Protein AF-F4RS95-F1 (afdb_mo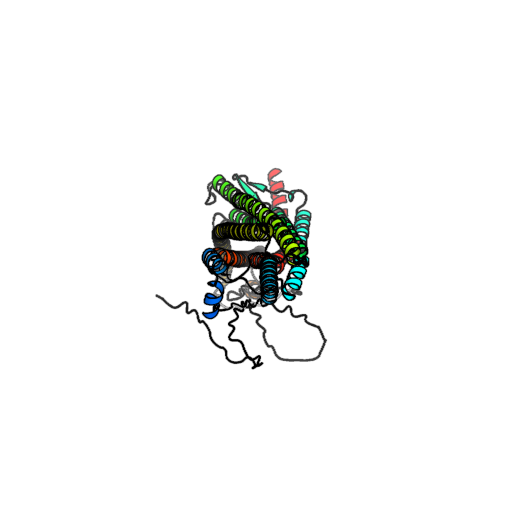nomer_lite)

Foldseek 3Di:
DDDDDPDPDPDPDPDDDDDPDPDDDPWDKDWPDPDDDDPDDDDDDDDDDDDDDDPDPDDDTDIDGDDDDDPVVVVVPVPPPPPVVVVVVVVPDDDDDLVVLVVVLVVVLVVLVVVVVVVLVQFAQDQDPVLLVLLVVLLVLLVVLLVLLVLLLVLLDVVVPPVLPDAWDADPQRAIAGSLSNQLSVLSNLLSVLLSVLSVLCSVQNSHGSALSSVLSNLVSLLSVQLSLLNVLLNLLVVQALDLPDPDPPPPPDPPDSDRPDHRVCSRCVSVCLSVVSCVQRVVLSVVLNVLRVVLVVLVVVLVVLSVVLVVVSPDPPCSDCPPSNVVSVVSNVVSVVVNVVSQVVSLVSLLVSLVVLLVSLVVSLVSLCVSLVSNLVSLVSVLVVLVVVVVVVVVVLVVPPPPPPDDDDDDDDDDDDDDDDDDDDDDPPDPPPPPPDPPPVVQPQPPPDDPPPVCVLVPCPRVDDDDVVVNVVSVVSVVVSVVSSVVSSVSVVVSVLSNVLSVLSSVLSCCSNVVVCVPPPNPHPSNNSSCSSSSVSCCQSVHDSSVVSNVSNVVSPDDDPCVVVVVVVVVVVVVVVVVVD

Radius of gyration: 35.81 Å; chains: 1; bounding box: 97×58×129 Å

Structure (mmCIF, N/CA/C/O backbone):
data_AF-F4RS95-F1
#
_entry.id   AF-F4RS95-F1
#
loop_
_atom_site.group_PDB
_atom_site.id
_atom_site.type_symbol
_atom_site.label_atom_id
_atom_site.label_alt_id
_atom_site.label_comp_id
_atom_site.label_asym_id
_atom_site.label_entity_id
_atom_site.label_seq_id
_atom_site.pdbx_PDB_ins_code
_atom_site.Cartn_x
_atom_site.Cartn_y
_atom_site.Cartn_z
_atom_site.occupancy
_atom_site.B_iso_or_equiv
_atom_site.auth_seq_id
_atom_site.auth_comp_id
_atom_site.auth_asym_id
_atom_site.auth_atom_id
_atom_site.pdbx_PDB_model_num
ATOM 1 N N . MET A 1 1 ? -7.882 29.400 -33.048 1.00 25.50 1 MET A N 1
ATOM 2 C CA . MET A 1 1 ? -7.812 28.023 -33.588 1.00 25.50 1 MET A CA 1
ATOM 3 C C . MET A 1 1 ? -7.369 27.087 -32.475 1.00 25.50 1 MET A C 1
ATOM 5 O O . MET A 1 1 ? -6.244 27.226 -32.034 1.00 25.50 1 MET A O 1
ATOM 9 N N . ILE A 1 2 ? -8.152 26.173 -31.923 1.00 25.73 2 ILE A N 1
ATOM 10 C CA . ILE A 1 2 ? -9.586 25.900 -31.966 1.00 25.73 2 ILE A CA 1
ATOM 11 C C . ILE A 1 2 ? -9.935 25.602 -30.504 1.00 25.73 2 ILE A C 1
ATOM 13 O O . ILE A 1 2 ? -9.288 24.784 -29.854 1.00 25.73 2 ILE A O 1
ATOM 17 N N . HIS A 1 3 ? -10.912 26.345 -30.007 1.00 24.97 3 HIS A N 1
ATOM 18 C CA . HIS A 1 3 ? -11.668 26.070 -28.799 1.00 24.97 3 HIS A CA 1
ATOM 19 C C . HIS A 1 3 ? -12.695 25.015 -29.222 1.00 24.97 3 HIS A C 1
ATOM 21 O O . HIS A 1 3 ? -13.480 25.333 -30.105 1.00 24.97 3 HIS A O 1
ATOM 27 N N . ASP A 1 4 ? -12.683 23.797 -28.670 1.00 25.52 4 ASP A N 1
ATOM 28 C CA . ASP A 1 4 ? -13.893 22.963 -28.650 1.00 25.52 4 ASP A CA 1
ATOM 29 C C . ASP A 1 4 ? -13.845 21.790 -27.648 1.00 25.52 4 ASP A C 1
ATOM 31 O O . ASP A 1 4 ? -13.105 20.820 -27.787 1.00 25.52 4 ASP A O 1
ATOM 35 N N . THR A 1 5 ? -14.678 21.955 -26.614 1.00 25.42 5 THR A N 1
ATOM 36 C CA . THR A 1 5 ? -15.588 20.970 -26.005 1.00 25.42 5 THR A CA 1
ATOM 37 C C . THR A 1 5 ? -15.067 19.593 -25.552 1.00 25.42 5 THR A C 1
ATOM 39 O O . THR A 1 5 ? -15.292 18.562 -26.181 1.00 25.42 5 THR A O 1
ATOM 42 N N . LEU A 1 6 ? -14.606 19.532 -24.293 1.00 21.69 6 LEU A N 1
ATOM 43 C CA . LEU A 1 6 ? -14.762 18.337 -23.453 1.00 21.69 6 LEU A CA 1
ATOM 44 C C . LEU A 1 6 ? -16.235 18.242 -23.010 1.00 21.69 6 LEU A C 1
ATOM 46 O O . LEU A 1 6 ? -16.643 18.772 -21.978 1.00 21.69 6 LEU A O 1
ATOM 50 N N . LYS A 1 7 ? -17.071 17.622 -23.845 1.00 20.27 7 LYS A N 1
ATOM 51 C CA . LYS A 1 7 ? -18.490 17.392 -23.551 1.00 20.27 7 LYS A CA 1
ATOM 52 C C . LYS A 1 7 ? -18.611 16.115 -22.716 1.00 20.27 7 LYS A C 1
ATOM 54 O O . LYS A 1 7 ? -18.661 15.015 -23.260 1.00 20.27 7 LYS A O 1
ATOM 59 N N . VAL A 1 8 ? -18.645 16.253 -21.389 1.00 22.34 8 VAL A N 1
ATOM 60 C CA . VAL A 1 8 ? -19.014 15.154 -20.483 1.00 22.34 8 VAL A CA 1
ATOM 61 C C . VAL A 1 8 ? -20.482 14.823 -20.739 1.00 22.34 8 VAL A C 1
ATOM 63 O O . VAL A 1 8 ? -21.389 15.529 -20.303 1.00 22.34 8 VAL A O 1
ATOM 66 N N . ARG A 1 9 ? -20.729 13.769 -21.516 1.00 20.59 9 ARG A N 1
ATOM 67 C CA . ARG A 1 9 ? -22.075 13.258 -21.770 1.00 20.59 9 ARG A CA 1
ATOM 68 C C . ARG A 1 9 ? -22.439 12.308 -20.630 1.00 20.59 9 ARG A C 1
ATOM 70 O O . ARG A 1 9 ? -22.108 11.129 -20.679 1.00 20.59 9 ARG A O 1
ATOM 77 N N . VAL A 1 10 ? -23.125 12.818 -19.608 1.00 23.97 10 VAL A N 1
ATOM 78 C CA . VAL A 1 10 ? -23.873 11.971 -18.669 1.00 23.97 10 VAL A CA 1
ATOM 79 C C . VAL A 1 10 ? -25.056 11.401 -19.451 1.00 23.97 10 VAL A C 1
ATOM 81 O O . VAL A 1 10 ? -26.054 12.077 -19.681 1.00 23.97 10 VAL A O 1
ATOM 84 N N . SER A 1 11 ? -24.899 10.186 -19.972 1.00 22.58 11 SER A N 1
ATOM 85 C CA . SER A 1 11 ? -25.962 9.484 -20.687 1.00 22.58 11 SER A CA 1
ATOM 86 C C . SER A 1 11 ? -26.935 8.876 -19.679 1.00 22.58 11 SER A C 1
ATOM 88 O O . SER A 1 11 ? -26.753 7.747 -19.235 1.00 22.58 11 SER A O 1
ATOM 90 N N . SER A 1 12 ? -27.999 9.603 -19.346 1.00 25.55 12 SER A N 1
ATOM 91 C CA . SER A 1 12 ? -29.211 9.027 -18.761 1.00 25.55 12 SER A CA 1
ATOM 92 C C . SER A 1 12 ? -29.996 8.300 -19.861 1.00 25.55 12 SER A C 1
ATOM 94 O O . SER A 1 12 ? -30.973 8.823 -20.392 1.00 25.55 12 SER A O 1
ATOM 96 N N . ARG A 1 13 ? -29.537 7.113 -20.270 1.00 23.61 13 ARG A N 1
ATOM 97 C CA . ARG A 1 13 ? -30.277 6.255 -21.208 1.00 23.61 13 ARG A CA 1
ATOM 98 C C . ARG A 1 13 ? -30.627 4.946 -20.511 1.00 23.61 13 ARG A C 1
ATOM 100 O O . ARG A 1 13 ? -29.954 3.937 -20.663 1.00 23.61 13 ARG A O 1
ATOM 107 N N . TRP A 1 14 ? -31.671 5.027 -19.691 1.00 28.38 14 TRP A N 1
ATOM 108 C CA . TRP A 1 14 ? -32.412 3.891 -19.148 1.00 28.38 14 TRP A CA 1
ATOM 109 C C . TRP A 1 14 ? -33.478 3.481 -20.164 1.00 28.38 14 TRP A C 1
ATOM 111 O O . TRP A 1 14 ? -34.661 3.716 -19.957 1.00 28.38 14 TRP A O 1
ATOM 121 N N . GLU A 1 15 ? -33.075 2.911 -21.293 1.00 27.95 15 GLU A N 1
ATOM 122 C CA . GLU A 1 15 ? -34.029 2.268 -22.195 1.00 27.95 15 GLU A CA 1
ATOM 123 C C . GLU A 1 15 ? -33.441 0.942 -22.661 1.00 27.95 15 GLU A C 1
ATOM 125 O O . GLU A 1 15 ? -32.390 0.902 -23.298 1.00 27.95 15 GLU A O 1
ATOM 130 N N . ASN A 1 16 ? -34.169 -0.124 -22.325 1.00 27.89 16 ASN A N 1
ATOM 131 C CA . ASN A 1 16 ? -33.972 -1.522 -22.708 1.00 27.89 16 ASN A CA 1
ATOM 132 C C . ASN A 1 16 ? -33.013 -2.344 -21.836 1.00 27.89 16 ASN A C 1
ATOM 134 O O . ASN A 1 16 ? -31.993 -2.845 -22.297 1.00 27.89 16 ASN A O 1
ATOM 138 N N . PHE A 1 17 ? -33.438 -2.607 -20.598 1.00 23.31 17 PHE A N 1
ATOM 139 C CA . PHE A 1 17 ? -33.209 -3.913 -19.979 1.00 23.31 17 PHE A CA 1
ATOM 140 C C . PHE A 1 17 ? -34.512 -4.413 -19.352 1.00 23.31 17 PHE A C 1
ATOM 142 O O . PHE A 1 17 ? -35.286 -3.635 -18.794 1.00 23.31 17 PHE A O 1
ATOM 149 N N . HIS A 1 18 ? -34.789 -5.703 -19.539 1.00 25.45 18 HIS A N 1
ATOM 150 C CA . HIS A 1 18 ? -36.063 -6.342 -19.236 1.00 25.45 18 HIS A CA 1
ATOM 151 C C . HIS A 1 18 ? -36.572 -6.041 -17.819 1.00 25.45 18 HIS A C 1
ATOM 153 O O . HIS A 1 18 ? -35.873 -6.181 -16.818 1.00 25.45 18 HIS A O 1
ATOM 159 N N . ARG A 1 19 ? -37.848 -5.660 -17.782 1.00 24.64 19 ARG A N 1
ATOM 160 C CA . ARG A 1 19 ? -38.673 -5.381 -16.612 1.00 24.64 19 ARG A CA 1
ATOM 161 C C . ARG A 1 19 ? -38.820 -6.652 -15.751 1.00 24.64 19 ARG A C 1
ATOM 163 O O . ARG A 1 19 ? -39.780 -7.392 -15.924 1.00 24.64 19 ARG A O 1
ATOM 170 N N . CYS A 1 20 ? -37.906 -6.888 -14.810 1.00 24.12 20 CYS A N 1
ATOM 171 C CA . CYS A 1 20 ? -38.192 -7.690 -13.616 1.00 24.12 20 CYS A CA 1
ATOM 172 C C . CYS A 1 20 ? -38.681 -6.740 -12.519 1.00 24.12 20 CYS A C 1
ATOM 174 O O . CYS A 1 20 ? -37.903 -6.006 -11.913 1.00 24.12 20 CYS A O 1
ATOM 176 N N . GLN A 1 21 ? -39.999 -6.713 -12.316 1.00 28.72 21 GLN A N 1
ATOM 177 C CA . GLN A 1 21 ? -40.640 -6.018 -11.206 1.00 28.72 21 GLN A CA 1
ATOM 178 C C . GLN A 1 21 ? -40.222 -6.668 -9.879 1.00 28.72 21 GLN A C 1
ATOM 180 O O . GLN A 1 21 ? -40.733 -7.720 -9.513 1.00 28.72 21 GLN A O 1
ATOM 185 N N . LEU A 1 22 ? -39.344 -6.004 -9.132 1.00 29.19 22 LEU A N 1
ATOM 186 C CA . LEU A 1 22 ? -39.369 -6.039 -7.672 1.00 29.19 22 LEU A CA 1
ATOM 187 C C . LEU A 1 22 ? -39.850 -4.663 -7.221 1.00 29.19 22 LEU A C 1
ATOM 189 O O . LEU A 1 22 ? -39.158 -3.656 -7.353 1.00 29.19 22 LEU A O 1
ATOM 193 N N . ALA A 1 23 ? -41.115 -4.632 -6.815 1.00 33.22 23 ALA A N 1
ATOM 194 C CA . ALA A 1 23 ? -41.795 -3.454 -6.319 1.00 33.22 23 ALA A CA 1
ATOM 195 C C . ALA A 1 23 ? -41.216 -3.003 -4.967 1.00 33.22 23 ALA A C 1
ATOM 197 O O . ALA A 1 23 ? -40.803 -3.827 -4.155 1.00 33.22 23 ALA A O 1
ATOM 198 N N . ASN A 1 24 ? -41.299 -1.690 -4.739 1.00 34.09 24 ASN A N 1
ATOM 199 C CA . ASN A 1 24 ? -41.102 -0.973 -3.477 1.00 34.09 24 ASN A CA 1
ATOM 200 C C . ASN A 1 24 ? -39.682 -0.948 -2.902 1.00 34.09 24 ASN A C 1
ATOM 202 O O . ASN A 1 24 ? -39.350 -1.674 -1.977 1.00 34.09 24 ASN A O 1
ATOM 206 N N . ASP A 1 25 ? -38.872 -0.018 -3.405 1.00 35.19 25 ASP A N 1
ATOM 207 C CA . ASP A 1 25 ? -38.292 1.046 -2.575 1.00 35.19 25 ASP A CA 1
ATOM 208 C C . ASP A 1 25 ? -37.466 1.969 -3.476 1.00 35.19 25 ASP A C 1
ATOM 210 O O . ASP A 1 25 ? -36.620 1.507 -4.237 1.00 35.19 25 ASP A O 1
ATOM 214 N N . GLY A 1 26 ? -37.710 3.281 -3.410 1.00 34.69 26 GLY A N 1
ATOM 215 C CA . GLY A 1 26 ? -37.008 4.306 -4.194 1.00 34.69 26 GLY A CA 1
ATOM 216 C C . GLY A 1 26 ? -35.533 4.473 -3.803 1.00 34.69 26 GLY A C 1
ATOM 217 O O . GLY A 1 26 ? -35.136 5.523 -3.300 1.00 34.69 26 GLY A O 1
ATOM 218 N N . ALA A 1 27 ? -34.725 3.433 -3.990 1.00 30.70 27 ALA A N 1
ATOM 219 C CA . ALA A 1 27 ? -33.296 3.417 -3.727 1.00 30.70 27 ALA A CA 1
ATOM 220 C C . ALA A 1 27 ? -32.508 3.726 -5.008 1.00 30.70 27 ALA A C 1
ATOM 222 O O . ALA A 1 27 ? -32.667 3.061 -6.028 1.00 30.70 27 ALA A O 1
ATOM 223 N N . GLU A 1 28 ? -31.614 4.711 -4.931 1.00 35.00 28 GLU A N 1
ATOM 224 C CA . GLU A 1 28 ? -30.559 4.905 -5.926 1.00 35.00 28 GLU A CA 1
ATOM 225 C C . GLU A 1 28 ? -29.333 4.087 -5.504 1.00 35.00 28 GLU A C 1
ATOM 227 O O . GLU A 1 28 ? -28.859 4.182 -4.369 1.00 35.00 28 GLU A O 1
ATOM 232 N N . TYR A 1 29 ? -28.825 3.268 -6.419 1.00 35.22 29 TYR A N 1
ATOM 233 C CA . TYR A 1 29 ? -27.595 2.506 -6.241 1.00 35.22 29 TYR A CA 1
ATOM 234 C C . TYR A 1 29 ? -26.479 3.206 -7.009 1.00 35.22 29 TYR A C 1
ATOM 236 O O . TYR A 1 29 ? -26.665 3.566 -8.170 1.00 35.22 29 TYR A O 1
ATOM 244 N N . ILE A 1 30 ? -25.312 3.372 -6.382 1.00 33.62 30 ILE A N 1
ATOM 245 C CA . ILE A 1 30 ? -24.096 3.714 -7.120 1.00 33.62 30 ILE A CA 1
ATOM 246 C C . ILE A 1 30 ? -23.434 2.385 -7.469 1.00 33.62 30 ILE A C 1
ATOM 248 O O . ILE A 1 30 ? -22.850 1.717 -6.614 1.00 33.62 30 ILE A O 1
ATOM 252 N N . VAL A 1 31 ? -23.594 1.980 -8.725 1.00 32.97 31 VAL A N 1
ATOM 253 C CA . VAL A 1 31 ? -22.900 0.827 -9.296 1.00 32.97 31 VAL A CA 1
ATOM 254 C C . VAL A 1 31 ? -21.619 1.356 -9.928 1.00 32.97 31 VAL A C 1
ATOM 256 O O . VAL A 1 31 ? -21.668 2.089 -10.914 1.00 32.97 31 VAL A O 1
ATOM 259 N N . VAL A 1 32 ? -20.470 1.033 -9.333 1.00 30.66 32 VAL A N 1
ATOM 260 C CA . VAL A 1 32 ? -19.168 1.298 -9.953 1.00 30.66 32 VAL A CA 1
ATOM 261 C C . VAL A 1 32 ? -18.831 0.080 -10.799 1.00 30.66 32 VAL A C 1
ATOM 263 O O . VAL A 1 32 ? -18.274 -0.902 -10.316 1.00 30.66 32 VAL A O 1
ATOM 266 N N . GLU A 1 33 ? -19.237 0.121 -12.062 1.00 30.28 33 GLU A N 1
ATOM 267 C CA . GLU A 1 33 ? -18.962 -0.952 -13.008 1.00 30.28 33 GLU A CA 1
ATOM 268 C C . GLU A 1 33 ? -17.612 -0.698 -13.689 1.00 30.28 33 GLU A C 1
ATOM 270 O O . GLU A 1 33 ? -17.474 0.164 -14.559 1.00 30.28 33 GLU A O 1
ATOM 275 N N . LEU A 1 34 ? -16.587 -1.449 -13.280 1.00 26.84 34 LEU A N 1
ATOM 276 C CA . LEU A 1 34 ? -15.303 -1.505 -13.978 1.00 26.84 34 LEU A CA 1
ATOM 277 C C . LEU A 1 34 ? -15.480 -2.304 -15.273 1.00 26.84 34 LEU A C 1
ATOM 279 O O . LEU A 1 34 ? -15.204 -3.499 -15.348 1.00 26.84 34 LEU A O 1
ATOM 283 N N . SER A 1 35 ? -15.980 -1.623 -16.299 1.00 26.30 35 SER A N 1
ATOM 284 C CA . SER A 1 35 ? -16.115 -2.176 -17.643 1.00 26.30 35 SER A CA 1
ATOM 285 C C . SER A 1 35 ? -14.753 -2.154 -18.336 1.00 26.30 35 SER A C 1
ATOM 287 O O . SER A 1 35 ? -14.319 -1.117 -18.838 1.00 26.30 35 SER A O 1
ATOM 289 N N . LEU A 1 36 ? -14.062 -3.292 -18.384 1.00 25.72 36 LEU A N 1
ATOM 290 C CA . LEU A 1 36 ? -13.000 -3.482 -19.372 1.00 25.72 36 LEU A CA 1
ATOM 291 C C . LEU A 1 36 ? -13.673 -3.714 -20.735 1.00 25.72 36 LEU A C 1
ATOM 293 O O . LEU A 1 36 ? -14.553 -4.571 -20.824 1.00 25.72 36 LEU A O 1
ATOM 297 N N . PRO A 1 37 ? -13.315 -2.972 -21.798 1.00 23.62 37 PRO A N 1
ATOM 298 C CA . PRO A 1 37 ? -13.924 -3.169 -23.105 1.00 23.62 37 PRO A CA 1
ATOM 299 C C . PRO A 1 37 ? -13.543 -4.551 -23.647 1.00 23.62 37 PRO A C 1
ATOM 301 O O . PRO A 1 37 ? -12.416 -4.772 -24.087 1.00 23.62 37 PRO A O 1
ATOM 304 N N . VAL A 1 38 ? -14.494 -5.484 -23.629 1.00 25.02 38 VAL A N 1
ATOM 305 C CA . VAL A 1 38 ? -14.400 -6.744 -24.369 1.00 25.02 38 VAL A CA 1
ATOM 306 C C . VAL A 1 38 ? -14.979 -6.487 -25.756 1.00 25.02 38 VAL A C 1
ATOM 308 O O . VAL A 1 38 ? -16.193 -6.422 -25.939 1.00 25.02 38 VAL A O 1
ATOM 311 N N . VAL A 1 39 ? -14.103 -6.290 -26.740 1.00 27.20 39 VAL A N 1
ATOM 312 C CA . VAL A 1 39 ? -14.496 -6.256 -28.152 1.00 27.20 39 VAL A CA 1
ATOM 313 C C . VAL A 1 39 ? -14.726 -7.701 -28.589 1.00 27.20 39 VAL A C 1
ATOM 315 O O . VAL A 1 39 ? -13.779 -8.438 -28.846 1.00 27.20 39 VAL A O 1
ATOM 318 N N . ALA A 1 40 ? -15.988 -8.122 -28.616 1.00 27.50 40 ALA A N 1
ATOM 319 C CA . ALA A 1 40 ? -16.390 -9.380 -29.229 1.00 27.50 40 ALA A CA 1
ATOM 320 C C . ALA A 1 40 ? -16.623 -9.144 -30.727 1.00 27.50 40 ALA A C 1
ATOM 322 O O . ALA A 1 40 ? -17.675 -8.636 -31.121 1.00 27.50 40 ALA A O 1
ATOM 323 N N . ASP A 1 41 ? -15.646 -9.507 -31.558 1.00 27.53 41 ASP A N 1
ATOM 324 C CA . ASP A 1 41 ? -15.853 -9.583 -33.004 1.00 27.53 41 ASP A CA 1
ATOM 325 C C . ASP A 1 41 ? -16.759 -10.779 -33.321 1.00 27.53 41 ASP A C 1
ATOM 327 O O . ASP A 1 41 ? -16.410 -11.942 -33.102 1.00 27.53 41 ASP A O 1
ATOM 331 N N . ARG A 1 42 ? -17.953 -10.487 -33.846 1.00 29.75 42 ARG A N 1
ATOM 332 C CA . ARG A 1 42 ? -18.793 -11.483 -34.516 1.00 29.75 42 ARG A CA 1
ATOM 333 C C . ARG A 1 42 ? -18.202 -11.750 -35.895 1.00 29.75 42 ARG A C 1
ATOM 335 O O . ARG A 1 42 ? -18.405 -10.952 -36.803 1.00 29.75 42 ARG A O 1
ATOM 342 N N . CYS A 1 43 ? -17.576 -12.908 -36.067 1.00 26.25 43 CYS A N 1
ATOM 343 C CA . CYS A 1 43 ? -17.444 -13.531 -37.379 1.00 26.25 43 CYS A CA 1
ATOM 344 C C . CYS A 1 43 ? -18.286 -14.811 -37.415 1.00 26.25 43 CYS A C 1
ATOM 346 O O . CYS A 1 43 ? -18.208 -15.670 -36.540 1.00 26.25 43 CYS A O 1
ATOM 348 N N . THR A 1 44 ? -19.154 -14.876 -38.414 1.00 31.52 44 THR A N 1
ATOM 349 C CA . THR A 1 44 ? -20.138 -15.923 -38.687 1.00 31.52 44 THR A CA 1
ATOM 350 C C . THR A 1 44 ? -19.519 -17.210 -39.246 1.00 31.52 44 THR A C 1
ATOM 352 O O . THR A 1 44 ? -18.712 -17.131 -40.162 1.00 31.52 44 THR A O 1
ATOM 355 N N . GLN A 1 45 ? -20.024 -18.352 -38.744 1.00 30.00 45 GLN A N 1
ATOM 356 C CA . GLN A 1 45 ? -20.216 -19.683 -39.375 1.00 30.00 45 GLN A CA 1
ATOM 357 C C . GLN A 1 45 ? -18.977 -20.387 -39.990 1.00 30.00 45 GLN A C 1
ATOM 359 O O . GLN A 1 45 ? -18.380 -19.916 -40.945 1.00 30.00 45 GLN A O 1
ATOM 364 N N . THR A 1 46 ? -18.585 -21.594 -39.556 1.00 29.67 46 THR A N 1
ATOM 365 C CA . THR A 1 46 ? -19.297 -22.861 -39.845 1.00 29.67 46 THR A CA 1
ATOM 366 C C . THR A 1 46 ? -18.698 -24.077 -39.082 1.00 29.67 46 THR A C 1
ATOM 368 O O . THR A 1 46 ? -17.500 -24.144 -38.846 1.00 29.67 46 THR A O 1
ATOM 371 N N . HIS A 1 47 ? -19.574 -25.051 -38.779 1.00 30.94 47 HIS A N 1
ATOM 372 C CA . HIS A 1 47 ? -19.387 -26.486 -38.453 1.00 30.94 47 HIS A CA 1
ATOM 373 C C . HIS A 1 47 ? -18.761 -27.009 -37.123 1.00 30.94 47 HIS A C 1
ATOM 375 O O . HIS A 1 47 ? -17.553 -27.066 -36.928 1.00 30.94 47 HIS A O 1
ATOM 381 N N . SER A 1 48 ? -19.661 -27.655 -36.351 1.00 29.78 48 SER A N 1
ATOM 382 C CA . SER A 1 48 ? -19.536 -28.839 -35.455 1.00 29.78 48 SER A CA 1
ATOM 383 C C . SER A 1 48 ? -18.886 -28.740 -34.055 1.00 29.78 48 SER A C 1
ATOM 385 O O . SER A 1 48 ? -17.973 -27.950 -33.843 1.00 29.78 48 SER A O 1
ATOM 387 N N . PRO A 1 49 ? -19.384 -29.527 -33.066 1.00 30.25 49 PRO A N 1
ATOM 388 C CA . PRO A 1 49 ? -19.268 -29.196 -31.651 1.00 30.25 49 PRO A CA 1
ATOM 389 C C . PRO A 1 49 ? -18.217 -30.048 -30.923 1.00 30.25 49 PRO A C 1
ATOM 391 O O . PRO A 1 49 ? -18.329 -31.270 -30.861 1.00 30.25 49 PRO A O 1
ATOM 394 N N . LEU A 1 50 ? -17.267 -29.395 -30.255 1.00 26.00 50 LEU A N 1
ATOM 395 C CA . LEU A 1 50 ? -16.657 -29.940 -29.043 1.00 26.00 50 LEU A CA 1
ATOM 396 C C . LEU A 1 50 ? -16.999 -29.007 -27.881 1.00 26.00 50 LEU A C 1
ATOM 398 O O . LEU A 1 50 ? -16.746 -27.805 -27.934 1.00 26.00 50 LEU A O 1
ATOM 402 N N . LYS A 1 51 ? -17.630 -29.576 -26.850 1.00 27.81 51 LYS A N 1
ATOM 403 C CA . LYS A 1 51 ? -17.915 -28.903 -25.583 1.00 27.81 51 LYS A CA 1
ATOM 404 C C . LYS A 1 51 ? -16.592 -28.573 -24.896 1.00 27.81 51 LYS A C 1
ATOM 406 O O . LYS A 1 51 ? -15.959 -29.457 -24.328 1.00 27.81 51 LYS A O 1
ATOM 411 N N . THR A 1 52 ? -16.230 -27.299 -24.901 1.00 23.75 52 THR A N 1
ATOM 412 C CA . THR A 1 52 ? -15.240 -26.742 -23.981 1.00 23.75 52 THR A CA 1
ATOM 413 C C . THR A 1 52 ? -15.990 -25.782 -23.069 1.00 23.75 52 THR A C 1
ATOM 415 O O . THR A 1 52 ? -16.499 -24.758 -23.525 1.00 23.75 52 THR A O 1
ATOM 418 N N . GLU A 1 53 ? -16.126 -26.141 -21.793 1.00 22.48 53 GLU A N 1
ATOM 419 C CA . GLU A 1 53 ? -16.636 -25.230 -20.770 1.00 22.48 53 GLU A CA 1
ATOM 420 C C . GLU A 1 53 ? -15.655 -24.064 -20.625 1.00 22.48 53 GLU A C 1
ATOM 422 O O . GLU A 1 53 ? -14.555 -24.200 -20.092 1.00 22.48 53 GLU A O 1
ATOM 427 N N . VAL A 1 54 ? -16.045 -22.904 -21.148 1.00 21.28 54 VAL A N 1
ATOM 428 C CA . VAL A 1 54 ? -15.357 -21.641 -20.894 1.00 21.28 54 VAL A CA 1
ATOM 429 C C . VAL A 1 54 ? -15.896 -21.099 -19.575 1.00 21.28 54 VAL A C 1
ATOM 431 O O . VAL A 1 54 ? -17.014 -20.590 -19.507 1.00 21.28 54 VAL A O 1
ATOM 434 N N . VAL A 1 55 ? -15.097 -21.215 -18.515 1.00 21.58 55 VAL A N 1
ATOM 435 C CA . VAL A 1 55 ? -15.351 -20.540 -17.239 1.00 21.58 55 VAL A CA 1
ATOM 436 C C . VAL A 1 55 ? -15.127 -19.040 -17.448 1.00 21.58 55 VAL A C 1
ATOM 438 O O . VAL A 1 55 ? -13.997 -18.559 -17.520 1.00 21.58 55 VAL A O 1
ATOM 441 N N . SER A 1 56 ? -16.224 -18.298 -17.591 1.00 20.92 56 SER A N 1
ATOM 442 C CA . SER A 1 56 ? -16.234 -16.836 -17.638 1.00 20.92 56 SER A CA 1
ATOM 443 C C . SER A 1 56 ? -15.951 -16.266 -16.244 1.00 20.92 56 SER A C 1
ATOM 445 O O . SER A 1 56 ? -16.784 -16.384 -15.343 1.00 20.92 56 SER A O 1
ATOM 447 N N . PHE A 1 57 ? -14.802 -15.608 -16.062 1.00 22.59 57 PHE A N 1
ATOM 448 C CA . PHE A 1 57 ? -14.559 -14.751 -14.898 1.00 22.59 57 PHE A CA 1
ATOM 449 C C . PHE A 1 57 ? -15.388 -13.472 -15.046 1.00 22.59 57 PHE A C 1
ATOM 451 O O . PHE A 1 57 ? -14.999 -12.527 -15.730 1.00 22.59 57 PHE A O 1
ATOM 458 N N . SER A 1 58 ? -16.565 -13.464 -14.425 1.00 24.34 58 SER A N 1
ATOM 459 C CA . SER A 1 58 ? -17.417 -12.278 -14.350 1.00 24.34 58 SER A CA 1
ATOM 460 C C . SER A 1 58 ? -16.842 -11.306 -13.318 1.00 24.34 58 SER A C 1
ATOM 462 O O . SER A 1 58 ? -16.532 -11.699 -12.193 1.00 24.34 58 SER A O 1
ATOM 464 N N . ALA A 1 59 ? -16.682 -10.044 -13.721 1.00 27.22 59 ALA A N 1
ATOM 465 C CA . ALA A 1 59 ? -16.211 -8.952 -12.880 1.00 27.22 59 ALA A CA 1
ATOM 466 C C . ALA A 1 59 ? -17.093 -8.788 -11.629 1.00 27.22 59 ALA A C 1
ATOM 468 O O . ALA A 1 59 ? -18.323 -8.805 -11.704 1.00 27.22 59 ALA A O 1
ATOM 469 N N . LEU A 1 60 ? -16.453 -8.619 -10.472 1.00 27.78 60 LEU A N 1
ATOM 470 C CA . LEU A 1 60 ? -17.116 -8.373 -9.195 1.00 27.78 60 LEU A CA 1
ATOM 471 C C . LEU A 1 60 ? -17.682 -6.938 -9.199 1.00 27.78 60 LEU A C 1
ATOM 473 O O . LEU A 1 60 ? -16.951 -5.973 -8.991 1.00 27.78 60 LEU A O 1
ATOM 477 N N . SER A 1 61 ? -18.978 -6.783 -9.475 1.00 27.31 61 SER A N 1
ATOM 478 C CA . SER A 1 61 ? -19.684 -5.503 -9.328 1.00 27.31 61 SER A CA 1
ATOM 479 C C . SER A 1 61 ? -19.963 -5.257 -7.840 1.00 27.31 61 SER A C 1
ATOM 481 O O . SER A 1 61 ? -20.779 -5.944 -7.223 1.00 27.31 61 SER A O 1
ATOM 483 N N . LEU A 1 62 ? -19.252 -4.301 -7.236 1.00 30.23 62 LEU A N 1
ATOM 484 C CA . LEU A 1 62 ? -19.541 -3.804 -5.889 1.00 30.23 62 LEU A CA 1
ATOM 485 C C . LEU A 1 62 ? -20.597 -2.697 -5.999 1.00 30.23 62 LEU A C 1
ATOM 487 O O . LEU A 1 62 ? -20.293 -1.545 -6.309 1.00 30.23 62 LEU A O 1
ATOM 491 N N . ALA A 1 63 ? -21.859 -3.054 -5.761 1.00 29.59 63 ALA A N 1
ATOM 492 C CA . ALA A 1 63 ? -22.943 -2.085 -5.648 1.00 29.59 63 ALA A CA 1
ATOM 493 C C . ALA A 1 63 ? -22.962 -1.487 -4.233 1.00 29.59 63 ALA A C 1
ATOM 495 O O . ALA A 1 63 ? -23.254 -2.181 -3.256 1.00 29.59 63 ALA A O 1
ATOM 496 N N . PHE A 1 64 ? -22.691 -0.186 -4.112 1.00 33.12 64 PHE A N 1
ATOM 497 C CA . PHE A 1 64 ? -22.830 0.529 -2.845 1.00 33.12 64 PHE A CA 1
ATOM 498 C C . PHE A 1 64 ? -24.247 1.101 -2.737 1.00 33.12 64 PHE A C 1
ATOM 500 O O . PHE A 1 64 ? -24.673 1.945 -3.532 1.00 33.12 64 PHE A O 1
ATOM 507 N N . LYS A 1 65 ? -25.001 0.643 -1.731 1.00 33.16 65 LYS A N 1
ATOM 508 C CA . LYS A 1 65 ? -26.319 1.197 -1.400 1.00 33.16 65 LYS A CA 1
ATOM 509 C C . LYS A 1 65 ? -26.133 2.525 -0.664 1.00 33.16 65 LYS A C 1
ATOM 511 O O . LYS A 1 65 ? -25.884 2.539 0.539 1.00 33.16 65 LYS A O 1
ATOM 516 N N . VAL A 1 66 ? -26.281 3.645 -1.369 1.00 31.00 66 VAL A N 1
ATOM 517 C CA . VAL A 1 66 ? -26.235 4.984 -0.764 1.00 31.00 66 VAL A CA 1
ATOM 518 C C . VAL A 1 66 ? -27.651 5.398 -0.374 1.00 31.00 66 VAL A C 1
ATOM 520 O O . VAL A 1 66 ? -28.463 5.797 -1.205 1.00 31.00 66 VAL A O 1
ATOM 523 N N . ARG A 1 67 ? -27.988 5.296 0.916 1.00 33.53 67 ARG A N 1
ATOM 524 C CA . ARG A 1 67 ? -29.302 5.730 1.415 1.00 33.53 67 ARG A CA 1
ATOM 525 C C . ARG A 1 67 ? -29.346 7.264 1.453 1.00 33.53 67 ARG A C 1
ATOM 527 O O . ARG A 1 67 ? -28.644 7.876 2.260 1.00 33.53 67 ARG A O 1
ATOM 534 N N . LYS A 1 68 ? -30.173 7.900 0.609 1.00 30.11 68 LYS A N 1
ATOM 535 C CA . LYS A 1 68 ? -30.457 9.343 0.731 1.00 30.11 68 LYS A CA 1
ATOM 536 C C . LYS A 1 68 ? -31.069 9.621 2.113 1.00 30.11 68 LYS A C 1
ATOM 538 O O . LYS A 1 68 ? -31.939 8.863 2.550 1.00 30.11 68 LYS A O 1
ATOM 543 N N . PRO A 1 69 ? -30.649 10.685 2.818 1.00 32.28 69 PRO A N 1
ATOM 544 C CA . PRO A 1 69 ? -31.267 11.059 4.080 1.00 32.28 69 PRO A CA 1
ATOM 545 C C . PRO A 1 69 ? -32.692 11.557 3.807 1.00 32.28 69 PRO A C 1
ATOM 547 O O . PRO A 1 69 ? -32.904 12.681 3.360 1.00 32.28 69 PRO A O 1
ATOM 550 N N . THR A 1 70 ? -33.697 10.728 4.076 1.00 34.28 70 THR A N 1
ATOM 551 C CA . THR A 1 70 ? -35.076 11.205 4.217 1.00 34.28 70 THR A CA 1
ATOM 552 C C . THR A 1 70 ? -35.146 12.139 5.424 1.00 34.28 70 THR A C 1
ATOM 554 O O . THR A 1 70 ? -34.662 11.777 6.497 1.00 34.28 70 THR A O 1
ATOM 557 N N . LYS A 1 71 ? -35.781 13.314 5.282 1.00 37.00 71 LYS A N 1
ATOM 558 C CA . LYS A 1 71 ? -35.971 14.315 6.359 1.00 37.00 71 LYS A CA 1
ATOM 559 C C . LYS A 1 71 ? -36.525 13.717 7.668 1.00 37.00 71 LYS A C 1
ATOM 561 O O . LYS A 1 71 ? -36.242 14.237 8.740 1.00 37.00 71 LYS A O 1
ATOM 566 N N . ALA A 1 72 ? -37.222 12.582 7.596 1.00 36.75 72 ALA A N 1
ATOM 567 C CA . ALA A 1 72 ? -37.708 11.829 8.752 1.00 36.75 72 ALA A CA 1
ATOM 568 C C . ALA A 1 72 ? -36.604 11.229 9.655 1.00 36.75 72 ALA A C 1
ATOM 570 O O . ALA A 1 72 ? -36.846 11.029 10.842 1.00 36.75 72 ALA A O 1
ATOM 571 N N . LEU A 1 73 ? -35.390 10.960 9.145 1.00 34.94 73 LEU A N 1
ATOM 572 C CA . LEU A 1 73 ? -34.296 10.401 9.959 1.00 34.94 73 LEU A CA 1
ATOM 573 C C . LEU A 1 73 ? -33.611 11.454 10.844 1.00 34.94 73 LEU A C 1
ATOM 575 O O . LEU A 1 73 ? -33.105 11.105 11.907 1.00 34.94 73 LEU A O 1
ATOM 579 N N . ASN A 1 74 ? -33.638 12.732 10.449 1.00 30.11 74 ASN A N 1
ATOM 580 C CA . ASN A 1 74 ? -33.017 13.808 11.228 1.00 30.11 74 ASN A CA 1
ATOM 581 C C . ASN A 1 74 ? -33.807 14.120 12.513 1.00 30.11 74 ASN A C 1
ATOM 583 O O . ASN A 1 74 ? -33.216 14.505 13.512 1.00 30.11 74 ASN A O 1
ATOM 587 N N . ASN A 1 75 ? -35.119 13.857 12.521 1.00 33.06 75 ASN A N 1
ATOM 588 C CA . ASN A 1 75 ? -35.966 14.010 13.710 1.00 33.06 75 ASN A CA 1
ATOM 589 C C . ASN A 1 75 ? -35.932 12.795 14.655 1.00 33.06 75 ASN A C 1
ATOM 591 O O . ASN A 1 75 ? -36.436 12.886 15.768 1.00 33.06 75 ASN A O 1
ATOM 595 N N . ARG A 1 76 ? -35.349 11.654 14.247 1.00 36.00 76 ARG A N 1
ATOM 596 C CA . ARG A 1 76 ? -35.226 10.463 15.114 1.00 36.00 76 ARG A CA 1
ATOM 597 C C . ARG A 1 76 ? -33.979 10.466 15.998 1.00 36.00 76 ARG A C 1
ATOM 599 O O . ARG A 1 76 ? -33.973 9.767 17.002 1.00 36.00 76 ARG A O 1
ATOM 606 N N . TYR A 1 77 ? -32.955 11.246 15.649 1.00 33.69 77 TYR A N 1
ATOM 607 C CA . TYR A 1 77 ? -31.683 11.301 16.385 1.00 33.69 77 TYR A CA 1
ATOM 608 C C . TYR A 1 77 ? -31.470 12.594 17.186 1.00 33.69 77 TYR A C 1
ATOM 610 O O . TYR A 1 77 ? -30.524 12.678 17.961 1.00 33.69 77 TYR A O 1
ATOM 618 N N . THR A 1 78 ? -32.366 13.578 17.072 1.00 32.12 78 THR A N 1
ATOM 619 C CA . THR A 1 78 ? -32.397 14.766 17.945 1.00 32.12 78 THR A CA 1
ATOM 620 C C . THR A 1 78 ? -33.192 14.548 19.237 1.00 32.12 78 THR A C 1
ATOM 622 O O . THR A 1 78 ? -33.246 15.436 20.080 1.00 32.12 78 THR A O 1
ATOM 625 N N . GLY A 1 79 ? -33.754 13.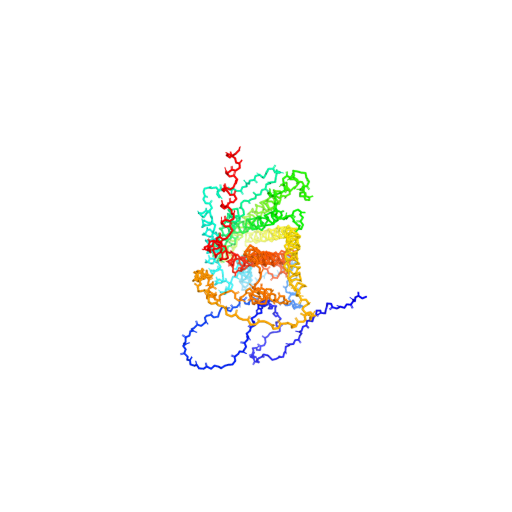352 19.445 1.00 31.27 79 GLY A N 1
ATOM 626 C CA . GLY A 1 79 ? -34.488 12.966 20.655 1.00 31.27 79 GLY A CA 1
ATOM 627 C C . GLY A 1 79 ? -33.613 12.635 21.869 1.00 31.27 79 GLY A C 1
ATOM 628 O O . GLY A 1 79 ? -34.020 11.823 22.695 1.00 31.27 79 GLY A O 1
ATOM 629 N N . VAL A 1 80 ? -32.416 13.217 21.995 1.00 34.88 80 VAL A N 1
ATOM 630 C CA . VAL A 1 80 ? -31.689 13.199 23.271 1.00 34.88 80 VAL A CA 1
ATOM 631 C C . VAL A 1 80 ? -32.255 14.343 24.100 1.00 34.88 80 VAL A C 1
ATOM 633 O O . VAL A 1 80 ? -31.760 15.467 24.060 1.00 34.88 80 VAL A O 1
ATOM 636 N N . ILE A 1 81 ? -33.345 14.055 24.811 1.00 34.59 81 ILE A N 1
ATOM 637 C CA . ILE A 1 81 ? -33.846 14.931 25.871 1.00 34.59 81 ILE A CA 1
ATOM 638 C C . ILE A 1 81 ? -32.666 15.157 26.829 1.00 34.59 81 ILE A C 1
ATOM 640 O O . ILE A 1 81 ? -32.054 14.172 27.259 1.00 34.59 81 ILE A O 1
ATOM 644 N N . PRO A 1 82 ? -32.280 16.408 27.133 1.00 39.56 82 PRO A N 1
ATOM 645 C CA . PRO A 1 82 ? -31.181 16.662 28.050 1.00 39.56 82 PRO A CA 1
ATOM 646 C C . PRO A 1 82 ? -31.464 15.946 29.374 1.00 39.56 82 PRO A C 1
ATOM 648 O O . PRO A 1 82 ? -32.541 16.087 29.943 1.00 39.56 82 PRO A O 1
ATOM 651 N N . ILE A 1 83 ? -30.488 15.176 29.867 1.00 44.59 83 ILE A N 1
ATOM 652 C CA . ILE A 1 83 ? -30.583 14.337 31.083 1.00 44.59 83 ILE A CA 1
ATOM 653 C C . ILE A 1 83 ? -31.163 15.119 32.280 1.00 44.59 83 ILE A C 1
ATOM 655 O O . ILE A 1 83 ? -31.875 14.564 33.114 1.00 44.59 83 ILE A O 1
ATOM 659 N N . LYS A 1 84 ? -30.914 16.431 32.313 1.00 42.75 84 LYS A N 1
ATOM 660 C CA . LYS A 1 84 ? -31.429 17.377 33.307 1.00 42.75 84 LYS A CA 1
ATOM 661 C C . LYS A 1 84 ? -32.964 17.479 33.333 1.00 42.75 84 LYS A C 1
ATOM 663 O O . LYS A 1 84 ? -33.549 17.614 34.397 1.00 42.75 84 LYS A O 1
ATOM 668 N N . GLU A 1 85 ? -33.615 17.375 32.179 1.00 42.75 85 GLU A N 1
ATOM 669 C CA . GLU A 1 85 ? -35.067 17.536 32.033 1.00 42.75 85 GLU A CA 1
ATOM 670 C C . GLU A 1 85 ? -35.834 16.246 32.379 1.00 42.75 85 GLU A C 1
ATOM 672 O O . GLU A 1 85 ? -36.968 16.293 32.857 1.00 42.75 85 GLU A O 1
ATOM 677 N N . GLN A 1 86 ? -35.206 15.073 32.211 1.00 42.16 86 GLN A N 1
ATOM 678 C CA . GLN A 1 86 ? -35.777 13.813 32.699 1.00 42.16 86 GLN A CA 1
ATOM 679 C C . GLN A 1 86 ? -35.657 13.661 34.219 1.00 42.16 86 GLN A C 1
ATOM 681 O O . GLN A 1 86 ? -36.572 13.102 34.824 1.00 42.16 86 GLN A O 1
ATOM 686 N N . SER A 1 87 ? -34.594 14.174 34.854 1.00 40.16 87 SER A N 1
ATOM 687 C CA . SER A 1 87 ? -34.472 14.089 36.316 1.00 40.16 87 SER A CA 1
ATOM 688 C C . SER A 1 87 ? -35.500 14.968 37.033 1.00 40.16 87 SER A C 1
ATOM 690 O O . SER A 1 87 ? -36.126 14.502 37.979 1.00 40.16 87 SER A O 1
ATOM 692 N N . GLU A 1 88 ? -35.748 16.190 36.547 1.00 51.47 88 GLU A N 1
ATOM 693 C CA . GLU A 1 88 ? -36.760 17.096 37.124 1.00 51.47 88 GLU A CA 1
ATOM 694 C C . GLU A 1 88 ? -38.199 16.584 36.960 1.00 51.47 88 GLU A C 1
ATOM 696 O O . GLU A 1 88 ? -39.049 16.825 37.819 1.00 51.47 88 GLU A O 1
ATOM 701 N N . LYS A 1 89 ? -38.497 15.857 35.873 1.00 50.53 89 LYS A N 1
ATOM 702 C CA . LYS A 1 89 ? -39.815 15.227 35.686 1.00 50.53 89 LYS A CA 1
ATOM 703 C C . LYS A 1 89 ? -40.030 14.016 36.591 1.00 50.53 89 LYS A C 1
ATOM 705 O O . LYS A 1 89 ? -41.163 13.790 37.008 1.00 50.53 89 LYS A O 1
ATOM 710 N N . LEU A 1 90 ? -38.976 13.261 36.903 1.00 46.69 90 LEU A N 1
ATOM 711 C CA . LEU A 1 90 ? -39.066 12.106 37.802 1.00 46.69 90 LEU A CA 1
ATOM 712 C C . LEU A 1 90 ? -39.296 12.515 39.265 1.00 46.69 90 LEU A C 1
ATOM 714 O O . LEU A 1 90 ? -39.877 11.752 40.028 1.00 46.69 90 LEU A O 1
ATOM 718 N N . GLU A 1 91 ? -38.852 13.710 39.655 1.00 51.00 91 GLU A N 1
ATOM 719 C CA . GLU A 1 91 ? -38.936 14.201 41.037 1.00 51.00 91 GLU A CA 1
ATOM 720 C C . GLU A 1 91 ? -40.339 14.717 41.415 1.00 51.00 91 GLU A C 1
ATOM 722 O O . GLU A 1 91 ? -40.671 14.812 42.592 1.00 51.00 91 GLU A O 1
ATOM 727 N N . LYS A 1 92 ? -41.197 15.014 40.425 1.00 63.66 92 LYS A N 1
ATOM 728 C CA . LYS A 1 92 ? -42.532 15.610 40.634 1.00 63.66 92 LYS A CA 1
ATOM 729 C C . LYS A 1 92 ? -43.711 14.636 40.496 1.00 63.66 92 LYS A C 1
ATOM 731 O O . LYS A 1 92 ? -44.855 15.071 40.619 1.00 63.66 92 LYS A O 1
ATOM 736 N N . SER A 1 93 ? -43.489 13.347 40.222 1.00 41.22 93 SER A N 1
ATOM 737 C CA . SER A 1 93 ? -44.592 12.388 40.030 1.00 41.22 93 SER A CA 1
ATOM 738 C C . SER A 1 93 ? -45.069 11.756 41.350 1.00 41.22 93 SER A C 1
ATOM 740 O O . SER A 1 93 ? -44.224 11.389 42.167 1.00 41.22 93 SER A O 1
ATOM 742 N N . PRO A 1 94 ? -46.388 11.562 41.552 1.00 54.50 94 PRO A N 1
ATOM 743 C CA . PRO A 1 94 ? -46.928 10.874 42.728 1.00 54.50 94 PRO A CA 1
ATOM 744 C C . PRO A 1 94 ? -46.422 9.420 42.837 1.00 54.50 94 PRO A C 1
ATOM 746 O O . PRO A 1 94 ? -46.086 8.816 41.813 1.00 54.50 94 PRO A O 1
ATOM 749 N N . PRO A 1 95 ? -46.372 8.839 44.055 1.00 51.06 95 PRO A N 1
ATOM 750 C CA . PRO A 1 95 ? -45.847 7.495 44.268 1.00 51.06 95 PRO A CA 1
ATOM 751 C C . PRO A 1 95 ? -46.685 6.457 43.501 1.00 51.06 95 PRO A C 1
ATOM 753 O O . PRO A 1 95 ? -47.914 6.448 43.615 1.00 51.06 95 PRO A O 1
ATOM 756 N N . PRO A 1 96 ? -46.052 5.591 42.695 1.00 49.94 96 PRO A N 1
ATOM 757 C CA . PRO A 1 96 ? -46.762 4.620 41.876 1.00 49.94 96 PRO A CA 1
ATOM 758 C C . PRO A 1 96 ? -47.371 3.505 42.735 1.00 49.94 96 PRO A C 1
ATOM 760 O O . PRO A 1 96 ? -46.764 3.021 43.689 1.00 49.94 96 PRO A O 1
ATOM 763 N N . THR A 1 97 ? -48.559 3.037 42.353 1.00 54.00 97 THR A N 1
ATOM 764 C CA . THR A 1 97 ? -49.133 1.782 42.858 1.00 54.00 97 THR A CA 1
ATOM 765 C C . THR A 1 97 ? -48.180 0.611 42.574 1.00 54.00 97 THR A C 1
ATOM 767 O O . THR A 1 97 ? -47.526 0.598 41.531 1.00 54.00 97 THR A O 1
ATOM 770 N N . MET A 1 98 ? -48.113 -0.406 43.449 1.00 53.94 98 MET A N 1
ATOM 771 C CA . MET A 1 98 ? -47.193 -1.557 43.294 1.00 53.94 98 MET A CA 1
ATOM 772 C C . MET A 1 98 ? -47.251 -2.223 41.903 1.00 53.94 98 MET A C 1
ATOM 774 O O . MET A 1 98 ? -46.225 -2.652 41.381 1.00 53.94 98 MET A O 1
ATOM 778 N N . SER A 1 99 ? -48.427 -2.267 41.266 1.00 60.72 99 SER A N 1
ATOM 779 C CA . SER A 1 99 ? -48.580 -2.769 39.892 1.00 60.72 99 SER A CA 1
ATOM 780 C C . SER A 1 99 ? -47.895 -1.888 38.834 1.00 60.72 99 SER A C 1
ATOM 782 O O . SER A 1 99 ? -47.327 -2.418 37.882 1.00 60.72 99 SER A O 1
ATOM 784 N N . GLY A 1 100 ? -47.890 -0.563 39.012 1.00 61.94 100 GLY A N 1
ATOM 785 C CA . GLY A 1 100 ? -47.232 0.402 38.121 1.00 61.94 100 GLY A CA 1
ATOM 786 C C . GLY A 1 100 ? -45.716 0.490 38.328 1.00 61.94 100 GLY A C 1
ATOM 787 O O . GLY A 1 100 ? -44.965 0.817 37.409 1.00 61.94 100 GLY A O 1
ATOM 788 N N . LEU A 1 101 ? -45.237 0.143 39.523 1.00 60.22 101 LEU A N 1
ATOM 789 C CA . LEU A 1 101 ? -43.809 0.077 39.823 1.00 60.22 101 LEU A CA 1
ATOM 790 C C . LEU A 1 101 ? -43.125 -1.068 39.048 1.00 60.22 101 LEU A C 1
ATOM 792 O O . LEU A 1 101 ? -42.086 -0.858 38.419 1.00 60.22 101 LEU A O 1
ATOM 796 N N . ASN A 1 102 ? -43.756 -2.247 39.004 1.00 69.56 102 ASN A N 1
ATOM 797 C CA . ASN A 1 102 ? -43.248 -3.397 38.249 1.00 69.56 102 ASN A CA 1
ATOM 798 C C . ASN A 1 102 ? -43.193 -3.126 36.735 1.00 69.56 102 ASN A C 1
ATOM 800 O O . ASN A 1 102 ? -42.223 -3.513 36.079 1.00 69.56 102 ASN A O 1
ATOM 804 N N . SER A 1 103 ? -44.176 -2.408 36.173 1.00 76.25 103 SER A N 1
ATOM 805 C CA . SER A 1 103 ? -44.142 -2.019 34.755 1.00 76.25 103 SER A CA 1
ATOM 806 C C . SER A 1 103 ? -43.031 -1.012 34.441 1.00 76.25 103 SER A C 1
ATOM 808 O O . SER A 1 103 ? -42.404 -1.106 33.387 1.00 76.25 103 SER A O 1
ATOM 810 N N . ASN A 1 104 ? -42.734 -0.083 35.357 1.00 76.31 104 ASN A N 1
ATOM 811 C CA . ASN A 1 104 ? -41.664 0.903 35.173 1.00 76.31 104 ASN A CA 1
ATOM 812 C C . ASN A 1 104 ? -40.270 0.258 35.207 1.00 76.31 104 ASN A C 1
ATOM 814 O O . ASN A 1 104 ? -39.415 0.599 34.388 1.00 76.31 104 ASN A O 1
ATOM 818 N N . ILE A 1 105 ? -40.052 -0.710 36.104 1.00 73.25 105 ILE A N 1
ATOM 819 C CA . ILE A 1 105 ? -38.802 -1.483 36.174 1.00 73.25 105 ILE A CA 1
ATOM 820 C C . ILE A 1 105 ? -38.617 -2.321 34.901 1.00 73.25 105 ILE A C 1
ATOM 822 O O . ILE A 1 105 ? -37.537 -2.313 34.309 1.00 73.25 105 ILE A O 1
ATOM 826 N N . ALA A 1 106 ? -39.677 -2.983 34.427 1.00 79.75 106 ALA A N 1
ATOM 827 C CA . ALA A 1 106 ? -39.637 -3.746 33.181 1.00 79.75 106 ALA A CA 1
ATOM 828 C C . ALA A 1 106 ? -39.304 -2.860 31.966 1.00 79.75 106 ALA A C 1
ATOM 830 O O . ALA A 1 106 ? -38.472 -3.231 31.138 1.00 79.75 106 ALA A O 1
ATOM 831 N N . HIS A 1 107 ? -39.895 -1.664 31.884 1.00 82.75 107 HIS A N 1
ATOM 832 C CA . HIS A 1 107 ? -39.600 -0.705 30.819 1.00 82.75 107 HIS A CA 1
ATOM 833 C C . HIS A 1 107 ? -38.151 -0.192 30.882 1.00 82.75 107 HIS A C 1
ATOM 835 O O . HIS A 1 107 ? -37.483 -0.093 29.852 1.00 82.75 107 HIS A O 1
ATOM 841 N N . ALA A 1 108 ? -37.630 0.094 32.081 1.00 77.56 108 ALA A N 1
ATOM 842 C CA . ALA A 1 108 ? -36.236 0.493 32.263 1.00 77.56 108 ALA A CA 1
ATOM 843 C C . ALA A 1 108 ? -35.263 -0.622 31.841 1.00 77.56 108 ALA A C 1
ATOM 845 O O . ALA A 1 108 ? -34.313 -0.352 31.107 1.00 77.56 108 ALA A O 1
ATOM 846 N N . ASN A 1 109 ? -35.526 -1.874 32.230 1.00 82.94 109 ASN A N 1
ATOM 847 C CA . ASN A 1 109 ? -34.734 -3.034 31.803 1.00 82.94 109 ASN A CA 1
ATOM 848 C C . ASN A 1 109 ? -34.738 -3.195 30.280 1.00 82.94 109 ASN A C 1
ATOM 850 O O . ASN A 1 109 ? -33.678 -3.350 29.676 1.00 82.94 109 ASN A O 1
ATOM 854 N N . ALA A 1 110 ? -35.909 -3.078 29.649 1.00 87.81 110 ALA A N 1
ATOM 855 C CA . ALA A 1 110 ? -36.028 -3.150 28.197 1.00 87.81 110 ALA A CA 1
ATOM 856 C C . ALA A 1 110 ? -35.225 -2.044 27.488 1.00 87.81 110 ALA A C 1
ATOM 858 O O . ALA A 1 110 ? -34.597 -2.308 26.460 1.00 87.81 110 ALA A O 1
ATOM 859 N N . ALA A 1 111 ? -35.200 -0.827 28.044 1.00 86.31 111 ALA A N 1
ATOM 860 C CA . ALA A 1 111 ? -34.415 0.284 27.510 1.00 86.31 111 ALA A CA 1
ATOM 861 C C . ALA A 1 111 ? -32.899 0.037 27.621 1.00 86.31 111 ALA A C 1
ATOM 863 O O . ALA A 1 111 ? -32.164 0.297 26.667 1.00 86.31 111 ALA A O 1
ATOM 864 N N . TRP A 1 112 ? -32.425 -0.512 28.743 1.00 86.50 112 TRP A N 1
ATOM 865 C CA . TRP A 1 112 ? -31.013 -0.866 28.920 1.00 86.50 112 TRP A CA 1
ATOM 866 C C . TRP A 1 112 ? -30.585 -2.027 28.016 1.00 86.50 112 TRP A C 1
ATOM 868 O O . TRP A 1 112 ? -29.535 -1.938 27.386 1.00 86.50 112 TRP A O 1
ATOM 878 N N . ASP A 1 113 ? -31.418 -3.060 27.870 1.00 88.94 113 ASP A N 1
ATOM 879 C CA . ASP A 1 113 ? -31.180 -4.163 26.929 1.00 88.94 113 ASP A CA 1
ATOM 880 C C . ASP A 1 113 ? -31.220 -3.687 25.464 1.00 88.94 113 ASP A C 1
ATOM 882 O O . ASP A 1 113 ? -30.580 -4.260 24.580 1.00 88.94 113 ASP A O 1
ATOM 886 N N . GLN A 1 114 ? -32.003 -2.649 25.153 1.00 90.44 114 GLN A N 1
ATOM 887 C CA . GLN A 1 114 ? -31.979 -2.016 23.836 1.00 90.44 114 GLN A CA 1
ATOM 888 C C . GLN A 1 114 ? -30.676 -1.239 23.616 1.00 90.44 114 GLN A C 1
ATOM 890 O O . GLN A 1 114 ? -30.094 -1.344 22.537 1.00 90.44 114 GLN A O 1
ATOM 895 N N . LEU A 1 115 ? -30.207 -0.493 24.620 1.00 86.62 115 LEU A N 1
ATOM 896 C CA . LEU A 1 115 ? -28.945 0.241 24.548 1.00 86.62 115 LEU A CA 1
ATOM 897 C C . LEU A 1 115 ? -27.749 -0.703 24.378 1.00 86.62 115 LEU A C 1
ATOM 899 O O . LEU A 1 115 ? -26.909 -0.444 23.521 1.00 86.62 115 LEU A O 1
ATOM 903 N N . ASP A 1 116 ? -27.701 -1.801 25.134 1.00 88.50 116 ASP A N 1
ATOM 904 C CA . ASP A 1 116 ? -26.652 -2.821 25.017 1.00 88.50 116 ASP A CA 1
ATOM 905 C C . ASP A 1 116 ? -26.650 -3.453 23.618 1.00 88.50 116 ASP A C 1
ATOM 907 O O . ASP A 1 116 ? -25.618 -3.498 22.953 1.00 88.50 116 ASP A O 1
ATOM 911 N N . ARG A 1 117 ? -27.829 -3.804 23.081 1.00 88.75 117 ARG A N 1
ATOM 912 C CA . ARG A 1 117 ? -27.955 -4.285 21.693 1.00 88.75 117 ARG A CA 1
ATOM 913 C C . ARG A 1 117 ? -27.492 -3.258 20.662 1.00 88.75 117 ARG A C 1
ATOM 915 O O . ARG A 1 117 ? -26.849 -3.635 19.685 1.00 88.75 117 ARG A O 1
ATOM 922 N N . MET A 1 118 ? -27.807 -1.976 20.854 1.00 86.81 118 MET A N 1
ATOM 923 C CA . MET A 1 118 ? -27.339 -0.904 19.969 1.00 86.81 118 MET A CA 1
ATOM 924 C C . MET A 1 118 ? -25.822 -0.732 20.046 1.00 86.81 118 MET A C 1
ATOM 926 O O . MET A 1 118 ? -25.186 -0.563 19.010 1.00 86.81 118 MET A O 1
ATOM 930 N N . LEU A 1 119 ? -25.237 -0.815 21.241 1.00 86.38 119 LEU A N 1
ATOM 931 C CA . LEU A 1 119 ? -23.799 -0.680 21.444 1.00 86.38 119 LEU A CA 1
ATOM 932 C C . LEU A 1 119 ? -23.031 -1.887 20.895 1.00 86.38 119 LEU A C 1
ATOM 934 O O . LEU A 1 119 ? -22.046 -1.710 20.183 1.00 86.38 119 LEU A O 1
ATOM 938 N N . ALA A 1 120 ? -23.510 -3.103 21.161 1.00 84.25 120 ALA A N 1
ATOM 939 C CA . ALA A 1 120 ? -22.971 -4.325 20.579 1.00 84.25 120 ALA A CA 1
ATOM 940 C C . ALA A 1 120 ? -23.024 -4.253 19.046 1.00 84.25 120 ALA A C 1
ATOM 942 O O . ALA A 1 120 ? -22.043 -4.560 18.372 1.00 84.25 120 ALA A O 1
ATOM 943 N N . HIS A 1 121 ? -24.133 -3.765 18.483 1.00 83.88 121 HIS A N 1
ATOM 944 C CA . HIS A 1 121 ? -24.227 -3.525 17.048 1.00 83.88 121 HIS A CA 1
ATOM 945 C C . HIS A 1 121 ? -23.208 -2.476 16.575 1.00 83.88 121 HIS A C 1
ATOM 947 O O . HIS A 1 121 ? -22.534 -2.705 15.581 1.00 83.88 121 HIS A O 1
ATOM 953 N N . GLU A 1 122 ? -23.048 -1.351 17.271 1.00 82.38 122 GLU A N 1
ATOM 954 C CA . GLU A 1 122 ? -22.097 -0.289 16.903 1.00 82.38 122 GLU A CA 1
ATOM 955 C C . GLU A 1 122 ? -20.641 -0.782 16.861 1.00 82.38 122 GLU A C 1
ATOM 957 O O . GLU A 1 122 ? -19.847 -0.380 16.007 1.00 82.38 122 GLU A O 1
ATOM 962 N N . ILE A 1 123 ? -20.299 -1.675 17.784 1.00 81.75 123 ILE A N 1
ATOM 963 C CA . ILE A 1 123 ? -18.932 -2.116 18.030 1.00 81.75 123 ILE A CA 1
ATOM 964 C C . ILE A 1 123 ? -18.541 -3.313 17.162 1.00 81.75 123 ILE A C 1
ATOM 966 O O . ILE A 1 123 ? -17.420 -3.357 16.644 1.00 81.75 123 ILE A O 1
ATOM 970 N N . HIS A 1 124 ? -19.442 -4.279 16.991 1.00 82.31 124 HIS A N 1
ATOM 971 C CA . HIS A 1 124 ? -19.140 -5.476 16.223 1.00 82.31 124 HIS A CA 1
ATOM 972 C C . HIS A 1 124 ? -19.222 -5.191 14.719 1.00 82.31 124 HIS A C 1
ATOM 974 O O . HIS A 1 124 ? -20.229 -4.657 14.244 1.00 82.31 124 HIS A O 1
ATOM 980 N N . PRO A 1 125 ? -18.179 -5.538 13.945 1.00 80.12 125 PRO A N 1
ATOM 981 C CA . PRO A 1 125 ? -18.226 -5.401 12.498 1.00 80.12 125 PRO A CA 1
ATOM 982 C C . PRO A 1 125 ? -19.343 -6.289 11.936 1.00 80.12 125 PRO A C 1
ATOM 984 O O . PRO A 1 125 ? -19.280 -7.513 12.023 1.00 80.12 125 PRO A O 1
ATOM 987 N N . SER A 1 126 ? -20.374 -5.690 11.334 1.00 79.69 126 SER A N 1
ATOM 988 C CA . SER A 1 126 ? -21.441 -6.460 10.692 1.00 79.69 126 SER A CA 1
ATOM 989 C C . SER A 1 126 ? -21.031 -6.813 9.263 1.00 79.69 126 SER A C 1
ATOM 991 O O . SER A 1 126 ? -21.334 -6.082 8.318 1.00 79.69 126 SER A O 1
ATOM 993 N N . ALA A 1 127 ? -20.318 -7.923 9.090 1.00 84.06 127 ALA A N 1
ATOM 994 C CA . ALA A 1 127 ? -20.031 -8.443 7.760 1.00 84.06 127 ALA A CA 1
ATOM 995 C C . ALA A 1 127 ? -21.272 -9.160 7.204 1.00 84.06 127 ALA A C 1
ATOM 997 O O . ALA A 1 127 ? -21.858 -10.028 7.850 1.00 84.06 127 ALA A O 1
ATOM 998 N N . SER A 1 128 ? -21.685 -8.808 5.984 1.00 89.44 128 SER A N 1
ATOM 999 C CA . SER A 1 128 ? -22.683 -9.602 5.262 1.00 89.44 128 SER A CA 1
ATOM 1000 C C . SER A 1 128 ? -22.099 -10.980 4.901 1.00 89.44 128 SER A C 1
ATOM 1002 O O . SER A 1 128 ? -20.878 -11.108 4.782 1.00 89.44 128 SER A O 1
ATOM 1004 N N . PRO A 1 129 ? -22.923 -12.014 4.651 1.00 90.94 129 PRO A N 1
ATOM 1005 C CA . PRO A 1 129 ? -22.419 -13.325 4.224 1.00 90.94 129 PRO A CA 1
ATOM 1006 C C . PRO A 1 129 ? -21.533 -13.247 2.970 1.00 90.94 129 PRO A C 1
ATOM 1008 O O . PRO A 1 129 ? -20.512 -13.922 2.876 1.00 90.94 129 PRO A O 1
ATOM 1011 N N . VAL A 1 130 ? -21.877 -12.354 2.036 1.00 90.25 130 VAL A N 1
ATOM 1012 C CA . VAL A 1 130 ? -21.075 -12.085 0.832 1.00 90.25 130 VAL A CA 1
ATOM 1013 C C . VAL A 1 130 ? -19.718 -11.482 1.197 1.00 90.25 130 VAL A C 1
ATOM 1015 O O . VAL A 1 130 ? -18.700 -11.885 0.641 1.00 90.25 130 VAL A O 1
ATOM 1018 N N . MET A 1 131 ? -19.685 -10.558 2.162 1.00 90.12 131 MET A N 1
ATOM 1019 C CA . MET A 1 131 ? -18.437 -9.972 2.647 1.00 90.12 131 MET A CA 1
ATOM 1020 C C . MET A 1 131 ? -17.550 -11.017 3.331 1.00 90.12 131 MET A C 1
ATOM 1022 O O . MET A 1 131 ? -16.346 -11.022 3.105 1.00 90.12 131 MET A O 1
ATOM 1026 N N . HIS A 1 132 ? -18.127 -11.940 4.106 1.00 90.94 132 HIS A N 1
ATOM 1027 C CA . HIS A 1 132 ? -17.377 -13.062 4.677 1.00 90.94 132 HIS A CA 1
ATOM 1028 C C . HIS A 1 132 ? -16.702 -13.898 3.586 1.00 90.94 132 HIS A C 1
ATOM 1030 O O . HIS A 1 132 ? -15.498 -14.131 3.656 1.00 90.94 132 HIS A O 1
ATOM 1036 N N . ILE A 1 133 ? -17.455 -14.306 2.559 1.00 92.31 133 ILE A N 1
ATOM 1037 C CA . ILE A 1 133 ? -16.913 -15.082 1.433 1.00 92.31 133 ILE A CA 1
ATOM 1038 C C . ILE A 1 133 ? -15.788 -14.305 0.740 1.00 92.31 133 ILE A C 1
ATOM 1040 O O . ILE A 1 133 ? -14.727 -14.869 0.475 1.00 92.31 133 ILE A O 1
ATOM 1044 N N . ALA A 1 134 ? -15.984 -13.005 0.501 1.00 92.06 134 ALA A N 1
ATOM 1045 C CA . ALA A 1 134 ? -14.970 -12.152 -0.106 1.00 92.06 134 ALA A CA 1
ATOM 1046 C C . ALA A 1 134 ? -13.699 -12.055 0.756 1.00 92.06 134 ALA A C 1
ATOM 1048 O O . ALA A 1 134 ? -12.600 -12.192 0.227 1.00 92.06 134 ALA A O 1
ATOM 1049 N N . LEU A 1 135 ? -13.827 -11.872 2.074 1.00 93.31 135 LEU A N 1
ATOM 1050 C CA . LEU A 1 135 ? -12.691 -11.821 3.002 1.00 93.31 135 LEU A CA 1
ATOM 1051 C C . LEU A 1 135 ? -11.916 -13.145 3.031 1.00 93.31 135 LEU A C 1
ATOM 1053 O O . LEU A 1 135 ? -10.689 -13.120 2.974 1.00 93.31 135 LEU A O 1
ATOM 1057 N N . TYR A 1 136 ? -12.602 -14.292 3.052 1.00 94.94 136 TYR A N 1
ATOM 1058 C CA . TYR A 1 136 ? -11.947 -15.603 2.965 1.00 94.94 136 TYR A CA 1
ATOM 1059 C C . TYR A 1 136 ? -11.235 -15.810 1.625 1.00 94.94 136 TYR A C 1
ATOM 1061 O O . TYR A 1 136 ? -10.097 -16.280 1.603 1.00 94.94 136 TYR A O 1
ATOM 1069 N N . ALA A 1 137 ? -11.867 -15.426 0.513 1.00 94.50 137 ALA A N 1
ATOM 1070 C CA . ALA A 1 137 ? -11.246 -15.499 -0.805 1.00 94.50 137 ALA A CA 1
ATOM 1071 C C . ALA A 1 137 ? -9.990 -14.614 -0.879 1.00 94.50 137 ALA A C 1
ATOM 1073 O O . ALA A 1 137 ? -8.935 -15.077 -1.310 1.00 94.50 137 ALA A O 1
ATOM 1074 N N . MET A 1 138 ? -10.067 -13.373 -0.387 1.00 95.06 138 MET A N 1
ATOM 1075 C CA . MET A 1 138 ? -8.921 -12.462 -0.315 1.00 95.06 138 MET A CA 1
ATOM 1076 C C . MET A 1 138 ? -7.805 -13.019 0.577 1.00 95.06 138 MET A C 1
ATOM 1078 O O . MET A 1 138 ? -6.641 -12.940 0.194 1.00 95.06 138 MET A O 1
ATOM 1082 N N . ALA A 1 139 ? -8.139 -13.664 1.700 1.00 95.00 139 ALA A N 1
ATOM 1083 C CA . ALA A 1 139 ? -7.159 -14.286 2.591 1.00 95.00 139 ALA A CA 1
ATOM 1084 C C . ALA A 1 139 ? -6.442 -15.482 1.954 1.00 95.00 139 ALA A C 1
ATOM 1086 O O . ALA A 1 139 ? -5.293 -15.746 2.294 1.00 95.00 139 ALA A O 1
ATOM 1087 N N . GLY A 1 140 ? -7.082 -16.173 1.005 1.00 94.19 140 GLY A N 1
ATOM 1088 C CA . GLY A 1 140 ? -6.435 -17.200 0.186 1.00 94.19 140 GLY A CA 1
ATOM 1089 C C . GLY A 1 140 ? -5.583 -16.629 -0.955 1.00 94.19 140 GLY A C 1
ATOM 1090 O O . GLY A 1 140 ? -4.491 -17.128 -1.222 1.00 94.19 140 GLY A O 1
ATOM 1091 N N . ILE A 1 141 ? -6.054 -15.568 -1.621 1.00 95.06 141 ILE A N 1
ATOM 1092 C CA . ILE A 1 141 ? -5.373 -14.957 -2.780 1.00 95.06 141 ILE A CA 1
ATOM 1093 C C . ILE A 1 141 ? -4.150 -14.128 -2.358 1.00 95.06 141 ILE A C 1
ATOM 1095 O O . ILE A 1 141 ? -3.147 -14.099 -3.077 1.00 95.06 141 ILE A O 1
ATOM 1099 N N . ALA A 1 142 ? -4.196 -13.464 -1.201 1.00 94.25 142 ALA A N 1
ATOM 1100 C CA . ALA A 1 142 ? -3.111 -12.598 -0.749 1.00 94.25 142 ALA A CA 1
ATOM 1101 C C . ALA A 1 142 ? -1.768 -13.350 -0.622 1.00 94.25 142 ALA A C 1
ATOM 1103 O O . ALA A 1 142 ? -0.823 -12.972 -1.320 1.00 94.25 142 ALA A O 1
ATOM 1104 N N . PRO A 1 143 ? -1.659 -14.484 0.105 1.00 95.94 143 PRO A N 1
ATOM 1105 C CA . PRO A 1 143 ? -0.425 -15.273 0.158 1.00 95.94 143 PRO A CA 1
ATOM 1106 C C . PRO A 1 143 ? 0.082 -15.714 -1.217 1.00 95.94 143 PRO A C 1
ATOM 1108 O O . PRO A 1 143 ? 1.289 -15.706 -1.461 1.00 95.94 143 PRO A O 1
ATOM 1111 N N . LEU A 1 144 ? -0.830 -16.073 -2.129 1.00 95.50 144 LEU A N 1
ATOM 1112 C CA . LEU A 1 144 ? -0.476 -16.488 -3.485 1.00 95.50 144 LEU A CA 1
ATOM 1113 C C . LEU A 1 144 ? 0.201 -15.346 -4.254 1.00 95.50 144 LEU A C 1
ATOM 1115 O O . LEU A 1 144 ? 1.198 -15.574 -4.937 1.00 95.50 144 LEU A O 1
ATOM 1119 N N . THR A 1 145 ? -0.280 -14.114 -4.086 1.00 94.31 145 THR A N 1
ATOM 1120 C CA . THR A 1 145 ? 0.339 -12.913 -4.668 1.00 94.31 145 THR A CA 1
ATOM 1121 C C . THR A 1 145 ? 1.785 -12.760 -4.199 1.00 94.31 145 THR A C 1
ATOM 1123 O O . THR A 1 145 ? 2.697 -12.603 -5.014 1.00 94.31 145 THR A O 1
ATOM 1126 N N . GLY A 1 146 ? 2.020 -12.877 -2.890 1.00 94.62 146 GLY A N 1
ATOM 1127 C CA . GLY A 1 146 ? 3.360 -12.815 -2.303 1.00 94.62 146 GLY A CA 1
ATOM 1128 C C . GLY A 1 146 ? 4.268 -13.936 -2.809 1.00 94.62 146 GLY A C 1
ATOM 1129 O O . GLY A 1 146 ? 5.421 -13.688 -3.162 1.00 94.62 146 GLY A O 1
ATOM 1130 N N . LEU A 1 147 ? 3.730 -15.154 -2.931 1.00 96.44 147 LEU A N 1
ATOM 1131 C CA . LEU A 1 147 ? 4.453 -16.305 -3.467 1.00 96.44 147 LEU A CA 1
ATOM 1132 C C . LEU A 1 147 ? 4.870 -16.093 -4.928 1.00 96.44 147 LEU A C 1
ATOM 1134 O O . LEU A 1 147 ? 6.000 -16.418 -5.284 1.00 96.44 147 LEU A O 1
ATOM 1138 N N . LEU A 1 148 ? 4.010 -15.507 -5.766 1.00 95.38 148 LEU A N 1
ATOM 1139 C CA . LEU A 1 148 ? 4.351 -15.177 -7.153 1.00 95.38 148 LEU A CA 1
ATOM 1140 C C . LEU A 1 148 ? 5.535 -14.202 -7.221 1.00 95.38 148 LEU A C 1
ATOM 1142 O O . LEU A 1 148 ? 6.498 -14.436 -7.956 1.00 95.38 148 LEU A O 1
ATOM 1146 N N . PHE A 1 149 ? 5.519 -13.137 -6.413 1.00 95.12 149 PHE A N 1
ATOM 1147 C CA . PHE A 1 149 ? 6.660 -12.221 -6.332 1.00 95.12 149 PHE A CA 1
ATOM 1148 C C . PHE A 1 149 ? 7.927 -12.926 -5.851 1.00 95.12 149 PHE A C 1
ATOM 1150 O O . PHE A 1 149 ? 8.982 -12.739 -6.459 1.00 95.12 149 PHE A O 1
ATOM 1157 N N . LEU A 1 150 ? 7.825 -13.763 -4.817 1.00 96.06 150 LEU A N 1
ATOM 1158 C CA . LEU A 1 150 ? 8.955 -14.504 -4.269 1.00 96.06 150 LEU A CA 1
ATOM 1159 C C . LEU A 1 150 ? 9.560 -15.458 -5.305 1.00 96.06 150 LEU A C 1
ATOM 1161 O O . LEU A 1 150 ? 10.758 -15.396 -5.562 1.00 96.06 150 LEU A O 1
ATOM 1165 N N . VAL A 1 151 ? 8.747 -16.295 -5.952 1.00 96.25 151 VAL A N 1
ATOM 1166 C CA . VAL A 1 151 ? 9.202 -17.253 -6.972 1.00 96.25 151 VAL A CA 1
ATOM 1167 C C . VAL A 1 151 ? 9.805 -16.521 -8.172 1.00 96.25 151 VAL A C 1
ATOM 1169 O O . VAL A 1 151 ? 10.885 -16.886 -8.643 1.00 96.25 151 VAL A O 1
ATOM 1172 N N . GLY A 1 152 ? 9.150 -15.459 -8.651 1.00 92.50 152 GLY A N 1
ATOM 1173 C CA . GLY A 1 152 ? 9.671 -14.626 -9.735 1.00 92.50 152 GLY A CA 1
ATOM 1174 C C . GLY A 1 152 ? 11.005 -13.962 -9.377 1.00 92.50 152 GLY A C 1
ATOM 1175 O O . GLY A 1 152 ? 11.928 -13.951 -10.194 1.00 92.50 152 GLY A O 1
ATOM 1176 N N . GLY A 1 153 ? 11.134 -13.451 -8.151 1.00 92.19 153 GLY A N 1
ATOM 1177 C CA . GLY A 1 153 ? 12.363 -12.861 -7.626 1.00 92.19 153 GLY A CA 1
ATOM 1178 C C . GLY A 1 153 ? 13.489 -13.885 -7.494 1.00 92.19 153 GLY A C 1
ATOM 1179 O O . GLY A 1 153 ? 14.555 -13.693 -8.077 1.00 92.19 153 GLY A O 1
ATOM 1180 N N . LEU A 1 154 ? 13.236 -15.013 -6.824 1.00 93.69 154 LEU A N 1
ATOM 1181 C CA . LEU A 1 154 ? 14.195 -16.108 -6.645 1.00 93.69 154 LEU A CA 1
ATOM 1182 C C . LEU A 1 154 ? 14.699 -16.650 -7.982 1.00 93.69 154 LEU A C 1
ATOM 1184 O O . LEU A 1 154 ? 15.900 -16.859 -8.151 1.00 93.69 154 LEU A O 1
ATOM 1188 N N . LYS A 1 155 ? 13.814 -16.818 -8.973 1.00 93.25 155 LYS A N 1
ATOM 1189 C CA . LYS A 1 155 ? 14.222 -17.277 -10.304 1.00 93.25 155 LYS A CA 1
ATOM 1190 C C . LYS A 1 155 ? 15.147 -16.278 -11.001 1.00 93.25 155 LYS A C 1
ATOM 1192 O O . LYS A 1 155 ? 16.103 -16.692 -11.656 1.00 93.25 155 LYS A O 1
ATOM 1197 N N . ARG A 1 156 ? 14.890 -14.973 -10.869 1.00 87.75 156 ARG A N 1
ATOM 1198 C CA . ARG A 1 156 ? 15.757 -13.929 -11.441 1.00 87.75 156 ARG A CA 1
ATOM 1199 C C . ARG A 1 156 ? 17.106 -13.849 -10.737 1.00 87.75 156 ARG A C 1
ATOM 1201 O O . ARG A 1 156 ? 18.112 -13.705 -11.419 1.00 87.75 156 ARG A O 1
ATOM 1208 N N . ILE A 1 157 ? 17.124 -13.987 -9.414 1.00 88.88 157 ILE A N 1
ATOM 1209 C CA . ILE A 1 157 ? 18.357 -14.045 -8.615 1.00 88.88 157 ILE A CA 1
ATOM 1210 C C . ILE A 1 157 ? 19.184 -15.267 -9.034 1.00 88.88 157 ILE A C 1
ATOM 1212 O O . ILE A 1 157 ? 20.358 -15.142 -9.360 1.00 88.88 157 ILE A O 1
ATOM 1216 N N . SER A 1 158 ? 18.547 -16.436 -9.151 1.00 90.19 158 SER A N 1
ATOM 1217 C CA . SER A 1 158 ? 19.196 -17.664 -9.622 1.00 90.19 158 SER A CA 1
ATOM 1218 C C . SER A 1 158 ? 19.807 -17.508 -11.023 1.00 90.19 158 SER A C 1
ATOM 1220 O O . SER A 1 158 ? 20.925 -17.961 -11.245 1.00 90.19 158 SER A O 1
ATOM 1222 N N . LYS A 1 159 ? 19.124 -16.821 -11.953 1.00 86.56 159 LYS A N 1
ATOM 1223 C CA . LYS A 1 159 ? 19.669 -16.510 -13.290 1.00 86.56 159 LYS A CA 1
ATOM 1224 C C . LYS A 1 159 ? 20.822 -15.498 -13.255 1.00 86.56 159 LYS A C 1
ATOM 1226 O O . LYS A 1 159 ? 21.682 -15.544 -14.126 1.00 86.56 159 LYS A O 1
ATOM 1231 N N . GLY A 1 160 ? 20.813 -14.569 -12.300 1.00 81.44 160 GLY A N 1
ATOM 1232 C CA . GLY A 1 160 ? 21.817 -13.512 -12.175 1.00 81.44 160 GLY A CA 1
ATOM 1233 C C . GLY A 1 160 ? 23.113 -13.939 -11.478 1.00 81.44 160 GLY A C 1
ATOM 1234 O O . GLY A 1 160 ? 24.060 -13.159 -11.459 1.00 81.44 160 GLY A O 1
ATOM 1235 N N . GLY A 1 161 ? 23.166 -15.147 -10.908 1.00 84.12 161 GLY A N 1
ATOM 1236 C CA . GLY A 1 161 ? 24.319 -15.630 -10.148 1.00 84.12 161 GLY A CA 1
ATOM 1237 C C . GLY A 1 161 ? 24.530 -14.881 -8.825 1.00 84.12 161 GLY A C 1
ATOM 1238 O O . GLY A 1 161 ? 23.681 -14.107 -8.375 1.00 84.12 161 GLY A O 1
ATOM 1239 N N . GLN A 1 162 ? 25.681 -15.116 -8.191 1.00 78.19 162 GLN A N 1
ATOM 1240 C CA . GLN A 1 162 ? 26.027 -14.564 -6.872 1.00 78.19 162 GLN A CA 1
ATOM 1241 C C . GLN A 1 162 ? 26.139 -13.026 -6.883 1.00 78.19 162 GLN A C 1
ATOM 1243 O O . GLN A 1 162 ? 25.805 -12.371 -5.897 1.00 78.19 162 GLN A O 1
ATOM 1248 N N . ASP A 1 163 ? 26.464 -12.439 -8.039 1.00 77.50 163 ASP A N 1
ATOM 1249 C CA . ASP A 1 163 ? 26.561 -10.987 -8.243 1.00 77.50 163 ASP A CA 1
ATOM 1250 C C . ASP A 1 163 ? 25.207 -10.260 -8.237 1.00 77.50 163 ASP A C 1
ATOM 1252 O O . ASP A 1 163 ? 25.163 -9.027 -8.252 1.00 77.50 163 ASP A O 1
ATOM 1256 N N . SER A 1 164 ? 24.091 -10.995 -8.209 1.00 79.25 164 SER A N 1
ATOM 1257 C CA . SER A 1 164 ? 22.738 -10.428 -8.183 1.00 79.25 164 SER A CA 1
ATOM 1258 C C . SER A 1 164 ? 22.197 -10.157 -6.772 1.00 79.25 164 SER A C 1
ATOM 1260 O O . SER A 1 164 ? 21.151 -9.519 -6.639 1.00 79.25 164 SER A O 1
ATOM 1262 N N . LEU A 1 165 ? 22.905 -10.587 -5.719 1.00 86.50 165 LEU A N 1
ATOM 1263 C CA . LEU A 1 165 ? 22.509 -10.421 -4.315 1.00 86.50 165 LEU A CA 1
ATOM 1264 C C . LEU A 1 165 ? 23.077 -9.129 -3.715 1.00 86.50 165 LEU A C 1
ATOM 1266 O O . LEU A 1 165 ? 24.013 -9.130 -2.922 1.00 86.50 165 LEU A O 1
ATOM 1270 N N . TRP A 1 166 ? 22.493 -7.999 -4.089 1.00 92.06 166 TRP A N 1
ATOM 1271 C CA . TRP A 1 166 ? 22.770 -6.707 -3.458 1.00 92.06 166 TRP A CA 1
ATOM 1272 C C . TRP A 1 166 ? 21.486 -5.886 -3.384 1.00 92.06 166 TRP A C 1
ATOM 1274 O O . TRP A 1 166 ? 20.608 -6.032 -4.231 1.00 92.06 166 TRP A O 1
ATOM 1284 N N . LEU A 1 167 ? 21.365 -5.037 -2.361 1.00 92.44 167 LEU A N 1
ATOM 1285 C CA . LEU A 1 167 ? 20.196 -4.171 -2.153 1.00 92.44 167 LEU A CA 1
ATOM 1286 C C . LEU A 1 167 ? 20.363 -2.829 -2.862 1.00 92.44 167 LEU A C 1
ATOM 1288 O O . LEU A 1 167 ? 19.524 -2.442 -3.671 1.00 92.44 167 LEU A O 1
ATOM 1292 N N . PHE A 1 168 ? 21.469 -2.148 -2.577 1.00 94.38 168 PHE A N 1
ATOM 1293 C CA . PHE A 1 168 ? 21.805 -0.839 -3.120 1.00 94.38 168 PHE A CA 1
ATOM 1294 C C . PHE A 1 168 ? 23.266 -0.834 -3.554 1.00 94.38 168 PHE A C 1
ATOM 1296 O O . PHE A 1 168 ? 24.106 -1.464 -2.909 1.00 94.38 168 PHE A O 1
ATOM 1303 N N . ARG A 1 169 ? 23.564 -0.125 -4.641 1.00 94.56 169 ARG A N 1
ATOM 1304 C CA . ARG A 1 169 ? 24.932 0.152 -5.085 1.00 94.56 169 ARG A CA 1
ATOM 1305 C C . ARG A 1 169 ? 25.085 1.628 -5.402 1.00 94.56 169 ARG A C 1
ATOM 1307 O O . ARG A 1 169 ? 24.115 2.297 -5.765 1.00 94.56 169 ARG A O 1
ATOM 1314 N N . VAL A 1 170 ? 26.305 2.113 -5.213 1.00 94.69 170 VAL A N 1
ATOM 1315 C CA . VAL A 1 170 ? 26.719 3.457 -5.600 1.00 94.69 170 VAL A CA 1
ATOM 1316 C C . VAL A 1 170 ? 27.432 3.336 -6.940 1.00 94.69 170 VAL A C 1
ATOM 1318 O O . VAL A 1 170 ? 28.360 2.547 -7.074 1.00 94.69 170 VAL A O 1
ATOM 1321 N N . ASP A 1 171 ? 26.950 4.082 -7.922 1.00 91.25 171 ASP A N 1
ATOM 1322 C CA . ASP A 1 171 ? 27.575 4.246 -9.235 1.00 91.25 171 ASP A CA 1
ATOM 1323 C C . ASP A 1 171 ? 28.832 5.132 -9.118 1.00 91.25 171 ASP A C 1
ATOM 1325 O O . ASP A 1 171 ? 28.928 5.940 -8.192 1.00 91.25 171 ASP A O 1
ATOM 1329 N N . ASP A 1 172 ? 29.748 5.079 -10.084 1.00 89.75 172 ASP A N 1
ATOM 1330 C CA . ASP A 1 172 ? 30.993 5.873 -10.122 1.00 89.75 172 ASP A CA 1
ATOM 1331 C C . ASP A 1 172 ? 30.722 7.386 -10.054 1.00 89.75 172 ASP A C 1
ATOM 1333 O O . ASP A 1 172 ? 31.547 8.194 -9.633 1.00 89.75 172 ASP A O 1
ATOM 1337 N N . ARG A 1 173 ? 29.509 7.786 -10.445 1.00 87.25 173 ARG A N 1
ATOM 1338 C CA . ARG A 1 173 ? 29.015 9.169 -10.391 1.00 87.25 173 ARG A CA 1
ATOM 1339 C C . ARG A 1 173 ? 28.393 9.555 -9.041 1.00 87.25 173 ARG A C 1
ATOM 1341 O O . ARG A 1 173 ? 27.818 10.638 -8.927 1.00 87.25 173 ARG A O 1
ATOM 1348 N N . GLY A 1 174 ? 28.442 8.672 -8.045 1.00 92.25 174 GLY A N 1
ATOM 1349 C CA . GLY A 1 174 ? 27.905 8.876 -6.699 1.00 92.25 174 GLY A CA 1
ATOM 1350 C C . GLY A 1 174 ? 26.388 8.694 -6.566 1.00 92.25 174 GLY A C 1
ATOM 1351 O O . GLY A 1 174 ? 25.830 9.047 -5.529 1.00 92.25 174 GLY A O 1
ATOM 1352 N N . TYR A 1 175 ? 25.687 8.183 -7.584 1.00 93.88 175 TYR A N 1
ATOM 1353 C CA . TYR A 1 175 ? 24.244 7.915 -7.496 1.00 93.88 175 TYR A CA 1
ATOM 1354 C C . TYR A 1 175 ? 23.996 6.557 -6.849 1.00 93.88 175 TYR A C 1
ATOM 1356 O O . TYR A 1 175 ? 24.558 5.554 -7.279 1.00 93.88 175 TYR A O 1
ATOM 1364 N N . ILE A 1 176 ? 23.100 6.516 -5.869 1.00 95.19 176 ILE A N 1
ATOM 1365 C CA . ILE A 1 176 ? 22.614 5.270 -5.288 1.00 95.19 176 ILE A CA 1
ATOM 1366 C C . ILE A 1 176 ? 21.483 4.751 -6.172 1.00 95.19 176 ILE A C 1
ATOM 1368 O O . ILE A 1 176 ? 20.545 5.487 -6.500 1.00 95.19 176 ILE A O 1
ATOM 1372 N N . HIS A 1 177 ? 21.551 3.478 -6.539 1.00 92.31 177 HIS A N 1
ATOM 1373 C CA . HIS A 1 177 ? 20.470 2.797 -7.233 1.00 92.31 177 HIS A CA 1
ATOM 1374 C C . HIS A 1 177 ? 20.135 1.470 -6.538 1.00 92.31 177 HIS A C 1
ATOM 1376 O O . HIS A 1 177 ? 21.038 0.745 -6.105 1.00 92.31 177 HIS A O 1
ATOM 1382 N N . PRO A 1 178 ? 18.842 1.134 -6.402 1.00 94.31 178 PRO A N 1
ATOM 1383 C CA . PRO A 1 178 ? 18.430 -0.144 -5.849 1.00 94.31 178 PRO A CA 1
ATOM 1384 C C . PRO A 1 178 ? 18.571 -1.259 -6.885 1.00 94.31 178 PRO A C 1
ATOM 1386 O O . PRO A 1 178 ? 18.415 -1.054 -8.093 1.00 94.31 178 PRO A O 1
ATOM 1389 N N . ASN A 1 179 ? 18.772 -2.481 -6.405 1.00 92.56 179 ASN A N 1
ATOM 1390 C CA . ASN A 1 179 ? 18.518 -3.665 -7.204 1.00 92.56 179 ASN A CA 1
ATOM 1391 C C . ASN A 1 179 ? 17.007 -3.838 -7.326 1.00 92.56 179 ASN A C 1
ATOM 1393 O O . ASN A 1 179 ? 16.348 -4.389 -6.443 1.00 92.56 179 ASN A O 1
ATOM 1397 N N . ALA A 1 180 ? 16.455 -3.351 -8.434 1.00 89.50 180 ALA A N 1
ATOM 1398 C CA . ALA A 1 180 ? 15.020 -3.355 -8.684 1.00 89.50 180 ALA A CA 1
ATOM 1399 C C . ALA A 1 180 ? 14.390 -4.750 -8.580 1.00 89.50 180 ALA A C 1
ATOM 1401 O O . ALA A 1 180 ? 13.209 -4.854 -8.279 1.00 89.50 180 ALA A O 1
ATOM 1402 N N . ILE A 1 181 ? 15.142 -5.818 -8.853 1.00 88.50 181 ILE A N 1
ATOM 1403 C CA . ILE A 1 181 ? 14.630 -7.187 -8.765 1.00 88.50 181 ILE A CA 1
ATOM 1404 C C . ILE A 1 181 ? 14.493 -7.585 -7.296 1.00 88.50 181 ILE A C 1
ATOM 1406 O O . ILE A 1 181 ? 13.432 -8.045 -6.876 1.00 88.50 181 ILE A O 1
ATOM 1410 N N . PHE A 1 182 ? 15.547 -7.375 -6.511 1.00 91.50 182 PHE A N 1
ATOM 1411 C CA . PHE A 1 182 ? 15.597 -7.818 -5.123 1.00 91.50 182 PHE A CA 1
ATOM 1412 C C . PHE A 1 182 ? 14.739 -6.941 -4.201 1.00 91.50 182 PHE A C 1
ATOM 1414 O O . PHE A 1 182 ? 13.862 -7.447 -3.503 1.00 91.50 182 PHE A O 1
ATOM 1421 N N . VAL A 1 183 ? 14.915 -5.618 -4.264 1.00 94.94 183 VAL A N 1
ATOM 1422 C CA . VAL A 1 183 ? 14.242 -4.655 -3.375 1.00 94.94 183 VAL A CA 1
ATOM 1423 C C . VAL A 1 183 ? 12.724 -4.665 -3.578 1.00 94.94 183 VAL A C 1
ATOM 1425 O O . VAL A 1 183 ? 11.972 -4.716 -2.609 1.00 94.94 183 VAL A O 1
ATOM 1428 N N . VAL A 1 184 ? 12.251 -4.695 -4.830 1.00 92.62 184 VAL A N 1
ATOM 1429 C CA . VAL A 1 184 ? 10.808 -4.771 -5.137 1.00 92.62 184 VAL A CA 1
ATOM 1430 C C . VAL A 1 184 ? 10.205 -6.076 -4.621 1.00 92.62 184 VAL A C 1
ATOM 1432 O O . VAL A 1 184 ? 9.093 -6.062 -4.101 1.00 92.62 184 VAL A O 1
ATOM 1435 N N . THR A 1 185 ? 10.930 -7.193 -4.742 1.00 93.94 185 THR A N 1
ATOM 1436 C CA . THR A 1 185 ? 10.467 -8.491 -4.232 1.00 93.94 185 THR A CA 1
ATOM 1437 C C . THR A 1 185 ? 10.333 -8.462 -2.711 1.00 93.94 185 THR A C 1
ATOM 1439 O O . THR A 1 185 ? 9.307 -8.898 -2.196 1.00 93.94 185 THR A O 1
ATOM 1442 N N . ILE A 1 186 ? 11.315 -7.896 -1.997 1.00 95.62 186 ILE A N 1
ATOM 1443 C CA . ILE A 1 186 ? 11.262 -7.741 -0.536 1.00 95.62 186 ILE A CA 1
ATOM 1444 C C . ILE A 1 186 ? 10.038 -6.926 -0.124 1.00 95.62 186 ILE A C 1
ATOM 1446 O O . ILE A 1 186 ? 9.265 -7.386 0.715 1.00 95.62 186 ILE A O 1
ATOM 1450 N N . TRP A 1 187 ? 9.824 -5.754 -0.728 1.00 96.81 187 TRP A N 1
ATOM 1451 C CA . TRP A 1 187 ? 8.684 -4.913 -0.366 1.00 96.81 187 TRP A CA 1
ATOM 1452 C C . TRP A 1 187 ? 7.343 -5.562 -0.696 1.00 96.81 187 TRP A C 1
ATOM 1454 O O . TRP A 1 187 ? 6.430 -5.495 0.120 1.00 96.81 187 TRP A O 1
ATOM 1464 N N . ALA A 1 188 ? 7.228 -6.239 -1.841 1.00 94.81 188 ALA A N 1
ATOM 1465 C CA . ALA A 1 188 ? 6.013 -6.966 -2.198 1.00 94.81 188 ALA A CA 1
ATOM 1466 C C . ALA A 1 188 ? 5.713 -8.101 -1.206 1.00 94.81 188 ALA A C 1
ATOM 1468 O O . ALA A 1 188 ? 4.568 -8.259 -0.780 1.00 94.81 188 ALA A O 1
ATOM 1469 N N . CYS A 1 189 ? 6.733 -8.865 -0.799 1.00 96.00 189 CYS A N 1
ATOM 1470 C CA . CYS A 1 189 ? 6.578 -9.936 0.186 1.00 96.00 189 CYS A CA 1
ATOM 1471 C C . CYS A 1 189 ? 6.215 -9.379 1.567 1.00 96.00 189 CYS A C 1
ATOM 1473 O O . CYS A 1 189 ? 5.293 -9.887 2.198 1.00 96.00 189 CYS A O 1
ATOM 1475 N N . LEU A 1 190 ? 6.894 -8.319 2.017 1.00 97.00 190 LEU A N 1
ATOM 1476 C CA . LEU A 1 190 ? 6.617 -7.680 3.304 1.00 97.00 190 LEU A CA 1
ATOM 1477 C C . LEU A 1 190 ? 5.207 -7.082 3.341 1.00 97.00 190 LEU A C 1
ATOM 1479 O O . LEU A 1 190 ? 4.493 -7.280 4.322 1.00 97.00 190 LEU A O 1
ATOM 1483 N N . PHE A 1 191 ? 4.790 -6.401 2.268 1.00 96.31 191 PHE A N 1
ATOM 1484 C CA . PHE A 1 191 ? 3.437 -5.864 2.144 1.00 96.31 191 PHE A CA 1
ATOM 1485 C C . PHE A 1 191 ? 2.412 -6.986 2.261 1.00 96.31 191 PHE A C 1
ATOM 1487 O O . PHE A 1 191 ? 1.526 -6.932 3.106 1.00 96.31 191 PHE A O 1
ATOM 1494 N N . THR A 1 192 ? 2.586 -8.032 1.451 1.00 95.25 192 THR A N 1
ATOM 1495 C CA . THR A 1 192 ? 1.661 -9.163 1.411 1.00 95.25 192 THR A CA 1
ATOM 1496 C C . THR A 1 192 ? 1.591 -9.876 2.759 1.00 95.25 192 THR A C 1
ATOM 1498 O O . THR A 1 192 ? 0.508 -10.265 3.181 1.00 95.25 192 THR A O 1
ATOM 1501 N N . ALA A 1 193 ? 2.715 -10.027 3.465 1.00 96.50 193 ALA A N 1
ATOM 1502 C CA . ALA A 1 193 ? 2.745 -10.637 4.791 1.00 96.50 193 ALA A CA 1
ATOM 1503 C C . ALA A 1 193 ? 1.964 -9.807 5.821 1.00 96.50 193 ALA A C 1
ATOM 1505 O O . ALA A 1 193 ? 1.149 -10.363 6.554 1.00 96.50 193 ALA A O 1
ATOM 1506 N N . LEU A 1 194 ? 2.174 -8.485 5.855 1.00 96.75 194 LEU A N 1
ATOM 1507 C CA . LEU A 1 194 ? 1.455 -7.582 6.760 1.00 96.75 194 LEU A CA 1
ATOM 1508 C C . LEU A 1 194 ? -0.041 -7.520 6.443 1.00 96.75 194 LEU A C 1
ATOM 1510 O O . LEU A 1 194 ? -0.858 -7.596 7.357 1.00 96.75 194 LEU A O 1
ATOM 1514 N N . ASP A 1 195 ? -0.394 -7.415 5.164 1.00 95.50 195 ASP A N 1
ATOM 1515 C CA . ASP A 1 195 ? -1.780 -7.346 4.704 1.00 95.50 195 ASP A CA 1
ATOM 1516 C C . ASP A 1 195 ? -2.522 -8.670 4.945 1.00 95.50 195 ASP A C 1
ATOM 1518 O O . ASP A 1 195 ? -3.610 -8.676 5.515 1.00 95.50 195 ASP A O 1
ATOM 1522 N N . THR A 1 196 ? -1.886 -9.811 4.654 1.00 95.69 196 THR A N 1
ATOM 1523 C CA . THR A 1 196 ? -2.431 -11.139 4.986 1.00 95.69 196 THR A CA 1
ATOM 1524 C C . THR A 1 196 ? -2.608 -11.292 6.494 1.00 95.69 196 THR A C 1
ATOM 1526 O O . THR A 1 196 ? -3.655 -11.754 6.940 1.00 95.69 196 THR A O 1
ATOM 1529 N N . ALA A 1 197 ? -1.615 -10.897 7.299 1.00 96.56 197 ALA A N 1
ATOM 1530 C CA . ALA A 1 197 ? -1.718 -10.968 8.752 1.00 96.56 197 ALA A CA 1
ATOM 1531 C C . ALA A 1 197 ? -2.870 -10.095 9.266 1.00 96.56 197 ALA A C 1
ATOM 1533 O O . ALA A 1 197 ? -3.674 -10.562 10.067 1.00 96.56 197 ALA A O 1
ATOM 1534 N N . ALA A 1 198 ? -3.009 -8.868 8.758 1.00 95.50 198 ALA A N 1
ATOM 1535 C CA . ALA A 1 198 ? -4.130 -7.996 9.085 1.00 95.50 198 ALA A CA 1
ATOM 1536 C C . ALA A 1 198 ? -5.477 -8.620 8.688 1.00 95.50 198 ALA A C 1
ATOM 1538 O O . ALA A 1 198 ? -6.421 -8.585 9.474 1.00 95.50 198 ALA A O 1
ATOM 1539 N N . LEU A 1 199 ? -5.568 -9.237 7.511 1.00 95.06 199 LEU A N 1
ATOM 1540 C CA . LEU A 1 199 ? -6.794 -9.855 7.017 1.00 95.06 199 LEU A CA 1
ATOM 1541 C C . LEU A 1 199 ? -7.185 -11.109 7.814 1.00 95.06 199 LEU A C 1
ATOM 1543 O O . LEU A 1 199 ? -8.348 -11.266 8.181 1.00 95.06 199 LEU A O 1
ATOM 1547 N N . VAL A 1 200 ? -6.221 -11.973 8.141 1.00 95.25 200 VAL A N 1
ATOM 1548 C CA . VAL A 1 200 ? -6.435 -13.139 9.012 1.00 95.25 200 VAL A CA 1
ATOM 1549 C C . VAL A 1 200 ? -6.840 -12.684 10.411 1.00 95.25 200 VAL A C 1
ATOM 1551 O O . VAL A 1 200 ? -7.813 -13.191 10.962 1.00 95.25 200 VAL A O 1
ATOM 1554 N N . CYS A 1 201 ? -6.161 -11.682 10.973 1.00 95.06 201 CYS A N 1
ATOM 1555 C CA . CYS A 1 201 ? -6.545 -11.088 12.248 1.00 95.06 201 CYS A CA 1
ATOM 1556 C C . CYS A 1 201 ? -7.958 -10.491 12.204 1.00 95.06 201 CYS A C 1
ATOM 1558 O O . CYS A 1 201 ? -8.706 -10.655 13.165 1.00 95.06 201 CYS A O 1
ATOM 1560 N N . LEU A 1 202 ? -8.355 -9.841 11.107 1.00 93.56 202 LEU A N 1
ATOM 1561 C CA . LEU A 1 202 ? -9.717 -9.342 10.938 1.00 93.56 202 LEU A CA 1
ATOM 1562 C C . LEU A 1 202 ? -10.719 -10.499 10.942 1.00 93.56 202 LEU A C 1
ATOM 1564 O O . LEU A 1 202 ? -11.662 -10.455 11.723 1.00 93.56 202 LEU A O 1
ATOM 1568 N N . LEU A 1 203 ? -10.484 -11.541 10.135 1.00 93.69 203 LEU A N 1
ATOM 1569 C CA . LEU A 1 203 ? -11.335 -12.733 10.041 1.00 93.69 203 LEU A CA 1
ATOM 1570 C C . LEU A 1 203 ? -11.525 -13.420 11.398 1.00 93.69 203 LEU A C 1
ATOM 1572 O O . LEU A 1 203 ? -12.655 -13.727 11.774 1.00 93.69 203 LEU A O 1
ATOM 1576 N N . LEU A 1 204 ? -10.438 -13.615 12.150 1.00 93.38 204 LEU A N 1
ATOM 1577 C CA . LEU A 1 204 ? -10.474 -14.227 13.482 1.00 93.38 204 LEU A CA 1
ATOM 1578 C C . LEU A 1 204 ? -11.245 -13.379 14.501 1.00 93.38 204 LEU A C 1
ATOM 1580 O O . LEU A 1 204 ? -11.806 -13.921 15.449 1.00 93.38 204 LEU A O 1
ATOM 1584 N N . ASN A 1 205 ? -11.291 -12.060 14.304 1.00 89.94 205 ASN A N 1
ATOM 1585 C CA . ASN A 1 205 ? -11.949 -11.128 15.212 1.00 89.94 205 ASN A CA 1
ATOM 1586 C C . ASN A 1 205 ? -13.323 -10.646 14.716 1.00 89.94 205 ASN A C 1
ATOM 1588 O O . ASN A 1 205 ? -13.900 -9.787 15.378 1.00 89.94 205 ASN A O 1
ATOM 1592 N N . LEU A 1 206 ? -13.876 -11.175 13.614 1.00 86.81 206 LEU A N 1
ATOM 1593 C CA . LEU A 1 206 ? -15.165 -10.717 13.062 1.00 86.81 206 LEU A CA 1
ATOM 1594 C C . LEU A 1 206 ? -16.326 -10.847 14.057 1.00 86.81 206 LEU A C 1
ATOM 1596 O O . LEU A 1 206 ? -17.227 -10.015 14.061 1.00 86.81 206 LEU A O 1
ATOM 1600 N N . SER A 1 207 ? -16.295 -11.860 14.925 1.00 82.94 207 SER A N 1
ATOM 1601 C CA . SER A 1 207 ? -17.295 -12.054 15.982 1.00 82.94 207 SER A CA 1
ATOM 1602 C C . SER A 1 207 ? -17.037 -11.213 17.237 1.00 82.94 207 SER A C 1
ATOM 1604 O O . SER A 1 207 ? -17.824 -11.257 18.178 1.00 82.94 207 SER A O 1
ATOM 1606 N N . THR A 1 208 ? -15.929 -10.473 17.291 1.00 85.00 208 THR A N 1
ATOM 1607 C CA . THR A 1 208 ? -15.473 -9.748 18.483 1.00 85.00 208 THR A CA 1
ATOM 1608 C C . THR A 1 208 ? -15.161 -8.285 18.161 1.00 85.00 208 THR A C 1
ATOM 1610 O O . THR A 1 208 ? -15.501 -7.774 17.095 1.00 85.00 208 THR A O 1
ATOM 1613 N N . PHE A 1 209 ? -14.566 -7.573 19.115 1.00 83.31 209 PHE A N 1
ATOM 1614 C CA . PHE A 1 209 ? -14.037 -6.230 18.901 1.00 83.31 209 PHE A CA 1
ATOM 1615 C C . PHE A 1 209 ? -12.843 -6.265 17.935 1.00 83.31 209 PHE A C 1
ATOM 1617 O O . PHE A 1 209 ? -11.961 -7.115 18.083 1.00 83.31 209 PHE A O 1
ATOM 1624 N N . VAL A 1 210 ? -12.757 -5.310 16.998 1.00 87.81 210 VAL A N 1
ATOM 1625 C CA . VAL A 1 210 ? -11.574 -5.170 16.130 1.00 87.81 210 VAL A CA 1
ATOM 1626 C C . VAL A 1 210 ? -10.356 -4.852 16.992 1.00 87.81 210 VAL A C 1
ATOM 1628 O O . VAL A 1 210 ? -10.175 -3.734 17.473 1.00 87.81 210 VAL A O 1
ATOM 1631 N N . LYS A 1 211 ? -9.501 -5.853 17.196 1.00 92.44 211 LYS A N 1
ATOM 1632 C CA . LYS A 1 211 ? -8.330 -5.714 18.058 1.00 92.44 211 LYS A CA 1
ATOM 1633 C C . LYS A 1 211 ? -7.326 -4.725 17.474 1.00 92.44 211 LYS A C 1
ATOM 1635 O O . LYS A 1 211 ? -7.120 -4.664 16.261 1.00 92.44 211 LYS A O 1
ATOM 1640 N N . TRP A 1 212 ? -6.633 -4.011 18.361 1.00 94.69 212 TRP A N 1
ATOM 1641 C CA . TRP A 1 212 ? -5.649 -2.985 18.004 1.00 94.69 212 TRP A CA 1
ATOM 1642 C C . TRP A 1 212 ? -4.563 -3.488 17.042 1.00 94.69 212 TRP A C 1
ATOM 1644 O O . TRP A 1 212 ? -4.164 -2.751 16.144 1.00 94.69 212 TRP A O 1
ATOM 1654 N N . TYR A 1 213 ? -4.114 -4.739 17.182 1.00 95.38 213 TYR A N 1
ATOM 1655 C CA . TYR A 1 213 ? -3.069 -5.305 16.327 1.00 95.38 213 TYR A CA 1
ATOM 1656 C C . TYR A 1 213 ? -3.520 -5.457 14.870 1.00 95.38 213 TYR A C 1
ATOM 1658 O O . TYR A 1 213 ? -2.711 -5.254 13.973 1.00 95.38 213 TYR A O 1
ATOM 1666 N N . THR A 1 214 ? -4.806 -5.728 14.621 1.00 94.88 214 THR A N 1
ATOM 1667 C CA . THR A 1 214 ? -5.373 -5.829 13.266 1.00 94.88 214 THR A CA 1
ATOM 1668 C C . THR A 1 214 ? -5.208 -4.505 12.529 1.00 94.88 214 THR A C 1
ATOM 1670 O O . THR A 1 214 ? -4.693 -4.460 11.413 1.00 94.88 214 THR A O 1
ATOM 1673 N N . LEU A 1 215 ? -5.591 -3.408 13.191 1.00 94.25 215 LEU A N 1
ATOM 1674 C CA . LEU A 1 215 ? -5.504 -2.078 12.605 1.00 94.25 215 LEU A CA 1
ATOM 1675 C C . LEU A 1 215 ? -4.052 -1.610 12.477 1.00 94.25 215 LEU A C 1
ATOM 1677 O O . LEU A 1 215 ? -3.704 -1.023 11.462 1.00 94.25 215 LEU A O 1
ATOM 1681 N N . VAL A 1 216 ? -3.190 -1.902 13.457 1.00 96.12 216 VAL A N 1
ATOM 1682 C CA . VAL A 1 216 ? -1.758 -1.571 13.371 1.00 96.12 216 VAL A CA 1
ATOM 1683 C C . VAL A 1 216 ? -1.088 -2.302 12.213 1.00 96.12 216 VAL A C 1
ATOM 1685 O O . VAL A 1 216 ? -0.382 -1.658 11.448 1.00 96.12 216 VAL A O 1
ATOM 1688 N N . LEU A 1 217 ? -1.318 -3.609 12.049 1.00 96.44 217 LEU A N 1
ATOM 1689 C CA . LEU A 1 217 ? -0.758 -4.379 10.932 1.00 96.44 217 LEU A CA 1
ATOM 1690 C C . LEU A 1 217 ? -1.196 -3.797 9.587 1.00 96.44 217 LEU A C 1
ATOM 1692 O O . LEU A 1 217 ? -0.358 -3.576 8.714 1.00 96.44 217 LEU A O 1
ATOM 1696 N N . HIS A 1 218 ? -2.485 -3.473 9.451 1.00 95.50 218 HIS A N 1
ATOM 1697 C CA . HIS A 1 218 ? -3.004 -2.868 8.231 1.00 95.50 218 HIS A CA 1
ATOM 1698 C C . HIS A 1 218 ? -2.412 -1.474 7.982 1.00 95.50 218 HIS A C 1
ATOM 1700 O O . HIS A 1 218 ? -1.914 -1.199 6.895 1.00 95.50 218 HIS A O 1
ATOM 1706 N N . VAL A 1 219 ? -2.377 -0.609 8.997 1.00 96.19 219 VAL A N 1
ATOM 1707 C CA . VAL A 1 219 ? -1.794 0.737 8.890 1.00 96.19 219 VAL A CA 1
ATOM 1708 C C . VAL A 1 219 ? -0.301 0.674 8.545 1.00 96.19 219 VAL A C 1
ATOM 1710 O O . VAL A 1 219 ? 0.174 1.452 7.724 1.00 96.19 219 VAL A O 1
ATOM 1713 N N . MET A 1 220 ? 0.436 -0.288 9.106 1.00 97.50 220 MET A N 1
ATOM 1714 C CA . MET A 1 220 ? 1.853 -0.519 8.803 1.00 97.50 220 MET A CA 1
ATOM 1715 C C . MET A 1 220 ? 2.094 -1.122 7.413 1.00 97.50 220 MET A C 1
ATOM 1717 O O . MET A 1 220 ? 3.229 -1.093 6.938 1.00 97.50 220 MET A O 1
ATOM 1721 N N . SER A 1 221 ? 1.059 -1.611 6.727 1.00 97.00 221 SER A N 1
ATOM 1722 C CA . SER A 1 221 ? 1.170 -2.041 5.330 1.00 97.00 221 SER A CA 1
ATOM 1723 C C . SER A 1 221 ? 1.281 -0.851 4.359 1.00 97.00 221 SER A C 1
ATOM 1725 O O . SER A 1 221 ? 2.000 -0.948 3.364 1.00 97.00 221 SER A O 1
ATOM 1727 N N . PHE A 1 222 ? 0.677 0.306 4.673 1.00 96.12 222 PHE A N 1
ATOM 1728 C CA . PHE A 1 222 ? 0.730 1.513 3.834 1.00 96.12 222 PHE A CA 1
ATOM 1729 C C . PHE A 1 222 ? 2.144 2.061 3.562 1.00 96.12 222 PHE A C 1
ATOM 1731 O O . PHE A 1 222 ? 2.466 2.308 2.396 1.00 96.12 222 PHE A O 1
ATOM 1738 N N . PRO A 1 223 ? 3.043 2.213 4.557 1.00 97.69 223 PRO A N 1
ATOM 1739 C CA . PRO A 1 223 ? 4.396 2.680 4.270 1.00 97.69 223 PRO A CA 1
ATOM 1740 C C . PRO A 1 223 ? 5.167 1.659 3.427 1.00 97.69 223 PRO A C 1
ATOM 1742 O O . PRO A 1 223 ? 5.958 2.038 2.569 1.00 97.69 223 PRO A O 1
ATOM 1745 N N . VAL A 1 224 ? 4.887 0.364 3.601 1.00 97.69 224 VAL A N 1
ATOM 1746 C CA . VAL A 1 224 ? 5.529 -0.711 2.839 1.00 97.69 224 VAL A CA 1
ATOM 1747 C C . VAL A 1 224 ? 5.102 -0.699 1.367 1.00 97.69 224 VAL A C 1
ATOM 1749 O O . VAL A 1 224 ? 5.967 -0.767 0.490 1.00 97.69 224 VAL A O 1
ATOM 1752 N N . ILE A 1 225 ? 3.803 -0.562 1.069 1.00 95.62 225 ILE A N 1
ATOM 1753 C CA . ILE A 1 225 ? 3.335 -0.440 -0.324 1.00 95.62 225 ILE A CA 1
ATOM 1754 C C . ILE A 1 225 ? 3.797 0.870 -0.966 1.00 95.62 225 ILE A C 1
ATOM 1756 O O . ILE A 1 225 ? 4.157 0.884 -2.145 1.00 95.62 225 ILE A O 1
ATOM 1760 N N . PHE A 1 226 ? 3.883 1.954 -0.192 1.00 96.06 226 PHE A N 1
ATOM 1761 C CA . PHE A 1 226 ? 4.460 3.202 -0.677 1.00 96.06 226 PHE A CA 1
ATOM 1762 C C . PHE A 1 226 ? 5.933 3.011 -1.060 1.00 96.06 226 PHE A C 1
ATOM 1764 O O . PHE A 1 226 ? 6.337 3.388 -2.157 1.00 96.06 226 PHE A O 1
ATOM 1771 N N . CYS A 1 227 ? 6.734 2.355 -0.215 1.00 96.75 227 CYS A N 1
ATOM 1772 C CA . CYS A 1 227 ? 8.129 2.031 -0.518 1.00 96.75 227 CYS A CA 1
ATOM 1773 C C . CYS A 1 227 ? 8.272 1.113 -1.739 1.00 96.75 227 CYS A C 1
ATOM 1775 O O . CYS A 1 227 ? 9.167 1.328 -2.563 1.00 96.75 227 CYS A O 1
ATOM 1777 N N . PHE A 1 228 ? 7.371 0.141 -1.916 1.00 95.12 228 PHE A N 1
ATOM 1778 C CA . PHE A 1 228 ? 7.291 -0.666 -3.137 1.00 95.12 228 PHE A CA 1
ATOM 1779 C C . PHE A 1 228 ? 7.105 0.218 -4.382 1.00 95.12 228 PHE A C 1
ATOM 1781 O O . PHE A 1 228 ? 7.881 0.112 -5.339 1.00 95.12 228 PHE A O 1
ATOM 1788 N N . GLY A 1 229 ? 6.117 1.119 -4.361 1.00 93.44 229 GLY A N 1
ATOM 1789 C CA . GLY A 1 229 ? 5.845 2.045 -5.461 1.00 93.44 229 GLY A CA 1
ATOM 1790 C C . GLY A 1 229 ? 7.019 2.990 -5.711 1.00 93.44 229 GLY A C 1
ATOM 1791 O O . GLY A 1 229 ? 7.508 3.109 -6.838 1.00 93.44 229 GLY A O 1
ATOM 1792 N N . TRP A 1 230 ? 7.538 3.611 -4.653 1.00 95.50 230 TRP A N 1
ATOM 1793 C CA . TRP A 1 230 ? 8.655 4.544 -4.726 1.00 95.50 230 TRP A CA 1
ATOM 1794 C C . TRP A 1 230 ? 9.933 3.884 -5.254 1.00 95.50 230 TRP A C 1
ATOM 1796 O O . TRP A 1 230 ? 10.649 4.497 -6.043 1.00 95.50 230 TRP A O 1
ATOM 1806 N N . THR A 1 231 ? 10.185 2.603 -4.941 1.00 95.12 231 THR A N 1
ATOM 1807 C CA . THR A 1 231 ? 11.291 1.835 -5.545 1.00 95.12 231 THR A CA 1
ATOM 1808 C C . THR A 1 231 ? 11.234 1.896 -7.072 1.00 95.12 231 THR A C 1
ATOM 1810 O O . THR A 1 231 ? 12.260 2.076 -7.725 1.00 95.12 231 THR A O 1
ATOM 1813 N N . LYS A 1 232 ? 10.041 1.770 -7.667 1.00 91.56 232 LYS A N 1
ATOM 1814 C CA . LYS A 1 232 ? 9.870 1.827 -9.126 1.00 91.56 232 LYS A CA 1
ATOM 1815 C C . LYS A 1 232 ? 10.163 3.217 -9.673 1.00 91.56 232 LYS A C 1
ATOM 1817 O O . LYS A 1 232 ? 10.886 3.329 -10.661 1.00 91.56 232 LYS A O 1
ATOM 1822 N N . VAL A 1 233 ? 9.660 4.259 -9.015 1.00 92.44 233 VAL A N 1
ATOM 1823 C CA . VAL A 1 233 ? 9.928 5.653 -9.399 1.00 92.44 233 VAL A CA 1
ATOM 1824 C C . VAL A 1 233 ? 11.417 5.971 -9.284 1.00 92.44 233 VAL A C 1
ATOM 1826 O O . VAL A 1 233 ? 11.972 6.581 -10.197 1.00 92.44 233 VAL A O 1
ATOM 1829 N N . TRP A 1 234 ? 12.098 5.495 -8.240 1.00 94.19 234 TRP A N 1
ATOM 1830 C CA . TRP A 1 234 ? 13.549 5.620 -8.100 1.00 94.19 234 TRP A CA 1
ATOM 1831 C C . TRP A 1 234 ? 14.277 4.929 -9.256 1.00 94.19 234 TRP A C 1
ATOM 1833 O O . TRP A 1 234 ? 15.086 5.563 -9.936 1.00 94.19 234 TRP A O 1
ATOM 1843 N N . CYS A 1 235 ? 13.949 3.667 -9.549 1.00 91.50 235 CYS A N 1
ATOM 1844 C CA . CYS A 1 235 ? 14.535 2.931 -10.671 1.00 91.50 235 CYS A CA 1
ATOM 1845 C C . CYS A 1 235 ? 14.340 3.659 -12.006 1.00 91.50 235 CYS A C 1
ATOM 1847 O O . CYS A 1 235 ? 15.291 3.796 -12.772 1.00 91.50 235 CYS A O 1
ATOM 1849 N N . PHE A 1 236 ? 13.135 4.167 -12.275 1.00 88.88 236 PHE A N 1
ATOM 1850 C CA . PHE A 1 236 ? 12.849 4.935 -13.485 1.00 88.88 236 PHE A CA 1
ATOM 1851 C C . PHE A 1 236 ? 13.602 6.261 -13.521 1.00 88.88 236 PHE A C 1
ATOM 1853 O O . PHE A 1 236 ? 14.201 6.596 -14.538 1.00 88.88 236 PHE A O 1
ATOM 1860 N N . SER A 1 237 ? 13.658 6.986 -12.408 1.00 90.25 237 SER A N 1
ATOM 1861 C CA . SER A 1 237 ? 14.427 8.230 -12.311 1.00 90.25 237 SER A CA 1
ATOM 1862 C C . SER A 1 237 ? 15.919 7.996 -12.543 1.00 90.25 237 SER A C 1
ATOM 1864 O O . SER A 1 237 ? 16.588 8.816 -13.168 1.00 90.25 237 SER A O 1
ATOM 1866 N N . TYR A 1 238 ? 16.449 6.873 -12.052 1.00 90.62 238 TYR A N 1
ATOM 1867 C CA . TYR A 1 238 ? 17.846 6.504 -12.243 1.00 90.62 238 TYR A CA 1
ATOM 1868 C C . TYR A 1 238 ? 18.137 6.082 -13.690 1.00 90.62 238 TYR A C 1
ATOM 1870 O O . TYR A 1 238 ? 19.154 6.508 -14.241 1.00 90.62 238 TYR A O 1
ATOM 1878 N N . ALA A 1 239 ? 17.242 5.299 -14.301 1.00 86.75 239 ALA A N 1
ATOM 1879 C CA . ALA A 1 239 ? 17.349 4.830 -15.682 1.00 86.75 239 ALA A CA 1
ATOM 1880 C C . ALA A 1 239 ? 17.008 5.906 -16.727 1.00 86.75 239 ALA A C 1
ATOM 1882 O O . ALA A 1 239 ? 17.262 5.708 -17.914 1.00 86.75 239 ALA A O 1
ATOM 1883 N N . ALA A 1 240 ? 16.424 7.034 -16.310 1.00 84.06 240 ALA A N 1
ATOM 1884 C CA . ALA A 1 240 ? 16.080 8.123 -17.206 1.00 84.06 240 ALA A CA 1
ATOM 1885 C C . ALA A 1 240 ? 17.353 8.662 -17.890 1.00 84.06 240 ALA A C 1
ATOM 1887 O O . ALA A 1 240 ? 18.269 9.143 -17.209 1.00 84.06 240 ALA A O 1
ATOM 1888 N N . PRO A 1 241 ? 17.429 8.602 -19.229 1.00 74.44 241 PRO A N 1
ATOM 1889 C CA . PRO A 1 241 ? 18.605 9.054 -19.952 1.00 74.44 241 PRO A CA 1
ATOM 1890 C C . PRO A 1 241 ? 18.759 10.577 -19.821 1.00 74.44 241 PRO A C 1
ATOM 1892 O O . PRO A 1 241 ? 17.758 11.305 -19.814 1.00 74.44 241 PRO A O 1
ATOM 1895 N N . PRO A 1 242 ? 20.000 11.089 -19.734 1.00 73.25 242 PRO A N 1
ATOM 1896 C CA . PRO A 1 242 ? 20.253 12.522 -19.593 1.00 73.25 242 PRO A CA 1
ATOM 1897 C C . PRO A 1 242 ? 19.852 13.309 -20.850 1.00 73.25 242 PRO A C 1
ATOM 1899 O O . PRO A 1 242 ? 19.489 14.480 -20.745 1.00 73.25 242 PRO A O 1
ATOM 1902 N N . SER A 1 243 ? 19.872 12.675 -22.027 1.00 74.50 243 SER A N 1
ATOM 1903 C CA . SER A 1 243 ? 19.482 13.279 -23.302 1.00 74.50 243 SER A CA 1
ATOM 1904 C C . SER A 1 243 ? 18.787 12.270 -24.224 1.00 74.50 243 SER A C 1
ATOM 1906 O O . SER A 1 243 ? 18.928 11.058 -24.074 1.00 74.50 243 SER A O 1
ATOM 1908 N N . ALA A 1 244 ? 18.024 12.776 -25.199 1.00 66.94 244 ALA A N 1
ATOM 1909 C CA . ALA A 1 244 ? 17.218 11.955 -26.106 1.00 66.94 244 ALA A CA 1
ATOM 1910 C C . ALA A 1 244 ? 18.046 11.055 -27.050 1.00 66.94 244 ALA A C 1
ATOM 1912 O O . ALA A 1 244 ? 17.533 10.061 -27.559 1.00 66.94 244 ALA A O 1
ATOM 1913 N N . LEU A 1 245 ? 19.316 11.399 -27.288 1.00 60.00 245 LEU A N 1
ATOM 1914 C CA . LEU A 1 245 ? 20.179 10.760 -28.290 1.00 60.00 245 LEU A CA 1
ATOM 1915 C C . LEU A 1 245 ? 21.285 9.881 -27.689 1.00 60.00 245 LEU A C 1
ATOM 1917 O O . LEU A 1 245 ? 22.004 9.229 -28.435 1.00 60.00 245 LEU A O 1
ATOM 1921 N N . CYS A 1 246 ? 21.424 9.833 -26.364 1.00 57.91 246 CYS A N 1
ATOM 1922 C CA . CYS A 1 246 ? 22.518 9.123 -25.710 1.00 57.91 246 CYS A CA 1
ATOM 1923 C C . CYS A 1 246 ? 21.988 7.861 -25.008 1.00 57.91 246 CYS A C 1
ATOM 1925 O O . CYS A 1 246 ? 21.529 7.922 -23.867 1.00 57.91 246 CYS A O 1
ATOM 1927 N N . LEU A 1 247 ? 21.995 6.728 -25.721 1.00 51.09 247 LEU A N 1
ATOM 1928 C CA . LEU A 1 247 ? 21.776 5.394 -25.132 1.00 51.09 247 LEU A CA 1
ATOM 1929 C C . LEU A 1 247 ? 23.079 4.753 -24.671 1.00 51.09 247 LEU A C 1
ATOM 1931 O O . LEU A 1 247 ? 23.073 3.958 -23.736 1.00 51.09 247 LEU A O 1
ATOM 1935 N N . ASP A 1 248 ? 24.184 5.102 -25.323 1.00 48.34 248 ASP A N 1
ATOM 1936 C CA . ASP A 1 248 ? 25.445 4.418 -25.119 1.00 48.34 248 ASP A CA 1
ATOM 1937 C C . ASP A 1 248 ? 26.339 5.215 -24.170 1.00 48.34 248 ASP A C 1
ATOM 1939 O O . ASP A 1 248 ? 27.221 5.974 -24.570 1.00 48.34 248 ASP A O 1
ATOM 1943 N N . SER A 1 249 ? 26.070 5.074 -22.868 1.00 48.19 249 SER A N 1
ATOM 1944 C CA . SER A 1 249 ? 26.902 5.689 -21.828 1.00 48.19 249 SER A CA 1
ATOM 1945 C C . SER A 1 249 ? 28.336 5.142 -21.821 1.00 48.19 249 SER A C 1
ATOM 1947 O O . SER A 1 249 ? 29.175 5.735 -21.146 1.00 48.19 249 SER A O 1
ATOM 1949 N N . LYS A 1 250 ? 28.615 4.025 -22.512 1.00 47.81 250 LYS A N 1
ATOM 1950 C CA . LYS A 1 250 ? 29.939 3.392 -22.548 1.00 47.81 250 LYS A CA 1
ATOM 1951 C C . LYS A 1 250 ? 30.813 3.885 -23.702 1.00 47.81 250 LYS A C 1
ATOM 1953 O O . LYS A 1 250 ? 32.019 3.977 -23.524 1.00 47.81 250 LYS A O 1
ATOM 1958 N N . ARG A 1 251 ? 30.230 4.265 -24.848 1.00 46.28 251 ARG A N 1
ATOM 1959 C CA . ARG A 1 251 ? 30.990 4.774 -26.012 1.00 46.28 251 ARG A CA 1
ATOM 1960 C C . ARG A 1 251 ? 31.351 6.260 -25.958 1.00 46.28 251 ARG A C 1
ATOM 1962 O O . ARG A 1 251 ? 32.123 6.726 -26.791 1.00 46.28 251 ARG A O 1
ATOM 1969 N N . ALA A 1 252 ? 30.835 7.018 -24.992 1.00 50.59 252 ALA A N 1
ATOM 1970 C CA . ALA A 1 252 ? 31.270 8.395 -24.776 1.00 50.59 252 ALA A CA 1
ATOM 1971 C C . ALA A 1 252 ? 32.596 8.403 -23.995 1.00 50.59 252 ALA A C 1
ATOM 1973 O O . ALA A 1 252 ? 32.613 8.589 -22.782 1.00 50.59 252 ALA A O 1
ATOM 1974 N N . SER A 1 253 ? 33.713 8.215 -24.699 1.00 48.22 253 SER A N 1
ATOM 1975 C CA . SER A 1 253 ? 35.086 8.239 -24.162 1.00 48.22 253 SER A CA 1
ATOM 1976 C C . SER A 1 253 ? 35.528 9.601 -23.604 1.00 48.22 253 SER A C 1
ATOM 1978 O O . SER A 1 253 ? 36.659 9.743 -23.143 1.00 48.22 253 SER A O 1
ATOM 1980 N N . SER A 1 254 ? 34.647 10.607 -23.595 1.00 51.34 254 SER A N 1
ATOM 1981 C CA . SER A 1 254 ? 34.917 11.898 -22.972 1.00 51.34 254 SER A CA 1
ATOM 1982 C C . SER A 1 254 ? 34.141 12.040 -21.653 1.00 51.34 254 SER A C 1
ATOM 1984 O O . SER A 1 254 ? 32.909 12.100 -21.670 1.00 51.34 254 SER A O 1
ATOM 1986 N N . PRO A 1 255 ? 34.824 12.131 -20.494 1.00 52.62 255 PRO A N 1
ATOM 1987 C CA . PRO A 1 255 ? 34.196 12.305 -19.178 1.00 52.62 255 PRO A CA 1
ATOM 1988 C C . PRO A 1 255 ? 33.551 13.691 -18.982 1.00 52.62 255 PRO A C 1
ATOM 1990 O O . PRO A 1 255 ? 33.007 13.999 -17.918 1.00 52.62 255 PRO A O 1
ATOM 1993 N N . THR A 1 256 ? 33.585 14.555 -19.994 1.00 50.44 256 THR A N 1
ATOM 1994 C CA . THR A 1 256 ? 33.096 15.925 -19.915 1.00 50.44 256 THR A CA 1
ATOM 1995 C C . THR A 1 256 ? 31.599 15.999 -20.257 1.00 50.44 256 THR A C 1
ATOM 1997 O O . THR A 1 256 ? 31.159 15.906 -21.395 1.00 50.44 256 THR A O 1
ATOM 2000 N N . HIS A 1 257 ? 30.791 16.242 -19.218 1.00 52.75 257 HIS A N 1
ATOM 2001 C CA . HIS A 1 257 ? 29.452 16.852 -19.293 1.00 52.75 257 HIS A CA 1
ATOM 2002 C C . HIS A 1 257 ? 28.227 16.011 -19.709 1.00 52.75 257 HIS A C 1
ATOM 2004 O O . HIS A 1 257 ? 27.333 16.498 -20.400 1.00 52.75 257 HIS A O 1
ATOM 2010 N N . HIS A 1 258 ? 28.032 14.820 -19.137 1.00 56.62 258 HIS A N 1
ATOM 2011 C CA . HIS A 1 258 ? 26.680 14.233 -19.025 1.00 56.62 258 HIS A CA 1
ATOM 2012 C C . HIS A 1 258 ? 26.188 14.240 -17.575 1.00 56.62 258 HIS A C 1
ATOM 2014 O O . HIS A 1 258 ? 25.982 13.199 -16.945 1.00 56.62 258 HIS A O 1
ATOM 2020 N N . ARG A 1 259 ? 26.008 15.449 -17.025 1.00 63.72 259 ARG A N 1
ATOM 2021 C CA . ARG A 1 259 ? 25.357 15.634 -15.721 1.00 63.72 259 ARG A CA 1
ATOM 2022 C C . ARG A 1 259 ? 23.866 15.324 -15.863 1.00 63.72 259 ARG A C 1
ATOM 2024 O O . ARG A 1 259 ? 23.183 15.918 -16.694 1.00 63.72 259 ARG A O 1
ATOM 2031 N N . LYS A 1 260 ? 23.352 14.403 -15.037 1.00 73.75 260 LYS A N 1
ATOM 2032 C CA . LYS A 1 260 ? 21.904 14.296 -14.810 1.00 73.75 260 LYS A CA 1
ATOM 2033 C C . LYS A 1 260 ? 21.399 15.645 -14.285 1.00 73.75 260 LYS A C 1
ATOM 2035 O O . LYS A 1 260 ? 22.152 16.415 -13.694 1.00 73.75 260 LYS A O 1
ATOM 2040 N N . MET A 1 261 ? 20.115 15.920 -14.504 1.00 76.00 261 MET A N 1
ATOM 2041 C CA . MET A 1 261 ? 19.497 17.210 -14.165 1.00 76.00 261 MET A CA 1
ATOM 2042 C C . MET A 1 261 ? 19.591 17.554 -12.669 1.00 76.00 261 MET A C 1
ATOM 2044 O O . MET A 1 261 ? 19.569 18.721 -12.300 1.00 76.00 261 MET A O 1
ATOM 2048 N N . VAL A 1 262 ? 19.694 16.529 -11.821 1.00 87.25 262 VAL A N 1
ATOM 2049 C CA . VAL A 1 262 ? 19.800 16.639 -10.368 1.00 87.25 262 VAL A CA 1
ATOM 2050 C C . VAL A 1 262 ? 21.141 16.049 -9.953 1.00 87.25 262 VAL A C 1
ATOM 2052 O O . VAL A 1 262 ? 21.470 14.943 -10.377 1.00 87.25 262 VAL A O 1
ATOM 2055 N N . GLY A 1 263 ? 21.909 16.777 -9.139 1.00 91.06 263 GLY A N 1
ATOM 2056 C CA . GLY A 1 263 ? 23.177 16.280 -8.605 1.00 91.06 263 GLY A CA 1
ATOM 2057 C C . GLY A 1 263 ? 22.991 15.016 -7.749 1.00 91.06 263 GLY A C 1
ATOM 2058 O O . GLY A 1 263 ? 21.925 14.836 -7.155 1.00 91.06 263 GLY A O 1
ATOM 2059 N N . PRO A 1 264 ? 24.018 14.154 -7.639 1.00 92.88 264 PRO A N 1
ATOM 2060 C CA . PRO A 1 264 ? 23.916 12.865 -6.950 1.00 92.88 264 PRO A CA 1
ATOM 2061 C C . PRO A 1 264 ? 23.485 13.013 -5.490 1.00 92.88 264 PRO A C 1
ATOM 2063 O O . PRO A 1 264 ? 22.641 12.255 -5.025 1.00 92.88 264 PRO A O 1
ATOM 2066 N N . TRP A 1 265 ? 23.978 14.041 -4.793 1.00 95.19 265 TRP A N 1
ATOM 2067 C CA . TRP A 1 265 ? 23.587 14.321 -3.412 1.00 95.19 265 TRP A CA 1
ATOM 2068 C C . TRP A 1 265 ? 22.081 14.581 -3.276 1.00 95.19 265 TRP A C 1
ATOM 2070 O O . TRP A 1 265 ? 21.408 13.886 -2.519 1.00 95.19 265 TRP A O 1
ATOM 2080 N N . LEU A 1 266 ? 21.528 15.512 -4.063 1.00 95.06 266 LEU A N 1
ATOM 2081 C CA . LEU A 1 266 ? 20.106 15.861 -3.992 1.00 95.06 266 LEU A CA 1
ATOM 2082 C C . LEU A 1 266 ? 19.215 14.692 -4.441 1.00 95.06 266 LEU A C 1
ATOM 2084 O O . LEU A 1 266 ? 18.159 14.460 -3.859 1.00 95.06 266 LEU A O 1
ATOM 2088 N N . PHE A 1 267 ? 19.664 13.922 -5.437 1.00 94.19 267 PHE A N 1
ATOM 2089 C CA . PHE A 1 267 ? 18.971 12.718 -5.887 1.00 94.19 267 PHE A CA 1
ATOM 2090 C C . PHE A 1 267 ? 18.919 11.647 -4.791 1.00 94.19 267 PHE A C 1
ATOM 2092 O O . PHE A 1 267 ? 17.850 11.108 -4.507 1.00 94.19 267 PHE A O 1
ATOM 2099 N N . ASN A 1 268 ? 20.053 11.345 -4.159 1.00 96.12 268 ASN A N 1
ATOM 2100 C CA . ASN A 1 268 ? 20.141 10.321 -3.121 1.00 96.12 268 ASN A CA 1
ATOM 2101 C C . ASN A 1 268 ? 19.352 10.725 -1.874 1.00 96.12 268 ASN A C 1
ATOM 2103 O O . ASN A 1 268 ? 18.543 9.936 -1.394 1.00 96.12 268 ASN A O 1
ATOM 2107 N N . VAL A 1 269 ? 19.541 11.959 -1.389 1.00 96.94 269 VAL A N 1
ATOM 2108 C CA . VAL A 1 269 ? 18.811 12.486 -0.227 1.00 96.94 269 VAL A CA 1
ATOM 2109 C C . VAL A 1 269 ? 17.314 12.468 -0.504 1.00 96.94 269 VAL A C 1
ATOM 2111 O O . VAL A 1 269 ? 16.573 11.902 0.287 1.00 96.94 269 VAL A O 1
ATOM 2114 N N . GLY A 1 270 ? 16.868 12.974 -1.659 1.00 95.00 270 GLY A N 1
ATOM 2115 C CA . GLY A 1 270 ? 15.451 12.961 -2.025 1.00 95.00 270 GLY A CA 1
ATOM 2116 C C . GLY A 1 270 ? 14.848 11.553 -2.033 1.00 95.00 270 GLY A C 1
ATOM 2117 O O . GLY A 1 270 ? 13.780 11.340 -1.462 1.00 95.00 270 GLY A O 1
ATOM 2118 N N . ASN A 1 271 ? 15.546 10.570 -2.616 1.00 95.12 271 ASN A N 1
ATOM 2119 C CA . ASN A 1 271 ? 15.065 9.188 -2.632 1.00 95.12 271 ASN A CA 1
ATOM 2120 C C . ASN A 1 271 ? 15.029 8.566 -1.231 1.00 95.12 271 ASN A C 1
ATOM 2122 O O . ASN A 1 271 ? 14.020 7.959 -0.888 1.00 95.12 271 ASN A O 1
ATOM 2126 N N . ILE A 1 272 ? 16.077 8.735 -0.417 1.00 96.00 272 ILE A N 1
ATOM 2127 C CA . ILE A 1 272 ? 16.131 8.209 0.958 1.00 96.00 272 ILE A CA 1
ATOM 2128 C C . ILE A 1 272 ? 15.046 8.858 1.823 1.00 96.00 272 ILE A C 1
ATOM 2130 O O . ILE A 1 272 ? 14.321 8.164 2.532 1.00 96.00 272 ILE A O 1
ATOM 2134 N N . THR A 1 273 ? 14.880 10.177 1.732 1.00 96.31 273 THR A N 1
ATOM 2135 C CA . THR A 1 273 ? 13.841 10.917 2.453 1.00 96.31 273 THR A CA 1
ATOM 2136 C C . THR A 1 273 ? 12.448 10.379 2.127 1.00 96.31 273 THR A C 1
ATOM 2138 O O . THR A 1 273 ? 11.662 10.151 3.043 1.00 96.31 273 THR A O 1
ATOM 2141 N N . MET A 1 274 ? 12.159 10.073 0.860 1.00 95.56 274 MET A N 1
ATOM 2142 C CA . MET A 1 274 ? 10.873 9.486 0.464 1.00 95.56 274 MET A CA 1
ATOM 2143 C C . MET A 1 274 ? 10.649 8.052 0.974 1.00 95.56 274 MET A C 1
ATOM 2145 O O . MET A 1 274 ? 9.498 7.654 1.122 1.00 95.56 274 MET A O 1
ATOM 2149 N N . TYR A 1 275 ? 11.697 7.289 1.314 1.00 94.62 275 TYR A N 1
ATOM 2150 C CA . TYR A 1 275 ? 11.534 6.035 2.071 1.00 94.62 275 TYR A CA 1
ATOM 2151 C C . TYR A 1 275 ? 11.222 6.274 3.541 1.00 94.62 275 TYR A C 1
ATOM 2153 O O . TYR A 1 275 ? 10.434 5.538 4.126 1.00 94.62 275 TYR A O 1
ATOM 2161 N N . MET A 1 276 ? 11.856 7.272 4.154 1.00 97.44 276 MET A N 1
ATOM 2162 C CA . MET A 1 276 ? 11.758 7.487 5.597 1.00 97.44 276 MET A CA 1
ATOM 2163 C C . MET A 1 276 ? 10.456 8.186 6.000 1.00 97.44 276 MET A C 1
ATOM 2165 O O . MET A 1 276 ? 9.896 7.856 7.045 1.00 97.44 276 MET A O 1
ATOM 2169 N N . ILE A 1 277 ? 9.949 9.118 5.181 1.00 97.50 277 ILE A N 1
ATOM 2170 C CA . ILE A 1 277 ? 8.744 9.908 5.486 1.00 97.50 277 ILE A CA 1
ATOM 2171 C C . ILE A 1 277 ? 7.518 9.029 5.798 1.00 97.50 277 ILE A C 1
ATOM 2173 O O . ILE A 1 277 ? 6.919 9.252 6.852 1.00 97.50 277 ILE A O 1
ATOM 2177 N N . PRO A 1 278 ? 7.137 8.027 4.975 1.00 97.19 278 PRO A N 1
ATOM 2178 C CA . PRO A 1 278 ? 5.966 7.196 5.256 1.00 97.19 278 PRO A CA 1
ATOM 2179 C C . PRO A 1 278 ? 6.043 6.504 6.619 1.00 97.19 278 PRO A C 1
ATOM 2181 O O . PRO A 1 278 ? 5.060 6.492 7.358 1.00 97.19 278 PRO A O 1
ATOM 2184 N N . PHE A 1 279 ? 7.211 5.978 7.000 1.00 98.00 279 PHE A N 1
ATOM 2185 C CA . PHE A 1 279 ? 7.404 5.340 8.304 1.00 98.00 279 PHE A CA 1
ATOM 2186 C C . PHE A 1 279 ? 7.403 6.349 9.452 1.00 98.00 279 PHE A C 1
ATOM 2188 O O . PHE A 1 279 ? 6.703 6.136 10.442 1.00 98.00 279 PHE A O 1
ATOM 2195 N N . ALA A 1 280 ? 8.135 7.457 9.312 1.00 97.94 280 ALA A N 1
ATOM 2196 C CA . ALA A 1 280 ? 8.194 8.513 10.322 1.00 97.94 280 ALA A CA 1
ATOM 2197 C C . ALA A 1 280 ? 6.810 9.119 10.602 1.00 97.94 280 ALA A C 1
ATOM 2199 O O . ALA A 1 280 ? 6.499 9.457 11.741 1.00 97.94 280 ALA A O 1
ATOM 2200 N N . PHE A 1 281 ? 5.969 9.210 9.572 1.00 97.19 281 PHE A N 1
ATOM 2201 C CA . PHE A 1 281 ? 4.589 9.663 9.678 1.00 97.19 281 PHE A CA 1
ATOM 2202 C C . PHE A 1 281 ? 3.656 8.593 10.269 1.00 97.19 281 PHE A C 1
ATOM 2204 O O . PHE A 1 281 ? 2.864 8.878 11.165 1.00 97.19 281 PHE A O 1
ATOM 2211 N N . THR A 1 282 ? 3.756 7.346 9.800 1.00 97.44 282 THR A N 1
ATOM 2212 C CA . THR A 1 282 ? 2.790 6.287 10.133 1.00 97.44 282 THR A CA 1
ATOM 2213 C C . THR A 1 282 ? 3.007 5.694 11.518 1.00 97.44 282 THR A C 1
ATOM 2215 O O . THR A 1 282 ? 2.034 5.456 12.228 1.00 97.44 282 THR A O 1
ATOM 2218 N N . ILE A 1 283 ? 4.258 5.457 11.927 1.00 97.94 283 ILE A N 1
ATOM 2219 C CA . ILE A 1 283 ? 4.567 4.751 13.181 1.00 97.94 283 ILE A CA 1
ATOM 2220 C C . ILE A 1 283 ? 3.976 5.474 14.407 1.00 97.94 283 ILE A C 1
ATOM 2222 O O . ILE A 1 283 ? 3.275 4.819 15.182 1.00 97.94 283 ILE A O 1
ATOM 2226 N N . PRO A 1 284 ? 4.168 6.798 14.599 1.00 98.38 284 PRO A N 1
ATOM 2227 C CA . PRO A 1 284 ? 3.590 7.496 15.746 1.00 98.38 284 PRO A CA 1
ATOM 2228 C C . PRO A 1 284 ? 2.060 7.419 15.767 1.00 98.38 284 PRO A C 1
ATOM 2230 O O . PRO A 1 284 ? 1.470 7.140 16.810 1.00 98.38 284 PRO A O 1
ATOM 2233 N N . LEU A 1 285 ? 1.417 7.594 14.607 1.00 98.00 285 LEU A N 1
ATOM 2234 C CA . LEU A 1 285 ? -0.041 7.554 14.484 1.00 98.00 285 LEU A CA 1
ATOM 2235 C C . LEU A 1 285 ? -0.595 6.141 14.717 1.00 98.00 285 LEU A C 1
ATOM 2237 O O . LEU A 1 285 ? -1.613 5.989 15.392 1.00 98.00 285 LEU A O 1
ATOM 2241 N N . ALA A 1 286 ? 0.099 5.103 14.244 1.00 97.38 286 ALA A N 1
ATOM 2242 C CA . ALA A 1 286 ? -0.244 3.707 14.502 1.00 97.38 286 ALA A CA 1
ATOM 2243 C C . ALA A 1 286 ? -0.152 3.371 16.000 1.00 97.38 286 ALA A C 1
ATOM 2245 O O . ALA A 1 286 ? -1.056 2.737 16.543 1.00 97.38 286 ALA A O 1
ATOM 2246 N N . ILE A 1 287 ? 0.888 3.849 16.694 1.00 97.94 287 ILE A N 1
ATOM 2247 C CA . ILE A 1 287 ? 1.026 3.696 18.152 1.00 97.94 287 ILE A CA 1
ATOM 2248 C C . ILE A 1 287 ? -0.107 4.431 18.882 1.00 97.94 287 ILE A C 1
ATOM 2250 O O . ILE A 1 287 ? -0.705 3.874 19.807 1.00 97.94 287 ILE A O 1
ATOM 2254 N N . SER A 1 288 ? -0.445 5.656 18.463 1.00 97.88 288 SER A N 1
ATOM 2255 C CA . SER A 1 288 ? -1.569 6.408 19.033 1.00 97.88 288 SER A CA 1
ATOM 2256 C C . SER A 1 288 ? -2.897 5.670 18.860 1.00 97.88 288 SER A C 1
ATOM 2258 O O . SER A 1 288 ? -3.634 5.520 19.835 1.00 97.88 288 SER A O 1
ATOM 2260 N N . ILE A 1 289 ? -3.179 5.149 17.662 1.00 96.31 289 ILE A N 1
ATOM 2261 C CA . ILE A 1 289 ? -4.358 4.317 17.389 1.00 96.31 289 ILE A CA 1
ATOM 2262 C C . ILE A 1 289 ? -4.367 3.077 18.283 1.00 96.31 289 ILE A C 1
ATOM 2264 O O . ILE A 1 289 ? -5.390 2.773 18.896 1.00 96.31 289 ILE A O 1
ATOM 2268 N N . ALA A 1 290 ? -3.234 2.379 18.395 1.00 97.19 290 ALA A N 1
ATOM 2269 C CA . ALA A 1 290 ? -3.131 1.165 19.194 1.00 97.19 290 ALA A CA 1
ATOM 2270 C C . ALA A 1 290 ? -3.476 1.425 20.662 1.00 97.19 290 ALA A C 1
ATOM 2272 O O . ALA A 1 290 ? -4.249 0.678 21.260 1.00 97.19 290 ALA A O 1
ATOM 2273 N N . LYS A 1 291 ? -2.935 2.511 21.229 1.00 98.06 291 LYS A N 1
ATOM 2274 C CA . LYS A 1 291 ? -3.223 2.932 22.602 1.00 98.06 291 LYS A CA 1
ATOM 2275 C C . LYS A 1 291 ? -4.712 3.222 22.785 1.00 98.06 291 LYS A C 1
ATOM 2277 O O . LYS A 1 291 ? -5.328 2.673 23.690 1.00 98.06 291 LYS A O 1
ATOM 2282 N N . LYS A 1 292 ? -5.304 4.018 21.892 1.00 96.50 292 LYS A N 1
ATOM 2283 C CA . LYS A 1 292 ? -6.722 4.396 21.977 1.00 96.50 292 LYS A CA 1
ATOM 2284 C C . LYS A 1 292 ? -7.658 3.203 21.813 1.00 96.50 292 LYS A C 1
ATOM 2286 O O . LYS A 1 292 ? -8.653 3.128 22.520 1.00 96.50 292 LYS A O 1
ATOM 2291 N N . LEU A 1 293 ? -7.335 2.246 20.943 1.00 94.81 293 LEU A N 1
ATOM 2292 C CA . LEU A 1 293 ? -8.121 1.017 20.807 1.00 94.81 293 LEU A CA 1
ATOM 2293 C C . LEU A 1 293 ? -8.026 0.111 22.038 1.00 94.81 293 LEU A C 1
ATOM 2295 O O . LEU A 1 293 ? -9.030 -0.487 22.411 1.00 94.81 293 LEU A O 1
ATOM 2299 N N . ARG A 1 294 ? -6.862 0.034 22.700 1.00 96.19 294 ARG A N 1
ATOM 2300 C CA . ARG A 1 294 ? -6.755 -0.656 23.997 1.00 96.19 294 ARG A CA 1
ATOM 2301 C C . ARG A 1 294 ? -7.593 0.030 25.070 1.00 96.19 294 ARG A C 1
ATOM 2303 O O . ARG A 1 294 ? -8.251 -0.657 25.842 1.00 96.19 294 ARG A O 1
ATOM 2310 N N . ASP A 1 295 ? -7.596 1.362 25.098 1.00 96.19 295 ASP A N 1
ATOM 2311 C CA . ASP A 1 295 ? -8.447 2.118 26.019 1.00 96.19 295 ASP A CA 1
ATOM 2312 C C . ASP A 1 295 ? -9.930 1.815 25.741 1.00 96.19 295 ASP A C 1
ATOM 2314 O O . ASP A 1 295 ? -10.678 1.536 26.672 1.00 96.19 295 ASP A O 1
ATOM 2318 N N . VAL A 1 296 ? -10.354 1.784 24.470 1.00 93.44 296 VAL A N 1
ATOM 2319 C CA . VAL A 1 296 ? -11.726 1.398 24.091 1.00 93.44 296 VAL A CA 1
ATOM 2320 C C . VAL A 1 296 ? -12.075 0.001 24.602 1.00 93.44 296 VAL A C 1
ATOM 2322 O O . VAL A 1 296 ? -13.128 -0.164 25.207 1.00 93.44 296 VAL A O 1
ATOM 2325 N N . GLU A 1 297 ? -11.197 -0.986 24.416 1.00 93.12 297 GLU A N 1
ATOM 2326 C CA . GLU A 1 297 ? -11.403 -2.349 24.922 1.00 93.12 297 GLU A CA 1
ATOM 2327 C C . GLU A 1 297 ? -11.536 -2.378 26.456 1.00 93.12 297 GLU A C 1
ATOM 2329 O O . GLU A 1 297 ? -12.465 -2.983 26.988 1.00 93.12 297 GLU A O 1
ATOM 2334 N N . LEU A 1 298 ? -10.664 -1.661 27.173 1.00 94.94 298 LEU A N 1
ATOM 2335 C CA . LEU A 1 298 ? -10.715 -1.542 28.632 1.00 94.94 298 LEU A CA 1
ATOM 2336 C C . LEU A 1 298 ? -12.041 -0.931 29.111 1.00 94.94 298 LEU A C 1
ATOM 2338 O O . LEU A 1 298 ? -12.677 -1.455 30.026 1.00 94.94 298 LEU A O 1
ATOM 2342 N N . TYR A 1 299 ? -12.445 0.195 28.522 1.00 94.94 299 TYR A N 1
ATOM 2343 C CA . TYR A 1 299 ? -13.663 0.906 28.907 1.00 94.94 299 TYR A CA 1
ATOM 2344 C C . TYR A 1 299 ? -14.930 0.151 28.507 1.00 94.94 299 TYR A C 1
ATOM 2346 O O . TYR A 1 299 ? -15.921 0.194 29.234 1.00 94.94 299 TYR A O 1
ATOM 2354 N N . PHE A 1 300 ? -14.887 -0.593 27.403 1.00 92.88 300 PHE A N 1
ATOM 2355 C CA . PHE A 1 300 ? -15.978 -1.467 26.999 1.00 92.88 300 PHE A CA 1
ATOM 2356 C C . PHE A 1 300 ? -16.179 -2.620 27.990 1.00 92.88 300 PHE A C 1
ATOM 2358 O O . PHE A 1 300 ? -17.306 -2.858 28.419 1.00 92.88 300 PHE A O 1
ATOM 2365 N N . ASN A 1 301 ? -15.100 -3.262 28.445 1.00 93.81 301 ASN A N 1
ATOM 2366 C CA . ASN A 1 301 ? -15.192 -4.313 29.462 1.00 93.81 301 ASN A CA 1
ATOM 2367 C C . ASN A 1 301 ? -15.763 -3.769 30.786 1.00 93.81 301 ASN A C 1
ATOM 2369 O O . ASN A 1 301 ? -16.671 -4.366 31.357 1.00 93.81 301 ASN A O 1
ATOM 2373 N N . LYS A 1 302 ? -15.318 -2.582 31.230 1.00 94.81 302 LYS A N 1
ATOM 2374 C CA . LYS A 1 302 ? -15.874 -1.907 32.423 1.00 94.81 302 LYS A CA 1
ATOM 2375 C C . LYS A 1 302 ? -17.360 -1.582 32.282 1.00 94.81 302 LYS A C 1
ATOM 2377 O O . LYS A 1 302 ? -18.112 -1.719 33.247 1.00 94.81 302 LYS A O 1
ATOM 2382 N N . TYR A 1 303 ? -17.777 -1.129 31.099 1.00 93.69 303 TYR A N 1
ATOM 2383 C CA . TYR A 1 303 ? -19.186 -0.918 30.780 1.00 93.69 303 TYR A CA 1
ATOM 2384 C C . TYR A 1 303 ? -19.969 -2.229 30.900 1.00 93.69 303 TYR A C 1
ATOM 2386 O O . TYR A 1 303 ? -21.004 -2.253 31.562 1.00 93.69 303 TYR A O 1
ATOM 2394 N N . GLN A 1 304 ? -19.460 -3.315 30.314 1.00 93.19 304 GLN A N 1
ATOM 2395 C CA . GLN A 1 304 ? -20.132 -4.611 30.297 1.00 93.19 304 GLN A CA 1
ATOM 2396 C C . GLN A 1 304 ? -20.285 -5.189 31.711 1.00 93.19 304 GLN A C 1
ATOM 2398 O O . GLN A 1 304 ? -21.373 -5.634 32.073 1.00 93.19 304 GLN A O 1
ATOM 2403 N N . GLU A 1 305 ? -19.245 -5.103 32.544 1.00 94.75 305 GLU A N 1
ATOM 2404 C CA . GLU A 1 305 ? -19.300 -5.478 33.964 1.00 94.75 305 GLU A CA 1
ATOM 2405 C C . GLU A 1 305 ? -20.339 -4.648 34.731 1.00 94.75 305 GLU A C 1
ATOM 2407 O O . GLU A 1 305 ? -21.181 -5.191 35.450 1.00 94.75 305 GLU A O 1
ATOM 2412 N N . ALA A 1 306 ? -20.323 -3.321 34.558 1.00 93.31 306 ALA A N 1
ATOM 2413 C CA . ALA A 1 306 ? -21.278 -2.431 35.211 1.00 93.31 306 ALA A CA 1
ATOM 2414 C C . ALA A 1 306 ? -22.721 -2.703 34.759 1.00 93.31 306 ALA A C 1
ATOM 2416 O O . ALA A 1 306 ? -23.641 -2.678 35.575 1.00 93.31 306 ALA A O 1
ATOM 2417 N N . HIS A 1 307 ? -22.926 -2.999 33.477 1.00 91.50 307 HIS A N 1
ATOM 2418 C CA . HIS A 1 307 ? -24.229 -3.340 32.924 1.00 91.50 307 HIS A CA 1
ATOM 2419 C C . HIS A 1 307 ? -24.744 -4.685 33.460 1.00 91.50 307 HIS A C 1
ATOM 2421 O O . HIS A 1 307 ? -25.904 -4.777 33.858 1.00 91.50 307 HIS A O 1
ATOM 2427 N N . GLN A 1 308 ? -23.886 -5.705 33.560 1.00 93.19 308 GLN A N 1
ATOM 2428 C CA . GLN A 1 308 ? -24.244 -7.001 34.149 1.00 93.19 308 GLN A CA 1
ATOM 2429 C C . GLN A 1 308 ? -24.622 -6.882 35.630 1.00 93.19 308 GLN A C 1
ATOM 2431 O O . GLN A 1 308 ? -25.623 -7.463 36.051 1.00 93.19 308 GLN A O 1
ATOM 2436 N N . LEU A 1 309 ? -23.874 -6.091 36.407 1.00 93.12 309 LEU A N 1
ATOM 2437 C CA . LEU A 1 309 ? -24.206 -5.792 37.805 1.00 93.12 309 LEU A CA 1
ATOM 2438 C C . LEU A 1 309 ? -25.524 -5.018 37.932 1.00 93.12 309 LEU A C 1
ATOM 2440 O O . LEU A 1 309 ? -26.306 -5.260 38.846 1.00 93.12 309 LEU A O 1
ATOM 2444 N N . LEU A 1 310 ? -25.797 -4.093 37.009 1.00 90.75 310 LEU A N 1
ATOM 2445 C CA . LEU A 1 310 ? -27.053 -3.350 37.004 1.00 90.75 310 LEU A CA 1
ATOM 2446 C C . LEU A 1 310 ? -28.215 -4.306 36.740 1.00 90.75 310 LEU A C 1
ATOM 2448 O O . LEU A 1 310 ? -29.199 -4.302 37.479 1.00 90.75 310 LEU A O 1
ATOM 2452 N N . LYS A 1 311 ? -28.062 -5.172 35.734 1.00 89.38 311 LYS A N 1
ATOM 2453 C CA . LYS A 1 311 ? -29.048 -6.188 35.374 1.00 89.38 311 LYS A CA 1
ATOM 2454 C C . LYS A 1 311 ? -29.329 -7.140 36.534 1.00 89.38 311 LYS A C 1
ATOM 2456 O O . LYS A 1 311 ? -30.497 -7.367 36.823 1.00 89.38 311 LYS A O 1
ATOM 2461 N N . SER A 1 312 ? -28.303 -7.623 37.242 1.00 90.56 312 SER A N 1
ATOM 2462 C CA . SER A 1 312 ? -28.494 -8.526 38.385 1.00 90.56 312 SER A CA 1
ATOM 2463 C C . SER A 1 312 ? -29.279 -7.867 39.525 1.00 90.56 312 SER A C 1
ATOM 2465 O O . SER A 1 312 ? -30.223 -8.473 40.038 1.00 90.56 312 SER A O 1
ATOM 2467 N N . ILE A 1 313 ? -28.976 -6.605 39.857 1.00 88.06 313 ILE A N 1
ATOM 2468 C CA . ILE A 1 313 ? -29.721 -5.828 40.861 1.00 88.06 313 ILE A CA 1
ATOM 2469 C C . ILE A 1 313 ? -31.187 -5.660 40.438 1.00 88.06 313 ILE A C 1
ATOM 2471 O O . ILE A 1 313 ? -32.084 -5.896 41.242 1.00 88.06 313 ILE A O 1
ATOM 2475 N N . LEU A 1 314 ? -31.441 -5.302 39.176 1.00 84.94 314 LEU A N 1
ATOM 2476 C CA . LEU A 1 314 ? -32.796 -5.082 38.650 1.00 84.94 314 LEU A CA 1
ATOM 2477 C C . LEU A 1 314 ? -33.625 -6.366 38.508 1.00 84.94 314 LEU A C 1
ATOM 2479 O O . LEU A 1 314 ? -34.851 -6.295 38.516 1.00 84.94 314 LEU A O 1
ATOM 2483 N N . THR A 1 315 ? -32.985 -7.528 38.362 1.00 85.38 315 THR A N 1
ATOM 2484 C CA . THR A 1 315 ? -33.671 -8.831 38.308 1.00 85.38 315 THR A CA 1
ATOM 2485 C C . THR A 1 315 ? -33.893 -9.469 39.678 1.00 85.38 315 THR A C 1
ATOM 2487 O O . THR A 1 315 ? -34.594 -10.474 39.758 1.00 85.38 315 THR A O 1
ATOM 2490 N N . THR A 1 316 ? -33.306 -8.928 40.752 1.00 85.12 316 THR A N 1
ATOM 2491 C CA . THR A 1 316 ? -33.409 -9.521 42.092 1.00 85.12 316 THR A CA 1
ATOM 2492 C C . THR A 1 316 ? -34.805 -9.249 42.681 1.00 85.12 316 THR A C 1
ATOM 2494 O O . THR A 1 316 ? -35.149 -8.087 42.911 1.00 85.12 316 THR A O 1
ATOM 2497 N N . PRO A 1 317 ? -35.634 -10.283 42.929 1.00 75.88 317 PRO A N 1
ATOM 2498 C CA . PRO A 1 317 ? -36.999 -10.100 43.418 1.00 75.88 317 PRO A CA 1
ATOM 2499 C C . PRO A 1 317 ? -37.010 -9.562 44.859 1.00 75.88 317 PRO A C 1
ATOM 2501 O O . PRO A 1 317 ? -36.285 -10.061 45.715 1.00 75.88 317 PRO A O 1
ATOM 2504 N N . GLY A 1 318 ? -37.854 -8.560 45.134 1.00 72.62 318 GLY A N 1
ATOM 2505 C CA . GLY A 1 318 ? -38.069 -8.007 46.483 1.00 72.62 318 GLY A CA 1
ATOM 2506 C C . GLY A 1 318 ? -37.441 -6.636 46.763 1.00 72.62 318 GLY A C 1
ATOM 2507 O O . GLY A 1 318 ? -37.701 -6.065 47.817 1.00 72.62 318 GLY A O 1
ATOM 2508 N N . ILE A 1 319 ? -36.672 -6.063 45.830 1.00 68.62 319 ILE A N 1
ATOM 2509 C CA . ILE A 1 319 ? -36.129 -4.700 45.952 1.00 68.62 319 ILE A CA 1
ATOM 2510 C C . ILE A 1 319 ? -37.095 -3.726 45.252 1.00 68.62 319 ILE A C 1
ATOM 2512 O O . ILE A 1 319 ? -36.997 -3.495 44.050 1.00 68.62 319 ILE A O 1
ATOM 2516 N N . SER A 1 320 ? -38.080 -3.195 45.986 1.00 57.06 320 SER A N 1
ATOM 2517 C CA . SER A 1 320 ? -39.115 -2.296 45.439 1.00 57.06 320 SER A CA 1
ATOM 2518 C C . SER A 1 320 ? -38.661 -0.840 45.268 1.00 57.06 320 SER A C 1
ATOM 2520 O O . SER A 1 320 ? -39.342 -0.054 44.620 1.00 57.06 320 SER A O 1
ATOM 2522 N N . GLU A 1 321 ? -37.509 -0.450 45.806 1.00 64.38 321 GLU A N 1
ATOM 2523 C CA . GLU A 1 321 ? -36.942 0.881 45.578 1.00 64.38 321 GLU A CA 1
ATOM 2524 C C . GLU A 1 321 ? -35.645 0.778 44.788 1.00 64.38 321 GLU A C 1
ATOM 2526 O O . GLU A 1 321 ? -34.796 -0.065 45.073 1.00 64.38 321 GLU A O 1
ATOM 2531 N N . ILE A 1 322 ? -35.481 1.654 43.789 1.00 65.06 322 ILE A N 1
ATOM 2532 C CA . ILE A 1 322 ? -34.225 1.802 43.048 1.00 65.06 322 ILE A CA 1
ATOM 2533 C C . ILE A 1 322 ? -33.142 2.154 44.069 1.00 65.06 322 ILE A C 1
ATOM 2535 O O . ILE A 1 322 ? -33.000 3.316 44.457 1.00 65.06 322 ILE A O 1
ATOM 2539 N N . SER A 1 323 ? -32.397 1.135 44.499 1.00 79.31 323 SER A N 1
ATOM 2540 C CA . SER A 1 323 ? -31.325 1.276 45.475 1.00 79.31 323 SER A CA 1
ATOM 2541 C C . SER A 1 323 ? -30.377 2.401 45.035 1.00 79.31 323 SER A C 1
ATOM 2543 O O . SER A 1 323 ? -30.088 2.518 43.836 1.00 79.31 323 SER A O 1
ATOM 2545 N N . PRO A 1 324 ? -29.858 3.233 45.958 1.00 83.75 324 PRO A N 1
ATOM 2546 C CA . PRO A 1 324 ? -28.859 4.255 45.633 1.00 83.75 324 PRO A CA 1
ATOM 2547 C C . PRO A 1 324 ? -27.676 3.680 44.833 1.00 83.75 324 PRO A C 1
ATOM 2549 O O . PRO A 1 324 ? -27.136 4.355 43.954 1.00 83.75 324 PRO A O 1
ATOM 2552 N N . SER A 1 325 ? -27.350 2.399 45.039 1.00 84.69 325 SER A N 1
ATOM 2553 C CA . SER A 1 325 ? -26.352 1.657 44.264 1.00 84.69 325 SER A CA 1
ATOM 2554 C C . SER A 1 325 ? -26.704 1.534 42.775 1.00 84.69 325 SER A C 1
ATOM 2556 O O . SER A 1 325 ? -25.828 1.688 41.927 1.00 84.69 325 SER A O 1
ATOM 2558 N N . ALA A 1 326 ? -27.978 1.315 42.426 1.00 86.19 326 ALA A N 1
ATOM 2559 C CA . ALA A 1 326 ? -28.423 1.225 41.035 1.00 86.19 326 ALA A CA 1
ATOM 2560 C C . ALA A 1 326 ? -28.306 2.579 40.317 1.00 86.19 326 ALA A C 1
ATOM 2562 O O . ALA A 1 326 ? -27.825 2.632 39.185 1.00 86.19 326 ALA A O 1
ATOM 2563 N N . LYS A 1 327 ? -28.660 3.688 40.986 1.00 86.50 327 LYS A N 1
ATOM 2564 C CA . LYS A 1 327 ? -28.473 5.045 40.434 1.00 86.50 327 LYS A CA 1
ATOM 2565 C C . LYS A 1 327 ? -26.993 5.356 40.197 1.00 86.50 327 LYS A C 1
ATOM 2567 O O . LYS A 1 327 ? -26.631 5.840 39.127 1.00 86.50 327 LYS A O 1
ATOM 2572 N N . GLN A 1 328 ? -26.126 5.037 41.160 1.00 91.56 328 GLN A N 1
ATOM 2573 C CA . GLN A 1 328 ? -24.680 5.230 41.017 1.00 91.56 328 GLN A CA 1
ATOM 2574 C C . GLN A 1 328 ? -24.112 4.429 39.834 1.00 91.56 328 GLN A C 1
ATOM 2576 O O . GLN A 1 328 ? -23.271 4.929 39.085 1.00 91.56 328 GLN A O 1
ATOM 2581 N N . LEU A 1 329 ? -24.606 3.208 39.628 1.00 91.44 329 LEU A N 1
ATOM 2582 C CA . LEU A 1 329 ? -24.182 2.345 38.532 1.00 91.44 329 LEU A CA 1
ATOM 2583 C C . LEU A 1 329 ? -24.657 2.849 37.163 1.00 91.44 329 LEU A C 1
ATOM 2585 O O . LEU A 1 329 ? -23.884 2.823 36.208 1.00 91.44 329 LEU A O 1
ATOM 2589 N N . GLN A 1 330 ? -25.875 3.393 37.073 1.00 91.00 330 GLN A N 1
ATOM 2590 C CA . GLN A 1 330 ? -26.365 4.061 35.861 1.00 91.00 330 GLN A CA 1
ATOM 2591 C C . GLN A 1 330 ? -25.497 5.271 35.489 1.00 91.00 330 GLN A C 1
ATOM 2593 O O . GLN A 1 330 ? -25.098 5.411 34.333 1.00 91.00 330 GLN A O 1
ATOM 2598 N N . VAL A 1 331 ? -25.149 6.118 36.467 1.00 91.88 331 VAL A N 1
ATOM 2599 C CA . VAL A 1 331 ? -24.242 7.259 36.246 1.00 91.88 331 VAL A CA 1
ATOM 2600 C C . VAL A 1 331 ? -22.871 6.777 35.769 1.00 91.88 331 VAL A C 1
ATOM 2602 O O . VAL A 1 331 ? -22.325 7.338 34.819 1.00 91.88 331 VAL A O 1
ATOM 2605 N N . LYS A 1 332 ? -22.337 5.706 36.374 1.00 93.69 332 LYS A N 1
ATOM 2606 C CA . LYS A 1 332 ? -21.077 5.088 35.945 1.00 93.69 332 LYS A CA 1
ATOM 2607 C C . LYS A 1 332 ? -21.155 4.622 34.488 1.00 93.69 332 LYS A C 1
ATOM 2609 O O . LYS A 1 332 ? -20.297 4.995 33.700 1.00 93.69 332 LYS A O 1
ATOM 2614 N N . ILE A 1 333 ? -22.204 3.892 34.106 1.00 92.69 333 ILE A N 1
ATOM 2615 C CA . ILE A 1 333 ? -22.422 3.425 32.727 1.00 92.69 333 ILE A CA 1
ATOM 2616 C C . ILE A 1 333 ? -22.447 4.595 31.732 1.00 92.69 333 ILE A C 1
ATOM 2618 O O . ILE A 1 333 ? -21.777 4.541 30.701 1.00 92.69 333 ILE A O 1
ATOM 2622 N N . LEU A 1 334 ? -23.180 5.669 32.041 1.00 92.12 334 LEU A N 1
ATOM 2623 C CA . LEU A 1 334 ? -23.255 6.854 31.179 1.00 92.12 334 LEU A CA 1
ATOM 2624 C C . LEU A 1 334 ? -21.893 7.545 31.020 1.00 92.12 334 LEU A C 1
ATOM 2626 O O . LEU A 1 334 ? -21.559 8.007 29.926 1.00 92.12 334 LEU A O 1
ATOM 2630 N N . LEU A 1 335 ? -21.091 7.592 32.086 1.00 94.19 335 LEU A N 1
ATOM 2631 C CA . LEU A 1 335 ? -19.744 8.158 32.053 1.00 94.19 335 LEU A CA 1
ATOM 2632 C C . LEU A 1 335 ? -18.794 7.329 31.174 1.00 94.19 335 LEU A C 1
ATOM 2634 O O . LEU A 1 335 ? -18.036 7.904 30.384 1.00 94.19 335 LEU A O 1
ATOM 2638 N N . GLU A 1 336 ? -18.875 5.998 31.246 1.00 93.62 336 GLU A N 1
ATOM 2639 C CA . GLU A 1 336 ? -18.074 5.116 30.387 1.00 93.62 336 GLU A CA 1
ATOM 2640 C C . GLU A 1 336 ? -18.498 5.222 28.913 1.00 93.62 336 GLU A C 1
ATOM 2642 O O . GLU A 1 336 ? -17.646 5.340 28.031 1.00 93.62 336 GLU A O 1
ATOM 2647 N N . LEU A 1 337 ? -19.802 5.300 28.623 1.00 91.81 337 LEU A N 1
ATOM 2648 C CA . LEU A 1 337 ? -20.313 5.520 27.261 1.00 91.81 337 LEU A CA 1
ATOM 2649 C C . LEU A 1 337 ? -19.859 6.860 26.669 1.00 91.81 337 LEU A C 1
ATOM 2651 O O . LEU A 1 337 ? -19.461 6.930 25.503 1.00 91.81 337 LEU A O 1
ATOM 2655 N N . ASN A 1 338 ? -19.879 7.929 27.468 1.00 94.00 338 ASN A N 1
ATOM 2656 C CA . ASN A 1 338 ? -19.376 9.230 27.037 1.00 94.00 338 ASN A CA 1
ATOM 2657 C C . ASN A 1 338 ? -17.871 9.169 26.716 1.00 94.00 338 ASN A C 1
ATOM 2659 O O . ASN A 1 338 ? -17.411 9.745 25.726 1.00 94.00 338 ASN A O 1
ATOM 2663 N N . THR A 1 339 ? -17.111 8.415 27.512 1.00 95.38 339 THR A N 1
ATOM 2664 C CA . THR A 1 339 ? -15.678 8.186 27.290 1.00 95.38 339 THR A CA 1
ATOM 2665 C C . THR A 1 339 ? -15.427 7.396 26.003 1.00 95.38 339 THR A C 1
ATOM 2667 O O . THR A 1 339 ? -14.607 7.815 25.185 1.00 95.38 339 THR A O 1
ATOM 2670 N N . LEU A 1 340 ? -16.182 6.322 25.754 1.00 92.88 340 LEU A N 1
ATOM 2671 C CA . LEU A 1 340 ? -16.122 5.549 24.506 1.00 92.88 340 LEU A CA 1
ATOM 2672 C C . LEU A 1 340 ? -16.447 6.410 23.275 1.00 92.88 340 LEU A C 1
ATOM 2674 O O . LEU A 1 340 ? -15.736 6.354 22.270 1.00 92.88 340 LEU A O 1
ATOM 2678 N N . SER A 1 341 ? -17.468 7.267 23.364 1.00 92.31 341 SER A N 1
ATOM 2679 C CA . SER A 1 341 ? -17.827 8.214 22.297 1.00 92.31 341 SER A CA 1
ATOM 2680 C C . SER A 1 341 ? -16.694 9.202 21.999 1.00 92.31 341 SER A C 1
ATOM 2682 O O . SER A 1 341 ? -16.368 9.458 20.835 1.00 92.31 341 SER A O 1
ATOM 2684 N N . LYS A 1 342 ? -16.038 9.726 23.043 1.00 95.50 342 LYS A N 1
ATOM 2685 C CA . LYS A 1 342 ? -14.867 10.598 22.900 1.00 95.50 342 LYS A CA 1
ATOM 2686 C C . LYS A 1 342 ? -13.702 9.866 22.226 1.00 95.50 342 LYS A C 1
ATOM 2688 O O . LYS A 1 342 ? -13.147 10.389 21.261 1.00 95.50 342 LYS A O 1
ATOM 2693 N N . LEU A 1 343 ? -13.377 8.653 22.675 1.00 94.75 343 LEU A N 1
ATOM 2694 C CA . LEU A 1 343 ? -12.305 7.836 22.096 1.00 94.75 343 LEU A CA 1
ATOM 2695 C C . LEU A 1 343 ? -12.565 7.503 20.622 1.00 94.75 343 LEU A C 1
ATOM 2697 O O . LEU A 1 343 ? -11.651 7.600 19.808 1.00 94.75 343 LEU A O 1
ATOM 2701 N N . SER A 1 344 ? -13.808 7.188 20.251 1.00 92.50 344 SER A N 1
ATOM 2702 C CA . SER A 1 344 ? -14.191 6.937 18.854 1.00 92.50 344 SER A CA 1
ATOM 2703 C C . SER A 1 344 ? -13.917 8.147 17.950 1.00 92.50 344 SER A C 1
ATOM 2705 O O . SER A 1 344 ? -13.326 8.007 16.877 1.00 92.50 344 SER A O 1
ATOM 2707 N N . LYS A 1 345 ? -14.258 9.363 18.406 1.00 94.88 345 LYS A N 1
ATOM 2708 C CA . LYS A 1 345 ? -13.966 10.609 17.672 1.00 94.88 345 LYS A CA 1
ATOM 2709 C C . LYS A 1 345 ? -12.465 10.856 17.527 1.00 94.88 345 LYS A C 1
ATOM 2711 O O . LYS A 1 345 ? -12.023 11.278 16.461 1.00 94.88 345 LYS A O 1
ATOM 2716 N N . GLU A 1 346 ? -11.688 10.580 18.573 1.00 96.75 346 GLU A N 1
ATOM 2717 C CA . GLU A 1 346 ? -10.226 10.695 18.536 1.00 96.75 346 GLU A CA 1
ATOM 2718 C C . GLU A 1 346 ? -9.602 9.688 17.558 1.00 96.75 346 GLU A C 1
ATOM 2720 O O . GLU A 1 346 ? -8.758 10.071 16.750 1.00 96.75 346 GLU A O 1
ATOM 2725 N N . ILE A 1 347 ? -10.049 8.427 17.563 1.00 95.56 347 ILE A N 1
ATOM 2726 C CA . ILE A 1 347 ? -9.580 7.407 16.611 1.00 95.56 347 ILE A CA 1
ATOM 2727 C C . ILE A 1 347 ? -9.912 7.829 15.178 1.00 95.56 347 ILE A C 1
ATOM 2729 O O . ILE A 1 347 ? -9.037 7.797 14.314 1.00 95.56 347 ILE A O 1
ATOM 2733 N N . LEU A 1 348 ? -11.145 8.276 14.925 1.00 95.50 348 LEU A N 1
ATOM 2734 C CA . LEU A 1 348 ? -11.564 8.747 13.606 1.00 95.50 348 LEU A CA 1
ATOM 2735 C C . LEU A 1 348 ? -10.714 9.929 13.125 1.00 95.50 348 LEU A C 1
ATOM 2737 O O . LEU A 1 348 ? -10.341 9.977 11.955 1.00 95.50 348 LEU A O 1
ATOM 2741 N N . PHE A 1 349 ? -10.386 10.865 14.017 1.00 97.06 349 PHE A N 1
ATOM 2742 C CA . PHE A 1 349 ? -9.492 11.973 13.696 1.00 97.06 349 PHE A CA 1
ATOM 2743 C C . PHE A 1 349 ? -8.104 11.471 13.280 1.00 97.06 349 PHE A C 1
ATOM 2745 O O . PHE A 1 349 ? -7.613 11.875 12.229 1.00 97.06 349 PHE A O 1
ATOM 2752 N N . ILE A 1 350 ? -7.507 10.538 14.031 1.00 97.12 350 ILE A N 1
ATOM 2753 C CA . ILE A 1 350 ? -6.190 9.982 13.686 1.00 97.12 350 ILE A CA 1
ATOM 2754 C C . ILE A 1 350 ? -6.237 9.242 12.342 1.00 97.12 350 ILE A C 1
ATOM 2756 O O . ILE A 1 350 ? -5.357 9.444 11.508 1.00 97.12 350 ILE A O 1
ATOM 2760 N N . VAL A 1 351 ? -7.276 8.440 12.089 1.00 96.31 351 VAL A N 1
ATOM 2761 C CA . VAL A 1 351 ? -7.466 7.744 10.804 1.00 96.31 351 VAL A CA 1
ATOM 2762 C C . VAL A 1 351 ? -7.557 8.741 9.644 1.00 96.31 351 VAL A C 1
ATOM 2764 O O . VAL A 1 351 ? -6.929 8.531 8.608 1.00 96.31 351 VAL A O 1
ATOM 2767 N N . ARG A 1 352 ? -8.265 9.865 9.818 1.00 97.31 352 ARG A N 1
ATOM 2768 C CA . ARG A 1 352 ? -8.304 10.939 8.811 1.00 97.31 352 ARG A CA 1
ATOM 2769 C C . ARG A 1 352 ? -6.964 11.632 8.628 1.00 97.31 352 ARG A C 1
ATOM 2771 O O . ARG A 1 352 ? -6.640 11.986 7.502 1.00 97.31 352 ARG A O 1
ATOM 2778 N N . CYS A 1 353 ? -6.192 11.828 9.694 1.00 98.12 353 CYS A N 1
ATOM 2779 C CA . CYS A 1 353 ? -4.838 12.361 9.577 1.00 98.12 353 CYS A CA 1
ATOM 2780 C C . CYS A 1 353 ? -3.962 11.427 8.743 1.00 98.12 353 CYS A C 1
ATOM 2782 O O . CYS A 1 353 ? -3.312 11.908 7.821 1.00 98.12 353 CYS A O 1
ATOM 2784 N N . ILE A 1 354 ? -3.995 10.115 9.012 1.00 97.44 354 ILE A N 1
ATOM 2785 C CA . ILE A 1 354 ? -3.260 9.108 8.230 1.00 97.44 354 ILE A CA 1
ATOM 2786 C C . ILE A 1 354 ? -3.665 9.187 6.757 1.00 97.44 354 ILE A C 1
ATOM 2788 O O . ILE A 1 354 ? -2.800 9.398 5.912 1.00 97.44 354 ILE A O 1
ATOM 2792 N N . ALA A 1 355 ? -4.965 9.099 6.460 1.00 97.69 355 ALA A N 1
ATOM 2793 C CA . ALA A 1 355 ? -5.478 9.176 5.093 1.00 97.69 355 ALA A CA 1
ATOM 2794 C C . ALA A 1 355 ? -5.103 10.500 4.404 1.00 97.69 355 ALA A C 1
ATOM 2796 O O . ALA A 1 355 ? -4.666 10.508 3.262 1.00 97.69 355 ALA A O 1
ATOM 2797 N N . GLY A 1 356 ? -5.194 11.634 5.104 1.00 98.12 356 GLY A N 1
ATOM 2798 C CA . GLY A 1 356 ? -4.800 12.937 4.562 1.00 98.12 356 GLY A CA 1
ATOM 2799 C C . GLY A 1 356 ? -3.307 13.028 4.252 1.00 98.12 356 GLY A C 1
ATOM 2800 O O . GLY A 1 356 ? -2.926 13.561 3.212 1.00 98.12 356 GLY A O 1
ATOM 2801 N N . GLY A 1 357 ? -2.458 12.472 5.119 1.00 97.88 357 GLY A N 1
ATOM 2802 C CA . GLY A 1 357 ? -1.024 12.374 4.862 1.00 97.88 357 GLY A CA 1
ATOM 2803 C C . GLY A 1 357 ? -0.717 11.490 3.656 1.00 97.88 357 GLY A C 1
ATOM 2804 O O . GLY A 1 357 ? 0.054 11.900 2.790 1.00 97.88 357 GLY A O 1
ATOM 2805 N N . TYR A 1 358 ? -1.360 10.324 3.551 1.00 97.69 358 TYR A N 1
ATOM 2806 C CA . TYR A 1 358 ? -1.186 9.428 2.407 1.00 97.69 358 TYR A CA 1
ATOM 2807 C C . TYR A 1 358 ? -1.737 10.001 1.102 1.00 97.69 358 TYR A C 1
ATOM 2809 O O . TYR A 1 358 ? -1.048 9.886 0.098 1.00 97.69 358 TYR A O 1
ATOM 2817 N N . ALA A 1 359 ? -2.848 10.742 1.112 1.00 97.56 359 ALA A N 1
ATOM 2818 C CA . ALA A 1 359 ? -3.329 11.454 -0.072 1.00 97.56 359 ALA A CA 1
ATOM 2819 C C . ALA A 1 359 ? -2.283 12.442 -0.616 1.00 97.56 359 ALA A C 1
ATOM 2821 O O . ALA A 1 359 ? -2.073 12.536 -1.825 1.00 97.56 359 ALA A O 1
ATOM 2822 N N . ILE A 1 360 ? -1.599 13.175 0.273 1.00 97.50 360 ILE A N 1
ATOM 2823 C CA . ILE A 1 360 ? -0.531 14.109 -0.114 1.00 97.50 360 ILE A CA 1
ATOM 2824 C C . ILE A 1 360 ? 0.687 13.342 -0.639 1.00 97.50 360 ILE A C 1
ATOM 2826 O O . ILE A 1 360 ? 1.239 13.703 -1.681 1.00 97.50 360 ILE A O 1
ATOM 2830 N N . LEU A 1 361 ? 1.111 12.286 0.062 1.00 96.50 361 LEU A N 1
ATOM 2831 C CA . LEU A 1 361 ? 2.244 11.460 -0.359 1.00 96.50 361 LEU A CA 1
ATOM 2832 C C . LEU A 1 361 ? 1.986 10.791 -1.711 1.00 96.50 361 LEU A C 1
ATOM 2834 O O . LEU A 1 361 ? 2.867 10.800 -2.568 1.00 96.50 361 LEU A O 1
ATOM 2838 N N . ASP A 1 362 ? 0.785 10.262 -1.924 1.00 96.12 362 ASP A N 1
ATOM 2839 C CA . ASP A 1 362 ? 0.369 9.605 -3.158 1.00 96.12 362 ASP A CA 1
ATOM 2840 C C . ASP A 1 362 ? 0.258 10.601 -4.322 1.00 96.12 362 ASP A C 1
ATOM 2842 O O . ASP A 1 362 ? 0.693 10.313 -5.436 1.00 96.12 362 ASP A O 1
ATOM 2846 N N . LEU A 1 363 ? -0.198 11.832 -4.062 1.00 96.38 363 LEU A N 1
ATOM 2847 C CA . LEU A 1 363 ? -0.158 12.911 -5.051 1.00 96.38 363 LEU A CA 1
ATOM 2848 C C . LEU A 1 363 ? 1.282 13.237 -5.480 1.00 96.38 363 LEU A C 1
ATOM 2850 O O . LEU A 1 363 ? 1.564 13.330 -6.677 1.00 96.38 363 LEU A O 1
ATOM 2854 N N . ILE A 1 364 ? 2.206 13.388 -4.523 1.00 95.19 364 ILE A N 1
ATOM 2855 C CA . ILE A 1 364 ? 3.627 13.647 -4.812 1.00 95.19 364 ILE A CA 1
ATOM 2856 C C . ILE A 1 364 ? 4.236 12.475 -5.591 1.00 95.19 364 ILE A C 1
ATOM 2858 O O . ILE A 1 364 ? 4.918 12.685 -6.600 1.00 95.19 364 ILE A O 1
ATOM 2862 N N . PHE A 1 365 ? 3.965 11.247 -5.147 1.00 95.12 365 PHE A N 1
ATOM 2863 C CA . PHE A 1 365 ? 4.377 10.016 -5.811 1.00 95.12 365 PHE A CA 1
ATOM 2864 C C . PHE A 1 365 ? 3.898 9.981 -7.263 1.00 95.12 365 PHE A C 1
ATOM 2866 O O . PHE A 1 365 ? 4.706 9.761 -8.164 1.00 95.12 365 PHE A O 1
ATOM 2873 N N . THR A 1 366 ? 2.623 10.269 -7.509 1.00 95.19 366 THR A N 1
ATOM 2874 C CA . THR A 1 366 ? 2.026 10.218 -8.845 1.00 95.19 366 THR A CA 1
ATOM 2875 C C . THR A 1 366 ? 2.546 11.303 -9.764 1.00 95.19 366 THR A C 1
ATOM 2877 O O . THR A 1 366 ? 2.854 11.015 -10.921 1.00 95.19 366 THR A O 1
ATOM 2880 N N . ILE A 1 367 ? 2.763 12.522 -9.265 1.00 94.94 367 ILE A N 1
ATOM 2881 C CA . ILE A 1 367 ? 3.445 13.568 -10.038 1.00 94.94 367 ILE A CA 1
ATOM 2882 C C . ILE A 1 367 ? 4.857 13.101 -10.423 1.00 94.94 367 ILE A C 1
ATOM 2884 O O . ILE A 1 367 ? 5.246 13.212 -11.588 1.00 94.94 367 ILE A O 1
ATOM 2888 N N . GLY A 1 368 ? 5.606 12.521 -9.481 1.00 92.19 368 GLY A N 1
ATOM 2889 C CA . GLY A 1 368 ? 6.933 11.958 -9.740 1.00 92.19 368 GLY A CA 1
ATOM 2890 C C . GLY A 1 368 ? 6.909 10.812 -10.758 1.00 92.19 368 GLY A C 1
ATOM 2891 O O . GLY A 1 368 ? 7.711 10.789 -11.696 1.00 92.19 368 GLY A O 1
ATOM 2892 N N . ALA A 1 369 ? 5.964 9.882 -10.632 1.00 92.19 369 ALA A N 1
ATOM 2893 C CA . ALA A 1 369 ? 5.796 8.744 -11.529 1.00 92.19 369 ALA A CA 1
ATOM 2894 C C . ALA A 1 369 ? 5.417 9.184 -12.951 1.00 92.19 369 ALA A C 1
ATOM 2896 O O . ALA A 1 369 ? 6.023 8.729 -13.924 1.00 92.19 369 ALA A O 1
ATOM 2897 N N . ILE A 1 370 ? 4.468 10.114 -13.088 1.00 93.50 370 ILE A N 1
ATOM 2898 C CA . ILE A 1 370 ? 4.069 10.684 -14.381 1.00 93.50 370 ILE A CA 1
ATOM 2899 C C . ILE A 1 370 ? 5.248 11.424 -15.010 1.00 93.50 370 ILE A C 1
ATOM 2901 O O . ILE A 1 370 ? 5.553 11.206 -16.182 1.00 93.50 370 ILE A O 1
ATOM 2905 N N . TRP A 1 371 ? 5.946 12.263 -14.242 1.00 93.31 371 TRP A N 1
ATOM 2906 C CA . TRP A 1 371 ? 7.071 13.044 -14.750 1.00 93.31 371 TRP A CA 1
ATOM 2907 C C . TRP A 1 371 ? 8.221 12.153 -15.237 1.00 93.31 371 TRP A C 1
ATOM 2909 O O . TRP A 1 371 ? 8.717 12.331 -16.352 1.00 93.31 371 TRP A O 1
ATOM 2919 N N . THR A 1 372 ? 8.623 11.160 -14.440 1.00 90.94 372 THR A N 1
ATOM 2920 C CA . THR A 1 372 ? 9.687 10.206 -14.803 1.00 90.94 372 THR A CA 1
ATOM 2921 C C . THR A 1 372 ? 9.310 9.374 -16.024 1.00 90.94 372 THR A C 1
ATOM 2923 O O . THR A 1 372 ? 10.098 9.280 -16.968 1.00 90.94 372 THR A O 1
ATOM 2926 N N . THR A 1 373 ? 8.083 8.848 -16.056 1.00 90.44 373 THR A N 1
ATOM 2927 C CA . THR A 1 373 ? 7.552 8.106 -17.205 1.00 90.44 373 THR A CA 1
ATOM 2928 C C . THR A 1 373 ? 7.553 8.972 -18.453 1.00 90.44 373 THR A C 1
ATOM 2930 O O . THR A 1 373 ? 8.058 8.550 -19.491 1.00 90.44 373 THR A O 1
ATOM 2933 N N . TRP A 1 374 ? 7.030 10.197 -18.369 1.00 91.62 374 TRP A N 1
ATOM 2934 C CA . TRP A 1 374 ? 6.974 11.114 -19.501 1.00 91.62 374 TRP A CA 1
ATOM 2935 C C . TRP A 1 374 ? 8.365 11.378 -20.082 1.00 91.62 374 TRP A C 1
ATOM 2937 O O . TRP A 1 374 ? 8.536 11.358 -21.301 1.00 91.62 374 TRP A O 1
ATOM 2947 N N . ARG A 1 375 ? 9.388 11.545 -19.231 1.00 88.81 375 ARG A N 1
ATOM 2948 C CA . ARG A 1 375 ? 10.774 11.716 -19.693 1.00 88.81 375 ARG A CA 1
ATOM 2949 C C . ARG A 1 375 ? 11.321 10.476 -20.389 1.00 88.81 375 ARG A C 1
ATOM 2951 O O . ARG A 1 375 ? 11.892 10.611 -21.470 1.00 88.81 375 ARG A O 1
ATOM 2958 N N . ILE A 1 376 ? 11.140 9.290 -19.805 1.00 88.44 376 ILE A N 1
ATOM 2959 C CA . ILE A 1 376 ? 11.576 8.028 -20.421 1.00 88.44 376 ILE A CA 1
ATOM 2960 C C . ILE A 1 376 ? 10.885 7.849 -21.773 1.00 88.44 376 ILE A C 1
ATOM 2962 O O . ILE A 1 376 ? 11.554 7.627 -22.779 1.00 88.44 376 ILE A O 1
ATOM 2966 N N . MET A 1 377 ? 9.565 8.022 -21.819 1.00 89.06 377 MET A N 1
ATOM 2967 C CA . MET A 1 377 ? 8.772 7.871 -23.036 1.00 89.06 377 MET A CA 1
ATOM 2968 C C . MET A 1 377 ? 9.168 8.876 -24.112 1.00 89.06 377 MET A C 1
ATOM 2970 O O . MET A 1 377 ? 9.332 8.486 -25.265 1.00 89.06 377 MET A O 1
ATOM 2974 N N . ARG A 1 378 ? 9.404 10.145 -23.756 1.00 88.75 378 ARG A N 1
ATOM 2975 C CA . ARG A 1 378 ? 9.887 11.163 -24.699 1.00 88.75 378 ARG A CA 1
ATOM 2976 C C . ARG A 1 378 ? 11.211 10.749 -25.339 1.00 88.75 378 ARG A C 1
ATOM 2978 O O . ARG A 1 378 ? 11.376 10.905 -26.548 1.00 88.75 378 ARG A O 1
ATOM 2985 N N . THR A 1 379 ? 12.138 10.211 -24.551 1.00 86.06 379 THR A N 1
ATOM 2986 C CA . THR A 1 379 ? 13.425 9.745 -25.072 1.00 86.06 379 THR A CA 1
ATOM 2987 C C . THR A 1 379 ? 13.269 8.497 -25.935 1.00 86.06 379 THR A C 1
ATOM 2989 O O . THR A 1 379 ? 13.760 8.487 -27.063 1.00 86.06 379 THR A O 1
ATOM 2992 N N . LEU A 1 380 ? 12.528 7.489 -25.468 1.00 84.38 380 LEU A N 1
ATOM 2993 C CA . LEU A 1 380 ? 12.255 6.274 -26.240 1.00 84.38 380 LEU A CA 1
ATOM 2994 C C . LEU A 1 380 ? 11.591 6.611 -27.579 1.00 84.38 380 LEU A C 1
ATOM 2996 O O . LEU A 1 380 ? 12.013 6.122 -28.621 1.00 84.38 380 LEU A O 1
ATOM 3000 N N . TRP A 1 381 ? 10.599 7.501 -27.590 1.00 84.62 381 TRP A N 1
ATOM 3001 C CA . TRP A 1 381 ? 9.940 7.937 -28.820 1.00 84.62 381 TRP A CA 1
ATOM 3002 C C . TRP A 1 381 ? 10.861 8.722 -29.743 1.00 84.62 381 TRP A C 1
ATOM 3004 O O . TRP A 1 381 ? 10.821 8.507 -30.953 1.00 84.62 381 TRP A O 1
ATOM 3014 N N . SER A 1 382 ? 11.720 9.587 -29.201 1.00 85.00 382 SER A N 1
ATOM 3015 C CA . SER A 1 382 ? 12.732 10.272 -30.007 1.00 85.00 382 SER A CA 1
ATOM 3016 C C . SER A 1 382 ? 13.681 9.275 -30.673 1.00 85.00 382 SER A C 1
ATOM 3018 O O . SER A 1 382 ? 14.013 9.439 -31.841 1.00 85.00 382 SER A O 1
ATOM 3020 N N . GLN A 1 383 ? 14.090 8.224 -29.963 1.00 82.56 383 GLN A N 1
ATOM 3021 C CA . GLN A 1 383 ? 14.976 7.183 -30.489 1.00 82.56 383 GLN A CA 1
ATOM 3022 C C . GLN A 1 383 ? 14.288 6.346 -31.561 1.00 82.56 383 GLN A C 1
ATOM 3024 O O . GLN A 1 383 ? 14.830 6.175 -32.648 1.00 82.56 383 GLN A O 1
ATOM 3029 N N . VAL A 1 384 ? 13.061 5.895 -31.294 1.00 81.38 384 VAL A N 1
ATOM 3030 C CA . VAL A 1 384 ? 12.212 5.198 -32.267 1.00 81.38 384 VAL A CA 1
ATOM 3031 C C . VAL A 1 384 ? 12.031 6.050 -33.530 1.00 81.38 384 VAL A C 1
ATOM 3033 O O . VAL A 1 384 ? 12.143 5.536 -34.642 1.00 81.38 384 VAL A O 1
ATOM 3036 N N . ALA A 1 385 ? 11.805 7.359 -33.380 1.00 82.62 385 ALA A N 1
ATOM 3037 C CA . ALA A 1 385 ? 11.675 8.287 -34.500 1.00 82.62 385 ALA A CA 1
ATOM 3038 C C . ALA A 1 385 ? 12.987 8.452 -35.283 1.00 82.62 385 ALA A C 1
ATOM 3040 O O . ALA A 1 385 ? 12.958 8.448 -36.514 1.00 82.62 385 ALA A O 1
ATOM 3041 N N . THR A 1 386 ? 14.132 8.559 -34.604 1.00 83.00 386 THR A N 1
ATOM 3042 C CA . THR A 1 386 ? 15.449 8.631 -35.255 1.00 83.00 386 THR A CA 1
ATOM 3043 C C . THR A 1 386 ? 15.763 7.343 -36.011 1.00 83.00 386 THR A C 1
ATOM 3045 O O . THR A 1 386 ? 16.089 7.414 -37.192 1.00 83.00 386 THR A O 1
ATOM 3048 N N . LEU A 1 387 ? 15.576 6.171 -35.393 1.00 80.50 387 LEU A N 1
ATOM 3049 C CA . LEU A 1 387 ? 15.775 4.869 -36.044 1.00 80.50 387 LEU A CA 1
ATOM 3050 C C . LEU A 1 387 ? 14.885 4.726 -37.281 1.00 80.50 387 LEU A C 1
ATOM 3052 O O . LEU A 1 387 ? 15.349 4.298 -38.337 1.00 80.50 387 LEU A O 1
ATOM 3056 N N . ARG A 1 388 ? 13.626 5.167 -37.184 1.00 79.12 388 ARG A N 1
ATOM 3057 C CA . ARG A 1 388 ? 12.701 5.187 -38.319 1.00 79.12 388 ARG A CA 1
ATOM 3058 C C . ARG A 1 388 ? 13.187 6.103 -39.442 1.00 79.12 388 ARG A C 1
ATOM 3060 O O . ARG A 1 388 ? 13.129 5.704 -40.600 1.00 79.12 388 ARG A O 1
ATOM 3067 N N . ARG A 1 389 ? 13.677 7.305 -39.124 1.00 83.19 389 ARG A N 1
ATOM 3068 C CA . ARG A 1 389 ? 14.234 8.234 -40.123 1.00 83.19 389 ARG A CA 1
ATOM 3069 C C . ARG A 1 389 ? 15.493 7.671 -40.780 1.00 83.19 389 ARG A C 1
ATOM 3071 O O . ARG A 1 389 ? 15.626 7.794 -41.992 1.00 83.19 389 ARG A O 1
ATOM 3078 N N . CYS A 1 390 ? 16.381 7.031 -40.018 1.00 80.56 390 CYS A N 1
ATOM 3079 C CA . CYS A 1 390 ? 17.568 6.366 -40.559 1.00 80.56 390 CYS A CA 1
ATOM 3080 C C . CYS A 1 390 ? 17.183 5.234 -41.520 1.00 80.56 390 CYS A C 1
ATOM 3082 O O . CYS A 1 390 ? 17.696 5.180 -42.635 1.00 80.56 390 CYS A O 1
ATOM 3084 N N . ALA A 1 391 ? 16.217 4.395 -41.132 1.00 78.38 391 ALA A N 1
ATOM 3085 C CA . ALA A 1 391 ? 15.692 3.337 -41.993 1.00 78.38 391 ALA A CA 1
ATOM 3086 C C . ALA A 1 391 ? 15.045 3.897 -43.275 1.00 78.38 391 ALA A C 1
ATOM 3088 O O . ALA A 1 391 ? 15.261 3.370 -44.362 1.00 78.38 391 ALA A O 1
ATOM 3089 N N . GLN A 1 392 ? 14.284 4.993 -43.170 1.00 79.81 392 GLN A N 1
ATOM 3090 C CA . GLN A 1 392 ? 13.654 5.647 -44.322 1.00 79.81 392 GLN A CA 1
ATOM 3091 C C . GLN A 1 392 ? 14.672 6.282 -45.277 1.00 79.81 392 GLN A C 1
ATOM 3093 O O . GLN A 1 392 ? 14.540 6.101 -46.484 1.00 79.81 392 GLN A O 1
ATOM 3098 N N . ARG A 1 393 ? 15.694 6.985 -44.766 1.00 81.12 393 ARG A N 1
ATOM 3099 C CA . ARG A 1 393 ? 16.748 7.603 -45.596 1.00 81.12 393 ARG A CA 1
ATOM 3100 C C . ARG A 1 393 ? 17.508 6.561 -46.410 1.00 81.12 393 ARG A C 1
ATOM 3102 O O . ARG A 1 393 ? 17.572 6.684 -47.625 1.00 81.12 393 ARG A O 1
ATOM 3109 N N . ARG A 1 394 ? 17.935 5.467 -45.769 1.00 72.44 394 ARG A N 1
ATOM 3110 C CA . ARG A 1 394 ? 18.615 4.354 -46.454 1.00 72.44 394 ARG A CA 1
ATOM 3111 C C . ARG A 1 394 ? 17.779 3.722 -47.571 1.00 72.44 394 ARG A C 1
ATOM 3113 O O . ARG A 1 394 ? 18.327 3.187 -48.527 1.00 72.44 394 ARG A O 1
ATOM 3120 N N . ARG A 1 395 ? 16.449 3.755 -47.462 1.00 68.06 395 ARG A N 1
ATOM 3121 C CA . ARG A 1 395 ? 15.552 3.285 -48.532 1.00 68.06 395 ARG A CA 1
ATOM 3122 C C . ARG A 1 395 ? 15.398 4.312 -49.650 1.00 68.06 395 ARG A C 1
ATOM 3124 O O . ARG A 1 395 ? 15.380 3.923 -50.814 1.00 68.06 395 ARG A O 1
ATOM 3131 N N . GLY A 1 396 ? 15.314 5.597 -49.300 1.00 74.81 396 GLY A N 1
ATOM 3132 C CA . GLY A 1 396 ? 15.292 6.700 -50.262 1.00 74.81 396 GLY A CA 1
ATOM 3133 C C . GLY A 1 396 ? 16.511 6.672 -51.184 1.00 74.81 396 GLY A C 1
ATOM 3134 O O . GLY A 1 396 ? 16.344 6.691 -52.402 1.00 74.81 396 GLY A O 1
ATOM 3135 N N . ASP A 1 397 ? 17.703 6.494 -50.613 1.00 66.69 397 ASP A N 1
ATOM 3136 C CA . ASP A 1 397 ? 18.961 6.458 -51.368 1.00 66.69 397 ASP A CA 1
ATOM 3137 C C . ASP A 1 397 ? 19.017 5.265 -52.343 1.00 66.69 397 ASP A C 1
ATOM 3139 O O . ASP A 1 397 ? 19.369 5.434 -53.508 1.00 66.69 397 ASP A O 1
ATOM 3143 N N . CYS A 1 398 ? 18.550 4.075 -51.942 1.00 60.16 398 CYS A N 1
ATOM 3144 C CA . CYS A 1 398 ? 18.467 2.928 -52.857 1.00 60.16 398 CYS A CA 1
ATOM 3145 C C . CYS A 1 398 ? 17.436 3.107 -53.980 1.00 60.16 398 CYS A C 1
ATOM 3147 O O . CYS A 1 398 ? 17.639 2.593 -55.076 1.00 60.16 398 CYS A O 1
ATOM 3149 N N . SER A 1 399 ? 16.336 3.828 -53.736 1.00 61.09 399 SER A N 1
ATOM 3150 C CA . SER A 1 399 ? 15.337 4.108 -54.778 1.00 61.09 399 SER A CA 1
ATOM 3151 C C . SER A 1 399 ? 15.785 5.180 -55.780 1.00 61.09 399 SER A C 1
ATOM 3153 O O . SER A 1 399 ? 15.335 5.164 -56.925 1.00 61.09 399 SER A O 1
ATOM 3155 N N . ALA A 1 400 ? 16.688 6.079 -55.367 1.00 60.59 400 ALA A N 1
ATOM 3156 C CA . ALA A 1 400 ? 17.268 7.121 -56.213 1.00 60.59 400 ALA A CA 1
ATOM 3157 C C . ALA A 1 400 ? 18.351 6.579 -57.164 1.00 60.59 400 ALA A C 1
ATOM 3159 O O . ALA A 1 400 ? 18.517 7.104 -58.262 1.00 60.59 400 ALA A O 1
ATOM 3160 N N . ILE A 1 401 ? 19.021 5.476 -56.807 1.00 57.84 401 ILE A N 1
ATOM 3161 C CA . ILE A 1 401 ? 19.938 4.733 -57.690 1.00 57.84 401 ILE A CA 1
ATOM 3162 C C . ILE A 1 401 ? 19.124 3.792 -58.597 1.00 57.84 401 ILE A C 1
ATOM 3164 O O . ILE A 1 401 ? 19.380 2.594 -58.712 1.00 57.84 401 ILE A O 1
ATOM 3168 N N . ARG A 1 402 ? 18.088 4.319 -59.253 1.00 50.09 402 ARG A N 1
ATOM 3169 C CA . ARG A 1 402 ? 17.499 3.649 -60.410 1.00 50.09 402 ARG A CA 1
ATOM 3170 C C . ARG A 1 402 ? 18.212 4.227 -61.626 1.00 50.09 402 ARG A C 1
ATOM 3172 O O . ARG A 1 402 ? 17.986 5.399 -61.919 1.00 50.09 402 ARG A O 1
ATOM 3179 N N . PRO A 1 403 ? 19.090 3.471 -62.311 1.00 52.97 403 PRO A N 1
ATOM 3180 C CA . PRO A 1 403 ? 19.758 3.986 -63.492 1.00 52.97 403 PRO A CA 1
ATOM 3181 C C . PRO A 1 403 ? 18.679 4.397 -64.486 1.00 52.97 403 PRO A C 1
ATOM 3183 O O . PRO A 1 403 ? 17.865 3.579 -64.924 1.00 52.97 403 PRO A O 1
ATOM 3186 N N . THR A 1 404 ? 18.643 5.686 -64.804 1.00 51.31 404 THR A N 1
ATOM 3187 C CA . THR A 1 404 ? 17.973 6.209 -65.984 1.00 51.31 404 THR A CA 1
ATOM 3188 C C . THR A 1 404 ? 18.678 5.606 -67.189 1.00 51.31 404 THR A C 1
ATOM 3190 O O . THR A 1 404 ? 19.527 6.227 -67.816 1.00 51.31 404 THR A O 1
ATOM 3193 N N . ASN A 1 405 ? 18.311 4.369 -67.527 1.00 52.28 405 ASN A N 1
ATOM 3194 C CA . ASN A 1 405 ? 18.543 3.793 -68.842 1.00 52.28 405 ASN A CA 1
ATOM 3195 C C . ASN A 1 405 ? 17.627 4.517 -69.837 1.00 52.28 405 ASN A C 1
ATOM 3197 O O . ASN A 1 405 ? 16.696 3.952 -70.407 1.00 52.28 405 ASN A O 1
ATOM 3201 N N . SER A 1 406 ? 17.886 5.805 -70.039 1.00 50.94 406 SER A N 1
ATOM 3202 C CA . SER A 1 406 ? 17.538 6.486 -71.268 1.00 50.94 406 SER A CA 1
ATOM 3203 C C . SER A 1 406 ? 18.607 6.119 -72.291 1.00 50.94 406 SER A C 1
ATOM 3205 O O . SER A 1 406 ? 19.676 6.714 -72.321 1.00 50.94 406 SER A O 1
ATOM 3207 N N . LYS A 1 407 ? 18.281 5.102 -73.094 1.00 53.97 407 LYS A N 1
ATOM 3208 C CA . LYS A 1 407 ? 18.650 4.960 -74.507 1.00 53.97 407 LYS A CA 1
ATOM 3209 C C . LYS A 1 407 ? 20.090 5.361 -74.871 1.00 53.97 407 LYS A C 1
ATOM 3211 O O . LYS A 1 407 ? 20.329 6.507 -75.236 1.00 53.97 407 LYS A O 1
ATOM 3216 N N . LEU A 1 408 ? 20.982 4.381 -74.999 1.00 50.19 408 LEU A N 1
ATOM 3217 C CA . LEU A 1 408 ? 21.976 4.457 -76.068 1.00 50.19 408 LEU A CA 1
ATOM 3218 C C . LEU A 1 408 ? 22.157 3.097 -76.746 1.00 50.19 408 LEU A C 1
ATOM 3220 O O . LEU A 1 408 ? 22.686 2.159 -76.170 1.00 50.19 408 LEU A O 1
ATOM 3224 N N . SER A 1 409 ? 21.610 3.070 -77.960 1.00 46.59 409 SER A N 1
ATOM 3225 C CA . SER A 1 409 ? 21.900 2.251 -79.135 1.00 46.59 409 SER A CA 1
ATOM 3226 C C . SER A 1 409 ? 22.170 0.751 -78.993 1.00 46.59 409 SER A C 1
ATOM 3228 O O . SER A 1 409 ? 23.187 0.313 -78.469 1.00 46.59 409 SER A O 1
ATOM 3230 N N . ARG A 1 410 ? 21.293 -0.008 -79.665 1.00 50.25 410 ARG A N 1
ATOM 3231 C CA . ARG A 1 410 ? 21.604 -1.270 -80.348 1.00 50.25 410 ARG A CA 1
ATOM 3232 C C . ARG A 1 410 ? 23.007 -1.239 -80.962 1.00 50.25 410 ARG A C 1
ATOM 3234 O O . ARG A 1 410 ? 23.309 -0.315 -81.720 1.00 50.25 410 ARG A O 1
ATOM 3241 N N . HIS A 1 411 ? 23.763 -2.306 -80.745 1.00 40.28 411 HIS A N 1
ATOM 3242 C CA . HIS A 1 411 ? 24.490 -2.947 -81.829 1.00 40.28 411 HIS A CA 1
ATOM 3243 C C . HIS A 1 411 ? 24.519 -4.455 -81.570 1.00 40.28 411 HIS A C 1
ATOM 3245 O O . HIS A 1 411 ? 25.013 -4.896 -80.535 1.00 40.28 411 HIS A O 1
ATOM 3251 N N . ASP A 1 412 ? 23.923 -5.208 -82.495 1.00 52.88 412 ASP A N 1
ATOM 3252 C CA . ASP A 1 412 ? 24.070 -6.656 -82.624 1.00 52.88 412 ASP A CA 1
ATOM 3253 C C . ASP A 1 412 ? 25.543 -6.991 -82.845 1.00 52.88 412 ASP A C 1
ATOM 3255 O O . ASP A 1 412 ? 26.137 -6.386 -83.741 1.00 52.88 412 ASP A O 1
ATOM 3259 N N . ILE A 1 413 ? 26.085 -7.951 -82.086 1.00 47.94 413 ILE A N 1
ATOM 3260 C CA . ILE A 1 413 ? 27.115 -8.896 -82.541 1.00 47.94 413 ILE A CA 1
ATOM 3261 C C . ILE A 1 413 ? 26.879 -10.231 -81.814 1.00 47.94 413 ILE A C 1
ATOM 3263 O O . ILE A 1 413 ? 26.837 -10.287 -80.584 1.00 47.94 413 ILE A O 1
ATOM 3267 N N . ASP A 1 414 ? 26.689 -11.269 -82.626 1.00 47.50 414 ASP A N 1
ATOM 3268 C CA . ASP A 1 414 ? 26.657 -12.693 -82.297 1.00 47.50 414 ASP A CA 1
ATOM 3269 C C . ASP A 1 414 ? 27.898 -13.182 -81.527 1.00 47.50 414 ASP A C 1
ATOM 3271 O O . ASP A 1 414 ? 28.967 -12.581 -81.585 1.00 47.50 414 ASP A O 1
ATOM 3275 N N . GLN A 1 415 ? 27.757 -14.378 -80.944 1.00 42.66 415 GLN A N 1
ATOM 3276 C CA . GLN A 1 415 ? 28.691 -15.509 -81.097 1.00 42.66 415 GLN A CA 1
ATOM 3277 C C . GLN A 1 415 ? 29.158 -16.162 -79.782 1.00 42.66 415 GLN A C 1
ATOM 3279 O O . GLN A 1 415 ? 29.980 -15.642 -79.033 1.00 42.66 415 GLN A O 1
ATOM 3284 N N . ASP A 1 416 ? 28.588 -17.351 -79.561 1.00 42.25 416 ASP A N 1
ATOM 3285 C CA . ASP A 1 416 ? 29.157 -18.584 -79.008 1.00 42.25 416 ASP A CA 1
ATOM 3286 C C . ASP A 1 416 ? 30.480 -18.506 -78.226 1.00 42.25 416 ASP A C 1
ATOM 3288 O O . ASP A 1 416 ? 31.548 -18.249 -78.779 1.00 42.25 416 ASP A O 1
ATOM 3292 N N . ASN A 1 417 ? 30.453 -18.955 -76.966 1.00 40.78 417 ASN A N 1
ATOM 3293 C CA . ASN A 1 417 ? 30.966 -20.287 -76.626 1.00 40.78 417 ASN A CA 1
ATOM 3294 C C . ASN A 1 417 ? 30.837 -20.608 -75.132 1.00 40.78 417 ASN A C 1
ATOM 3296 O O . ASN A 1 417 ? 30.977 -19.768 -74.244 1.00 40.78 417 ASN A O 1
ATOM 3300 N N . ALA A 1 418 ? 30.581 -21.889 -74.892 1.00 46.03 418 ALA A N 1
ATOM 3301 C CA . ALA A 1 418 ? 30.444 -22.538 -73.605 1.00 46.03 418 ALA A CA 1
ATOM 3302 C C . ALA A 1 418 ? 31.668 -22.369 -72.686 1.00 46.03 418 ALA A C 1
ATOM 3304 O O . ALA A 1 418 ? 32.803 -22.602 -73.093 1.00 46.03 418 ALA A O 1
ATOM 3305 N N . SER A 1 419 ? 31.422 -22.127 -71.397 1.00 41.41 419 SER A N 1
ATOM 3306 C CA . SER A 1 419 ? 32.187 -22.796 -70.341 1.00 41.41 419 SER A CA 1
ATOM 3307 C C . SER A 1 419 ? 31.353 -22.912 -69.066 1.00 41.41 419 SER A C 1
ATOM 3309 O O . SER A 1 419 ? 30.918 -21.942 -68.447 1.00 41.41 419 SER A O 1
ATOM 3311 N N . THR A 1 420 ? 31.079 -24.162 -68.721 1.00 41.03 420 THR A N 1
ATOM 3312 C CA . THR A 1 420 ? 30.363 -24.602 -67.533 1.00 41.03 420 THR A CA 1
ATOM 3313 C C . THR A 1 420 ? 31.305 -24.499 -66.336 1.00 41.03 420 THR A C 1
ATOM 3315 O O . THR A 1 420 ? 32.273 -25.251 -66.254 1.00 41.03 420 THR A O 1
ATOM 3318 N N . CYS A 1 421 ? 31.014 -23.608 -65.389 1.00 37.62 421 CYS A N 1
ATOM 3319 C CA . CYS A 1 421 ? 31.635 -23.608 -64.063 1.00 37.62 421 CYS A CA 1
ATOM 3320 C C . CYS A 1 421 ? 30.553 -23.892 -63.007 1.00 37.62 421 CYS A C 1
ATOM 3322 O O . CYS A 1 421 ? 29.515 -23.226 -63.011 1.00 37.62 421 CYS A O 1
ATOM 3324 N N . PRO A 1 422 ? 30.747 -24.876 -62.109 1.00 40.22 422 PRO A N 1
ATOM 3325 C CA . PRO A 1 422 ? 29.726 -25.265 -61.151 1.00 40.22 422 PRO A CA 1
ATOM 3326 C C . PRO A 1 422 ? 29.648 -24.220 -60.037 1.00 40.22 422 PRO A C 1
ATOM 3328 O O . PRO A 1 422 ? 30.541 -24.096 -59.197 1.00 40.22 422 PRO A O 1
ATOM 3331 N N . MET A 1 423 ? 28.549 -23.469 -60.024 1.00 36.25 423 MET A N 1
ATOM 3332 C CA . MET A 1 423 ? 28.201 -22.574 -58.931 1.00 36.25 423 MET A CA 1
ATOM 3333 C C . MET A 1 423 ? 27.858 -23.431 -57.709 1.00 36.25 423 MET A C 1
ATOM 3335 O O . MET A 1 423 ? 26.809 -24.067 -57.624 1.00 36.25 423 MET A O 1
ATOM 3339 N N . ARG A 1 424 ? 28.811 -23.501 -56.780 1.00 33.12 424 ARG A N 1
ATOM 3340 C CA . ARG A 1 424 ? 28.674 -24.144 -55.476 1.00 33.12 424 ARG A CA 1
ATOM 3341 C C . ARG A 1 424 ? 27.525 -23.452 -54.740 1.00 33.12 424 ARG A C 1
ATOM 3343 O O . ARG A 1 424 ? 27.636 -22.281 -54.389 1.00 33.12 424 ARG A O 1
ATOM 3350 N N . ALA A 1 425 ? 26.422 -24.170 -54.547 1.00 37.84 425 ALA A N 1
ATOM 3351 C CA . ALA A 1 425 ? 25.280 -23.714 -53.771 1.00 37.84 425 ALA A CA 1
ATOM 3352 C C . ALA A 1 425 ? 25.740 -23.382 -52.344 1.00 37.84 425 ALA A C 1
ATOM 3354 O O . ALA A 1 425 ? 26.009 -24.273 -51.536 1.00 37.84 425 ALA A O 1
ATOM 3355 N N . ILE A 1 426 ? 25.867 -22.091 -52.042 1.00 34.41 426 ILE A N 1
ATOM 3356 C CA . ILE A 1 426 ? 26.016 -21.618 -50.671 1.00 34.41 426 ILE A CA 1
ATOM 3357 C C . ILE A 1 426 ? 24.651 -21.800 -50.018 1.00 34.41 426 ILE A C 1
ATOM 3359 O O . ILE A 1 426 ? 23.697 -21.086 -50.315 1.00 34.41 426 ILE A O 1
ATOM 3363 N N . SER A 1 427 ? 24.593 -22.840 -49.186 1.00 34.44 427 SER A N 1
ATOM 3364 C CA . SER A 1 427 ? 23.646 -23.086 -48.104 1.00 34.44 427 SER A CA 1
ATOM 3365 C C . SER A 1 427 ? 22.771 -21.874 -47.785 1.00 34.44 427 SER A C 1
ATOM 3367 O O . SER A 1 427 ? 23.204 -20.929 -47.124 1.00 34.44 427 SER A O 1
ATOM 3369 N N . SER A 1 428 ? 21.514 -21.938 -48.217 1.00 30.66 428 SER A N 1
ATOM 3370 C CA . SER A 1 428 ? 20.444 -21.091 -47.713 1.00 30.66 428 SER A CA 1
ATOM 3371 C C . SER A 1 428 ? 20.414 -21.206 -46.190 1.00 30.66 428 SER A C 1
ATOM 3373 O O . SER A 1 428 ? 20.006 -22.237 -45.652 1.00 30.66 428 SER A O 1
ATOM 3375 N N . TYR A 1 429 ? 20.857 -20.162 -45.491 1.00 31.77 429 TYR A N 1
ATOM 3376 C CA . TYR A 1 429 ? 20.597 -20.003 -44.067 1.00 31.77 429 TYR A CA 1
ATOM 3377 C C . TYR A 1 429 ? 19.078 -19.965 -43.881 1.00 31.77 429 TYR A C 1
ATOM 3379 O O . TYR A 1 429 ? 18.421 -18.949 -44.108 1.00 31.77 429 TYR A O 1
ATOM 3387 N N . SER A 1 430 ? 18.501 -21.103 -43.504 1.00 28.48 430 SER A N 1
ATOM 3388 C CA . SER A 1 430 ? 17.126 -21.195 -43.043 1.00 28.48 430 SER A CA 1
ATOM 3389 C C . SER A 1 430 ? 17.032 -20.423 -41.731 1.00 28.48 430 SER A C 1
ATOM 3391 O O . SER A 1 430 ? 17.381 -20.931 -40.666 1.00 28.48 430 SER A O 1
ATOM 3393 N N . ILE A 1 431 ? 16.598 -19.166 -41.823 1.00 35.59 431 ILE A N 1
ATOM 3394 C CA . ILE A 1 431 ? 16.197 -18.363 -40.670 1.00 35.59 431 ILE A CA 1
ATOM 3395 C C . ILE A 1 431 ? 15.145 -19.187 -39.916 1.00 35.59 431 ILE A C 1
ATOM 3397 O O . ILE A 1 431 ? 14.152 -19.580 -40.537 1.00 35.59 431 ILE A O 1
ATOM 3401 N N . PRO A 1 432 ? 15.313 -19.455 -38.609 1.00 30.61 432 PRO A N 1
ATOM 3402 C CA . PRO A 1 432 ? 14.289 -20.142 -37.847 1.00 30.61 432 PRO A CA 1
ATOM 3403 C C . PRO A 1 432 ? 13.021 -19.297 -37.928 1.00 30.61 432 PRO A C 1
ATOM 3405 O O . PRO A 1 432 ? 12.974 -18.164 -37.434 1.00 30.61 432 PRO A O 1
ATOM 3408 N N . SER A 1 433 ? 11.985 -19.823 -38.581 1.00 31.52 433 SER A N 1
ATOM 3409 C CA . SER A 1 433 ? 10.660 -19.239 -38.483 1.00 31.52 433 SER A CA 1
ATOM 3410 C C . SER A 1 433 ? 10.276 -19.332 -37.014 1.00 31.52 433 SER A C 1
ATOM 3412 O O . SER A 1 433 ? 9.999 -20.417 -36.506 1.00 31.52 433 SER A O 1
ATOM 3414 N N . ILE A 1 434 ? 10.313 -18.200 -36.312 1.00 37.38 434 ILE A N 1
ATOM 3415 C CA . ILE A 1 434 ? 9.710 -18.062 -34.991 1.00 37.38 434 ILE A CA 1
ATOM 3416 C C . ILE A 1 434 ? 8.220 -18.310 -35.217 1.00 37.38 434 ILE A C 1
ATOM 3418 O O . ILE A 1 434 ? 7.483 -17.395 -35.587 1.00 37.38 434 ILE A O 1
ATOM 3422 N N . SER A 1 435 ? 7.808 -19.572 -35.102 1.00 34.41 435 SER A N 1
ATOM 3423 C CA . SER A 1 435 ? 6.423 -19.991 -35.210 1.00 34.41 435 SER A CA 1
ATOM 3424 C C . SER A 1 435 ? 5.671 -19.278 -34.100 1.00 34.41 435 SER A C 1
ATOM 3426 O O . SER A 1 435 ? 5.860 -19.565 -32.916 1.00 34.41 435 SER A O 1
ATOM 3428 N N . SER A 1 436 ? 4.854 -18.306 -34.489 1.00 40.00 436 SER A N 1
ATOM 3429 C CA . SER A 1 436 ? 3.978 -17.526 -33.625 1.00 40.00 436 SER A CA 1
ATOM 3430 C C . SER A 1 436 ? 2.784 -18.363 -33.154 1.00 40.00 436 SER A C 1
ATOM 3432 O O . SER A 1 436 ? 1.634 -17.964 -33.320 1.00 40.00 436 SER A O 1
ATOM 3434 N N . ASN A 1 437 ? 3.047 -19.544 -32.598 1.00 36.91 437 ASN A N 1
ATOM 3435 C CA . ASN A 1 437 ? 2.027 -20.418 -32.039 1.00 36.91 437 ASN A CA 1
ATOM 3436 C C . ASN A 1 437 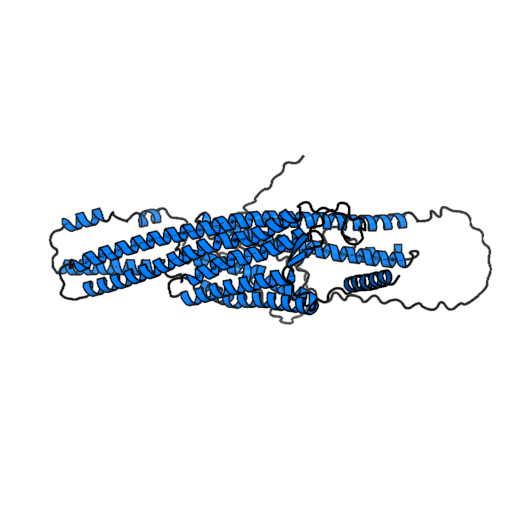? 2.001 -20.215 -30.525 1.00 36.91 437 ASN A C 1
ATOM 3438 O O . ASN A 1 437 ? 2.843 -20.734 -29.798 1.00 36.91 437 ASN A O 1
ATOM 3442 N N . GLY A 1 438 ? 1.040 -19.405 -30.072 1.00 37.25 438 GLY A N 1
ATOM 3443 C CA . GLY A 1 438 ? 0.767 -19.164 -28.655 1.00 37.25 438 GLY A CA 1
ATOM 3444 C C . GLY A 1 438 ? 0.059 -17.835 -28.390 1.00 37.25 438 GLY A C 1
ATOM 3445 O O . GLY A 1 438 ? 0.557 -17.012 -27.625 1.00 37.25 438 GLY A O 1
ATOM 3446 N N . ASN A 1 439 ? -1.080 -17.595 -29.048 1.00 42.03 439 ASN A N 1
ATOM 3447 C CA . ASN A 1 439 ? -1.869 -16.357 -28.975 1.00 42.03 439 ASN A CA 1
ATOM 3448 C C . ASN A 1 439 ? -2.630 -16.192 -27.641 1.00 42.03 439 ASN A C 1
ATOM 3450 O O . ASN A 1 439 ? -3.853 -16.120 -27.618 1.00 42.03 439 ASN A O 1
ATOM 3454 N N . LEU A 1 440 ? -1.900 -16.069 -26.532 1.00 45.22 440 LEU A N 1
ATOM 3455 C CA . LEU A 1 440 ? -2.398 -15.473 -25.278 1.00 45.22 440 LEU A CA 1
ATOM 3456 C C . LEU A 1 440 ? -2.017 -13.984 -25.147 1.00 45.22 440 LEU A C 1
ATOM 3458 O O . LEU A 1 440 ? -2.452 -13.305 -24.223 1.00 45.22 440 LEU A O 1
ATOM 3462 N N . LEU A 1 441 ? -1.265 -13.446 -26.117 1.00 47.69 441 LEU A N 1
ATOM 3463 C CA . LEU A 1 441 ? -0.870 -12.035 -26.208 1.00 47.69 441 LEU A CA 1
ATOM 3464 C C . LEU A 1 441 ? -1.819 -11.040 -26.928 1.00 47.69 441 LEU A C 1
ATOM 3466 O O . LEU A 1 441 ? -1.453 -9.863 -26.941 1.00 47.69 441 LEU A O 1
ATOM 3470 N N . PRO A 1 442 ? -3.006 -11.380 -27.489 1.00 45.06 442 PRO A N 1
ATOM 3471 C CA . PRO A 1 442 ? -3.830 -10.372 -28.168 1.00 45.06 442 PRO A CA 1
ATOM 3472 C C . PRO A 1 442 ? -4.463 -9.347 -27.206 1.00 45.06 442 PRO A C 1
ATOM 3474 O O . PRO A 1 442 ? -5.027 -8.358 -27.661 1.00 45.06 442 PRO A O 1
ATOM 3477 N N . TRP A 1 443 ? -4.351 -9.544 -25.884 1.00 43.91 443 TRP A N 1
ATOM 3478 C CA . TRP A 1 443 ? -4.853 -8.596 -24.880 1.00 43.91 443 TRP A CA 1
ATOM 3479 C C . TRP A 1 443 ? -3.984 -7.341 -24.726 1.00 43.91 443 TRP A C 1
ATOM 3481 O O . TRP A 1 443 ? -4.444 -6.322 -24.214 1.00 43.91 443 TRP A O 1
ATOM 3491 N N . MET A 1 444 ? -2.732 -7.378 -25.188 1.00 45.66 444 MET A N 1
ATOM 3492 C CA . MET A 1 444 ? -1.963 -6.150 -25.342 1.00 45.66 444 MET A CA 1
ATOM 3493 C C . MET A 1 444 ? -2.354 -5.538 -26.680 1.00 45.66 444 MET A C 1
ATOM 3495 O O . MET A 1 444 ? -2.134 -6.205 -27.689 1.00 45.66 444 MET A O 1
ATOM 3499 N N . PRO A 1 445 ? -2.884 -4.302 -26.745 1.00 38.53 445 PRO A N 1
ATOM 3500 C CA . PRO A 1 445 ? -3.023 -3.640 -28.027 1.00 38.53 445 PRO A CA 1
ATOM 3501 C C . PRO A 1 445 ? -1.616 -3.561 -28.625 1.00 38.53 445 PRO A C 1
ATOM 3503 O O . PRO A 1 445 ? -0.763 -2.863 -28.062 1.00 38.53 445 PRO A O 1
ATOM 3506 N N . PRO A 1 446 ? -1.311 -4.260 -29.736 1.00 41.38 446 PRO A N 1
ATOM 3507 C CA . PRO A 1 446 ? -0.167 -3.838 -30.505 1.00 41.38 446 PRO A CA 1
ATOM 3508 C C . PRO A 1 446 ? -0.488 -2.390 -30.876 1.00 41.38 446 PRO A C 1
ATOM 3510 O O . PRO A 1 446 ? -1.596 -2.089 -31.330 1.00 41.38 446 PRO A O 1
ATOM 3513 N N . PHE A 1 447 ? 0.446 -1.466 -30.663 1.00 42.00 447 PHE A N 1
ATOM 3514 C CA . PHE A 1 447 ? 0.373 -0.134 -31.262 1.00 42.00 447 PHE A CA 1
ATOM 3515 C C . PHE A 1 447 ? 0.546 -0.264 -32.792 1.00 42.00 447 PHE A C 1
ATOM 3517 O O . PHE A 1 447 ? 1.460 0.292 -33.387 1.00 42.00 447 PHE A O 1
ATOM 3524 N N . ALA A 1 448 ? -0.327 -1.049 -33.427 1.00 42.47 448 ALA A N 1
ATOM 3525 C CA . ALA A 1 448 ? -0.431 -1.314 -34.851 1.00 42.47 448 ALA A CA 1
ATOM 3526 C C . ALA A 1 448 ? -1.277 -0.247 -35.559 1.00 42.47 448 ALA A C 1
ATOM 3528 O O . ALA A 1 448 ? -1.383 -0.255 -36.782 1.00 42.47 448 ALA A O 1
ATOM 3529 N N . ARG A 1 449 ? -1.868 0.716 -34.834 1.00 36.94 449 ARG A N 1
ATOM 3530 C CA . ARG A 1 449 ? -2.604 1.815 -35.470 1.00 36.94 449 ARG A CA 1
ATOM 3531 C C . ARG A 1 449 ? -1.645 2.830 -36.096 1.00 36.94 449 ARG A C 1
ATOM 3533 O O . ARG A 1 449 ? -1.296 3.835 -35.488 1.00 36.94 449 ARG A O 1
ATOM 3540 N N . GLY A 1 450 ? -1.277 2.548 -37.347 1.00 38.94 450 GLY A N 1
ATOM 3541 C CA . GLY A 1 450 ? -1.017 3.570 -38.365 1.00 38.94 450 GLY A CA 1
ATOM 3542 C C . GLY A 1 450 ? 0.376 3.609 -38.993 1.00 38.94 450 GLY A C 1
ATOM 3543 O O . GLY A 1 450 ? 0.653 4.537 -39.747 1.00 38.94 450 GLY A O 1
ATOM 3544 N N . THR A 1 451 ? 1.282 2.672 -38.697 1.00 40.19 451 THR A N 1
ATOM 3545 C CA . THR A 1 451 ? 2.667 2.745 -39.210 1.00 40.19 451 THR A CA 1
ATOM 3546 C C . THR A 1 451 ? 3.262 1.382 -39.535 1.00 40.19 451 THR A C 1
ATOM 3548 O O . THR A 1 451 ? 4.417 1.118 -39.196 1.00 40.19 451 THR A O 1
ATOM 3551 N N . GLU A 1 452 ? 2.491 0.504 -40.169 1.00 43.72 452 GLU A N 1
ATOM 3552 C CA . GLU A 1 452 ? 3.035 -0.732 -40.719 1.00 43.72 452 GLU A CA 1
ATOM 3553 C C . GLU A 1 452 ? 4.043 -0.420 -41.838 1.00 43.72 452 GLU A C 1
ATOM 3555 O O . GLU A 1 452 ? 3.736 -0.392 -43.022 1.00 43.72 452 GLU A O 1
ATOM 3560 N N . ILE A 1 453 ? 5.299 -0.234 -41.441 1.00 45.47 453 ILE A N 1
ATOM 3561 C CA . ILE A 1 453 ? 6.394 -0.901 -42.134 1.00 45.47 453 ILE A CA 1
ATOM 3562 C C . ILE A 1 453 ? 6.275 -2.362 -41.674 1.00 45.47 453 ILE A C 1
ATOM 3564 O O . ILE A 1 453 ? 6.960 -2.793 -40.745 1.00 45.47 453 ILE A O 1
ATOM 3568 N N . THR A 1 454 ? 5.290 -3.092 -42.211 1.00 49.72 454 THR A N 1
ATOM 3569 C CA . THR A 1 454 ? 5.023 -4.495 -41.870 1.00 49.72 454 THR A CA 1
ATOM 3570 C C . THR A 1 454 ? 6.292 -5.311 -42.117 1.00 49.72 454 THR A C 1
ATOM 3572 O O . THR A 1 454 ? 7.113 -4.939 -42.953 1.00 49.72 454 THR A O 1
ATOM 3575 N N . ARG A 1 455 ? 6.480 -6.456 -41.450 1.00 50.44 455 ARG A N 1
ATOM 3576 C CA . ARG A 1 455 ? 7.611 -7.365 -41.743 1.00 50.44 455 ARG A CA 1
ATOM 3577 C C . ARG A 1 455 ? 7.750 -7.641 -43.253 1.00 50.44 455 ARG A C 1
ATOM 3579 O O . ARG A 1 455 ? 8.868 -7.691 -43.748 1.00 50.44 455 ARG A O 1
ATOM 3586 N N . SER A 1 456 ? 6.628 -7.669 -43.983 1.00 51.44 456 SER A N 1
ATOM 3587 C CA . SER A 1 456 ? 6.566 -7.769 -45.450 1.00 51.44 456 SER A CA 1
ATOM 3588 C C . SER A 1 456 ? 7.245 -6.615 -46.207 1.00 51.44 456 SER A C 1
ATOM 3590 O O . SER A 1 456 ? 7.793 -6.831 -47.281 1.00 51.44 456 SER A O 1
ATOM 3592 N N . THR A 1 457 ? 7.276 -5.401 -45.649 1.00 55.97 457 THR A N 1
ATOM 3593 C CA . THR A 1 457 ? 8.028 -4.253 -46.197 1.00 55.97 457 THR A CA 1
ATOM 3594 C C . THR A 1 457 ? 9.513 -4.248 -45.825 1.00 55.97 457 THR A C 1
ATOM 3596 O O . THR A 1 457 ? 10.258 -3.435 -46.363 1.00 55.97 457 THR A O 1
ATOM 3599 N N . TRP A 1 458 ? 9.962 -5.109 -44.906 1.00 53.97 458 TRP A N 1
ATOM 3600 C CA . TRP A 1 458 ? 11.388 -5.417 -44.719 1.00 53.97 458 TRP A CA 1
ATOM 3601 C C . TRP A 1 458 ? 11.832 -6.578 -45.619 1.00 53.97 458 TRP A C 1
ATOM 3603 O O . TRP A 1 458 ? 13.004 -6.676 -45.948 1.00 53.97 458 TRP A O 1
ATOM 3613 N N . THR A 1 459 ? 10.900 -7.430 -46.057 1.00 54.78 459 THR A N 1
ATOM 3614 C CA . THR A 1 459 ? 11.173 -8.590 -46.922 1.00 54.78 459 THR A CA 1
ATOM 3615 C C . THR A 1 459 ? 10.775 -8.377 -48.386 1.00 54.78 459 THR A C 1
ATOM 3617 O O . THR A 1 459 ? 10.762 -9.335 -49.156 1.00 54.78 459 THR A O 1
ATOM 3620 N N . SER A 1 460 ? 10.393 -7.164 -48.803 1.00 54.25 460 SER A N 1
ATOM 3621 C CA . SER A 1 460 ? 9.981 -6.933 -50.192 1.00 54.25 460 SER A CA 1
ATOM 3622 C C . SER A 1 460 ? 11.190 -7.066 -51.122 1.00 54.25 460 SER A C 1
ATOM 3624 O O . SER A 1 460 ? 12.131 -6.275 -51.026 1.00 54.25 460 SER A O 1
ATOM 3626 N N . GLY A 1 461 ? 11.143 -8.029 -52.049 1.00 54.75 461 GLY A N 1
ATOM 3627 C CA . GLY A 1 461 ? 12.244 -8.387 -52.956 1.00 54.75 461 GLY A CA 1
ATOM 3628 C C . GLY A 1 461 ? 12.775 -7.261 -53.854 1.00 54.75 461 GLY A C 1
ATOM 3629 O O . GLY A 1 461 ? 13.838 -7.406 -54.444 1.00 54.75 461 GLY A O 1
ATOM 3630 N N . ALA A 1 462 ? 12.106 -6.105 -53.903 1.00 53.81 462 ALA A N 1
ATOM 3631 C CA . ALA A 1 462 ? 12.536 -4.936 -54.670 1.00 53.81 462 ALA A CA 1
ATOM 3632 C C . ALA A 1 462 ? 13.875 -4.314 -54.206 1.00 53.81 462 ALA A C 1
ATOM 3634 O O . ALA A 1 462 ? 14.440 -3.502 -54.931 1.00 53.81 462 ALA A O 1
ATOM 3635 N N . CYS A 1 463 ? 14.391 -4.675 -53.024 1.00 50.25 463 CYS A N 1
ATOM 3636 C CA . CYS A 1 463 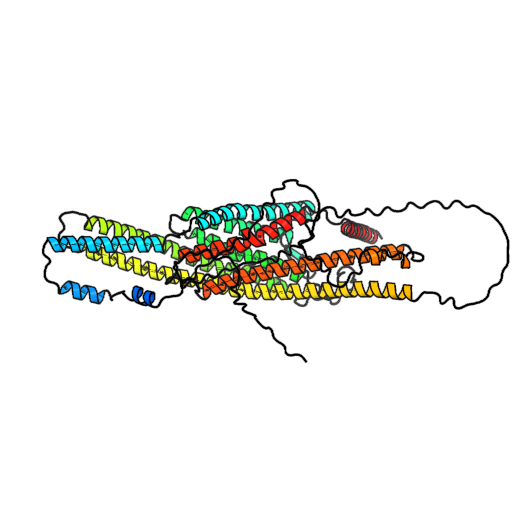? 15.707 -4.240 -52.521 1.00 50.25 463 CYS A CA 1
ATOM 3637 C C . CYS A 1 463 ? 16.747 -5.372 -52.438 1.00 50.25 463 CYS A C 1
ATOM 3639 O O . CYS A 1 463 ? 17.846 -5.141 -51.938 1.00 50.25 463 CYS A O 1
ATOM 3641 N N . HIS A 1 464 ? 16.424 -6.591 -52.884 1.00 54.31 464 HIS A N 1
ATOM 3642 C CA . HIS A 1 464 ? 17.234 -7.764 -52.545 1.00 54.31 464 HIS A CA 1
ATOM 3643 C C . HIS A 1 464 ? 18.457 -8.001 -53.439 1.00 54.31 464 HIS A C 1
ATOM 3645 O O . HIS A 1 464 ? 19.354 -8.729 -53.023 1.00 54.31 464 HIS A O 1
ATOM 3651 N N . ASP A 1 465 ? 18.527 -7.376 -54.615 1.00 55.66 465 ASP A N 1
ATOM 3652 C CA . ASP A 1 465 ? 19.370 -7.901 -55.699 1.00 55.66 465 ASP A CA 1
ATOM 3653 C C . ASP A 1 465 ? 20.765 -7.255 -55.827 1.00 55.66 465 ASP A C 1
ATOM 3655 O O . ASP A 1 465 ? 21.567 -7.681 -56.649 1.00 55.66 465 ASP A O 1
ATOM 3659 N N . LYS A 1 466 ? 21.091 -6.220 -55.030 1.00 58.44 466 LYS A N 1
ATOM 3660 C CA . LYS A 1 466 ? 22.399 -5.521 -55.119 1.00 58.44 466 LYS A CA 1
ATOM 3661 C C . LYS A 1 466 ? 23.037 -5.073 -53.800 1.00 58.44 466 LYS A C 1
ATOM 3663 O O . LYS A 1 466 ? 24.068 -4.413 -53.834 1.00 58.44 466 LYS A O 1
ATOM 3668 N N . ARG A 1 467 ? 22.441 -5.385 -52.646 1.00 63.12 467 ARG A N 1
ATOM 3669 C CA . ARG A 1 467 ? 22.988 -4.949 -51.350 1.00 63.12 467 ARG A CA 1
ATOM 3670 C C . ARG A 1 467 ? 24.060 -5.900 -50.836 1.00 63.12 467 ARG A C 1
ATOM 3672 O O . ARG A 1 467 ? 23.841 -7.115 -50.822 1.00 63.12 467 ARG A O 1
ATOM 3679 N N . GLU A 1 468 ? 25.169 -5.331 -50.376 1.00 76.56 468 GLU A N 1
ATOM 3680 C CA . GLU A 1 468 ? 26.250 -6.059 -49.713 1.00 76.56 468 GLU A CA 1
ATOM 3681 C C . GLU A 1 468 ? 25.732 -6.725 -48.423 1.00 76.56 468 GLU A C 1
ATOM 3683 O O . GLU A 1 468 ? 24.821 -6.224 -47.758 1.00 76.56 468 GLU A O 1
ATOM 3688 N N . ASP A 1 469 ? 26.273 -7.891 -48.059 1.00 77.19 469 ASP A N 1
ATOM 3689 C CA . ASP A 1 469 ? 25.725 -8.701 -46.960 1.00 77.19 469 ASP A CA 1
ATOM 3690 C C . ASP A 1 469 ? 25.801 -8.006 -45.589 1.00 77.19 469 ASP A C 1
ATOM 3692 O O . ASP A 1 469 ? 24.948 -8.245 -44.727 1.00 77.19 469 ASP A O 1
ATOM 3696 N N . TRP A 1 470 ? 26.742 -7.073 -45.407 1.00 74.75 470 TRP A N 1
ATOM 3697 C CA . TRP A 1 470 ? 26.809 -6.242 -44.203 1.00 74.75 470 TRP A CA 1
ATOM 3698 C C . TRP A 1 470 ? 25.610 -5.291 -44.079 1.00 74.75 470 TRP A C 1
ATOM 3700 O O . TRP A 1 470 ? 25.151 -5.044 -42.965 1.00 74.75 470 TRP A O 1
ATOM 3710 N N . GLU A 1 471 ? 25.035 -4.810 -45.189 1.00 75.94 471 GLU A N 1
ATOM 3711 C CA . GLU A 1 471 ? 23.842 -3.952 -45.162 1.00 75.94 471 GLU A CA 1
ATOM 3712 C C . GLU A 1 471 ? 22.600 -4.736 -44.738 1.00 75.94 471 GLU A C 1
ATOM 3714 O O . GLU A 1 471 ? 21.762 -4.220 -43.996 1.00 75.94 471 GLU A O 1
ATOM 3719 N N . LYS A 1 472 ? 22.482 -5.996 -45.183 1.00 74.44 472 LYS A N 1
ATOM 3720 C CA . LYS A 1 472 ? 21.389 -6.895 -44.776 1.00 74.44 472 LYS A CA 1
ATOM 3721 C C . LYS A 1 472 ? 21.481 -7.221 -43.288 1.00 74.44 472 LYS A C 1
ATOM 3723 O O . LYS A 1 472 ? 20.463 -7.205 -42.596 1.00 74.44 472 LYS A O 1
ATOM 3728 N N . TYR A 1 473 ? 22.692 -7.494 -42.801 1.00 77.00 473 TYR A N 1
ATOM 3729 C CA . TYR A 1 473 ? 22.938 -7.732 -41.382 1.00 77.00 473 TYR A CA 1
ATOM 3730 C C . TYR A 1 473 ? 22.600 -6.495 -40.541 1.00 77.00 473 TYR A C 1
ATOM 3732 O O . TYR A 1 473 ? 21.847 -6.598 -39.574 1.00 77.00 473 TYR A O 1
ATOM 3740 N N . ASP A 1 474 ? 23.065 -5.310 -40.942 1.00 76.56 474 ASP A N 1
ATOM 3741 C CA . ASP A 1 474 ? 22.771 -4.065 -40.228 1.00 76.56 474 ASP A CA 1
ATOM 3742 C C . ASP A 1 474 ? 21.268 -3.719 -40.262 1.00 76.56 474 ASP A C 1
ATOM 3744 O O . ASP A 1 474 ? 20.695 -3.306 -39.253 1.00 76.56 474 ASP A O 1
ATOM 3748 N N . GLU A 1 475 ? 20.576 -3.957 -41.384 1.00 77.31 475 GLU A N 1
ATOM 3749 C CA . GLU A 1 475 ? 19.120 -3.784 -41.481 1.00 77.31 475 GLU A CA 1
ATOM 3750 C C . GLU A 1 475 ? 18.369 -4.737 -40.536 1.00 77.31 475 GLU A C 1
ATOM 3752 O O . GLU A 1 475 ? 17.439 -4.322 -39.832 1.00 77.31 475 GLU A O 1
ATOM 3757 N N . PHE A 1 476 ? 18.808 -5.995 -40.459 1.00 78.94 476 PHE A N 1
ATOM 3758 C CA . PHE A 1 476 ? 18.273 -6.975 -39.521 1.00 78.94 476 PHE A CA 1
ATOM 3759 C C . PHE A 1 476 ? 18.468 -6.524 -38.065 1.00 78.94 476 PHE A C 1
ATOM 3761 O O . PHE A 1 476 ? 17.486 -6.458 -37.316 1.00 78.94 476 PHE A O 1
ATOM 3768 N N . VAL A 1 477 ? 19.686 -6.124 -37.685 1.00 78.25 477 VAL A N 1
ATOM 3769 C CA . VAL A 1 477 ? 20.013 -5.624 -36.338 1.00 78.25 477 VAL A CA 1
ATOM 3770 C C . VAL A 1 477 ? 19.183 -4.385 -35.993 1.00 78.25 477 VAL A C 1
ATOM 3772 O O . VAL A 1 477 ? 18.610 -4.302 -34.903 1.00 78.25 477 VAL A O 1
ATOM 3775 N N . LEU A 1 478 ? 19.038 -3.435 -36.922 1.00 77.25 478 LEU A N 1
ATOM 3776 C CA . LEU A 1 478 ? 18.235 -2.227 -36.726 1.00 77.25 478 LEU A CA 1
ATOM 3777 C C . LEU A 1 478 ? 16.753 -2.560 -36.505 1.00 77.25 478 LEU A C 1
ATOM 3779 O O . LEU A 1 478 ? 16.118 -2.001 -35.605 1.00 77.25 478 LEU A O 1
ATOM 3783 N N . SER A 1 479 ? 16.206 -3.492 -37.292 1.00 77.31 479 SER A N 1
ATOM 3784 C CA . SER A 1 479 ? 14.821 -3.952 -37.152 1.00 77.31 479 SER A CA 1
ATOM 3785 C C . SER A 1 479 ? 14.581 -4.620 -35.792 1.00 77.31 479 SER A C 1
ATOM 3787 O O . SER A 1 479 ? 13.558 -4.379 -35.141 1.00 77.31 479 SER A O 1
ATOM 3789 N N . GLN A 1 480 ? 15.559 -5.390 -35.307 1.00 78.25 480 GLN A N 1
ATOM 3790 C CA . GLN A 1 480 ? 15.507 -6.051 -34.011 1.00 78.25 480 GLN A CA 1
ATOM 3791 C C . GLN A 1 480 ? 15.599 -5.042 -32.861 1.00 78.25 480 GLN A C 1
ATOM 3793 O O . GLN A 1 480 ? 14.792 -5.105 -31.928 1.00 78.25 480 GLN A O 1
ATOM 3798 N N . LYS A 1 481 ? 16.519 -4.069 -32.947 1.00 78.44 481 LYS A N 1
ATOM 3799 C CA . LYS A 1 481 ? 16.651 -2.970 -31.976 1.00 78.44 481 LYS A CA 1
ATOM 3800 C C . LYS A 1 481 ? 15.363 -2.144 -31.913 1.00 78.44 481 LYS A C 1
ATOM 3802 O O . LYS A 1 481 ? 14.861 -1.884 -30.820 1.00 78.44 481 LYS A O 1
ATOM 3807 N N . TYR A 1 482 ? 14.760 -1.825 -33.060 1.00 78.75 482 TYR A N 1
ATOM 3808 C CA . TYR A 1 482 ? 13.461 -1.150 -33.134 1.00 78.75 482 TYR A CA 1
ATOM 3809 C C . TYR A 1 482 ? 12.340 -1.958 -32.461 1.00 78.75 482 TYR A C 1
ATOM 3811 O O . TYR A 1 482 ? 11.616 -1.424 -31.618 1.00 78.75 482 TYR A O 1
ATOM 3819 N N . ALA A 1 483 ? 12.205 -3.247 -32.790 1.00 76.62 483 ALA A N 1
ATOM 3820 C CA . ALA A 1 483 ? 11.166 -4.107 -32.224 1.00 76.62 483 ALA A CA 1
ATOM 3821 C C . ALA A 1 483 ? 11.315 -4.264 -30.701 1.00 76.62 483 ALA A C 1
ATOM 3823 O O . ALA A 1 483 ? 10.323 -4.227 -29.969 1.00 76.62 483 ALA A O 1
ATOM 3824 N N . CYS A 1 484 ? 12.551 -4.396 -30.214 1.00 76.88 484 CYS A N 1
ATOM 3825 C CA . CYS A 1 484 ? 12.857 -4.461 -28.789 1.00 76.88 484 CYS A CA 1
ATOM 3826 C C . CYS A 1 484 ? 12.488 -3.153 -28.072 1.00 76.88 484 CYS A C 1
ATOM 3828 O O . CYS A 1 484 ? 11.748 -3.171 -27.086 1.00 76.88 484 CYS A O 1
ATOM 3830 N N . LEU A 1 485 ? 12.925 -2.010 -28.610 1.00 78.50 485 LEU A N 1
ATOM 3831 C CA . LEU A 1 485 ? 12.674 -0.690 -28.029 1.00 78.50 485 LEU A CA 1
ATOM 3832 C C . LEU A 1 485 ? 11.180 -0.343 -28.010 1.00 78.50 485 LEU A C 1
ATOM 3834 O O . LEU A 1 485 ? 10.677 0.189 -27.023 1.00 78.50 485 LEU A O 1
ATOM 3838 N N . SER A 1 486 ? 10.455 -0.691 -29.076 1.00 78.06 486 SER A N 1
ATOM 3839 C CA . SER A 1 486 ? 9.003 -0.512 -29.166 1.00 78.06 486 SER A CA 1
ATOM 3840 C C . SER A 1 486 ? 8.263 -1.318 -28.093 1.00 78.06 486 SER A C 1
ATOM 3842 O O . SER A 1 486 ? 7.422 -0.769 -27.377 1.00 78.06 486 SER A O 1
ATOM 3844 N N . ARG A 1 487 ? 8.628 -2.595 -27.899 1.00 79.12 487 ARG A N 1
ATOM 3845 C CA . ARG A 1 487 ? 8.072 -3.429 -26.818 1.00 79.12 487 ARG A CA 1
ATOM 3846 C C . ARG A 1 487 ? 8.391 -2.857 -25.443 1.00 79.12 487 ARG A C 1
ATOM 3848 O O . ARG A 1 487 ? 7.510 -2.803 -24.590 1.00 79.12 487 ARG A O 1
ATOM 3855 N N . TYR A 1 488 ? 9.622 -2.396 -25.232 1.00 78.94 488 TYR A N 1
ATOM 3856 C CA . TYR A 1 488 ? 10.022 -1.773 -23.974 1.00 78.94 488 TYR A CA 1
ATOM 3857 C C . TYR A 1 488 ? 9.211 -0.503 -23.682 1.00 78.94 488 TYR A C 1
ATOM 3859 O O . TYR A 1 488 ? 8.692 -0.354 -22.578 1.00 78.94 488 TYR A O 1
ATOM 3867 N N . ALA A 1 489 ? 9.028 0.369 -24.677 1.00 81.50 489 ALA A N 1
ATOM 3868 C CA . ALA A 1 489 ? 8.212 1.575 -24.551 1.00 81.50 489 ALA A CA 1
ATOM 3869 C C . ALA A 1 489 ? 6.746 1.249 -24.230 1.00 81.50 489 ALA A C 1
ATOM 3871 O O . ALA A 1 489 ? 6.159 1.862 -23.341 1.00 81.50 489 ALA A O 1
ATOM 3872 N N . SER A 1 490 ? 6.170 0.247 -24.900 1.00 80.81 490 SER A N 1
ATOM 3873 C CA . SER A 1 490 ? 4.809 -0.221 -24.614 1.00 80.81 490 SER A CA 1
ATOM 3874 C C . SER A 1 490 ? 4.682 -0.765 -23.188 1.00 80.81 490 SER A C 1
ATOM 3876 O O . SER A 1 490 ? 3.737 -0.432 -22.477 1.00 80.81 490 SER A O 1
ATOM 3878 N N . ASN A 1 491 ? 5.652 -1.565 -22.741 1.00 82.06 491 ASN A N 1
ATOM 3879 C CA . ASN A 1 491 ? 5.663 -2.120 -21.389 1.00 82.06 491 ASN A CA 1
ATOM 3880 C C . ASN A 1 491 ? 5.811 -1.025 -20.325 1.00 82.06 491 ASN A C 1
ATOM 3882 O O . ASN A 1 491 ? 5.113 -1.061 -19.314 1.00 82.06 491 ASN A O 1
ATOM 3886 N N . ALA A 1 492 ? 6.687 -0.044 -20.553 1.00 83.44 492 ALA A N 1
ATOM 3887 C CA . ALA A 1 492 ? 6.874 1.092 -19.654 1.00 83.44 492 ALA A CA 1
ATOM 3888 C C . ALA A 1 492 ? 5.596 1.939 -19.545 1.00 83.44 492 ALA A C 1
ATOM 3890 O O . ALA A 1 492 ? 5.180 2.286 -18.440 1.00 83.44 492 ALA A O 1
ATOM 3891 N N . LEU A 1 493 ? 4.931 2.208 -20.673 1.00 86.44 493 LEU A N 1
ATOM 3892 C CA . LEU A 1 493 ? 3.658 2.925 -20.701 1.00 86.44 493 LEU A CA 1
ATOM 3893 C C . LEU A 1 493 ? 2.558 2.168 -19.947 1.00 86.44 493 LEU A C 1
ATOM 3895 O O . LEU A 1 493 ? 1.806 2.777 -19.184 1.00 86.44 493 LEU A O 1
ATOM 3899 N N . TRP A 1 494 ? 2.480 0.847 -20.117 1.00 84.94 494 TRP A N 1
ATOM 3900 C CA . TRP A 1 494 ? 1.522 0.025 -19.382 1.00 84.94 494 TRP A CA 1
ATOM 3901 C C . TRP A 1 494 ? 1.784 0.042 -17.882 1.00 84.94 494 TRP A C 1
ATOM 3903 O O . TRP A 1 494 ? 0.860 0.266 -17.107 1.00 84.94 494 TRP A O 1
ATOM 3913 N N . GLN A 1 495 ? 3.038 -0.131 -17.464 1.00 84.88 495 GLN A N 1
ATOM 3914 C CA . GLN A 1 495 ? 3.401 -0.046 -16.051 1.00 84.88 495 GLN A CA 1
ATOM 3915 C C . GLN A 1 495 ? 3.041 1.316 -15.458 1.00 84.88 495 GLN A C 1
ATOM 3917 O O . GLN A 1 495 ? 2.462 1.367 -14.378 1.00 84.88 495 GLN A O 1
ATOM 3922 N N . ALA A 1 496 ? 3.313 2.408 -16.172 1.00 87.88 496 ALA A N 1
ATOM 3923 C CA . ALA A 1 496 ? 2.940 3.741 -15.721 1.00 87.88 496 ALA A CA 1
ATOM 3924 C C . ALA A 1 496 ? 1.423 3.930 -15.624 1.00 87.88 496 ALA A C 1
ATOM 3926 O O . ALA A 1 496 ? 0.939 4.479 -14.640 1.00 87.88 496 ALA A O 1
ATOM 3927 N N . THR A 1 497 ? 0.669 3.429 -16.604 1.00 89.94 497 THR A N 1
ATOM 3928 C CA . THR A 1 497 ? -0.800 3.470 -16.581 1.00 89.94 497 THR A CA 1
ATOM 3929 C C . THR A 1 497 ? -1.338 2.726 -15.363 1.00 89.94 497 THR A C 1
ATOM 3931 O O . THR A 1 497 ? -2.173 3.257 -14.639 1.00 89.94 497 THR A O 1
ATOM 3934 N N . LEU A 1 498 ? -0.815 1.529 -15.088 1.00 88.75 498 LEU A N 1
ATOM 3935 C CA . LEU A 1 498 ? -1.204 0.735 -13.924 1.00 88.75 498 LEU A CA 1
ATOM 3936 C C . LEU A 1 498 ? -0.845 1.434 -12.605 1.00 88.75 498 LEU A C 1
ATOM 3938 O O . LEU A 1 498 ? -1.671 1.468 -11.700 1.00 88.75 498 LEU A O 1
ATOM 3942 N N . ILE A 1 499 ? 0.341 2.043 -12.511 1.00 89.19 499 ILE A N 1
ATOM 3943 C CA . ILE A 1 499 ? 0.756 2.829 -11.338 1.00 89.19 499 ILE A CA 1
ATOM 3944 C C . ILE A 1 499 ? -0.204 4.002 -11.100 1.00 89.19 499 ILE A C 1
ATOM 3946 O O . ILE A 1 499 ? -0.662 4.189 -9.976 1.00 89.19 499 ILE A O 1
ATOM 3950 N N . VAL A 1 500 ? -0.541 4.764 -12.146 1.00 91.69 500 VAL A N 1
ATOM 3951 C CA . VAL A 1 500 ? -1.449 5.919 -12.045 1.00 91.69 500 VAL A CA 1
ATOM 3952 C C . VAL A 1 500 ? -2.861 5.483 -11.659 1.00 91.69 500 VAL A C 1
ATOM 3954 O O . VAL A 1 500 ? -3.471 6.115 -10.804 1.00 91.69 500 VAL A O 1
ATOM 3957 N N . VAL A 1 501 ? -3.376 4.396 -12.243 1.00 92.94 501 VAL A N 1
ATOM 3958 C CA . VAL A 1 501 ? -4.696 3.853 -11.883 1.00 92.94 501 VAL A CA 1
ATOM 3959 C C . VAL A 1 501 ? -4.716 3.407 -10.423 1.00 92.94 501 VAL A C 1
ATOM 3961 O O . VAL A 1 501 ? -5.647 3.744 -9.697 1.00 92.94 501 VAL A O 1
ATOM 3964 N N . THR A 1 502 ? -3.689 2.694 -9.963 1.00 92.19 502 THR A N 1
ATOM 3965 C CA . THR A 1 502 ? -3.617 2.242 -8.569 1.00 92.19 502 THR A CA 1
ATOM 3966 C C . THR A 1 502 ? -3.492 3.395 -7.588 1.00 92.19 502 THR A C 1
ATOM 3968 O O . THR A 1 502 ? -4.225 3.403 -6.603 1.00 92.19 502 THR A O 1
ATOM 3971 N N . SER A 1 503 ? -2.642 4.385 -7.870 1.00 93.50 503 SER A N 1
ATOM 3972 C CA . SER A 1 503 ? -2.599 5.609 -7.066 1.00 93.50 503 SER A CA 1
ATOM 3973 C C . SER A 1 503 ? -3.968 6.287 -7.043 1.00 93.50 503 SER A C 1
ATOM 3975 O O . SER A 1 503 ? -4.501 6.537 -5.972 1.00 93.50 503 SER A O 1
ATOM 3977 N N . ALA A 1 504 ? -4.621 6.483 -8.192 1.00 94.81 504 ALA A N 1
ATOM 3978 C CA . ALA A 1 504 ? -5.941 7.111 -8.232 1.00 94.81 504 ALA A CA 1
ATOM 3979 C C . ALA A 1 504 ? -6.984 6.365 -7.374 1.00 94.81 504 ALA A C 1
ATOM 3981 O O . ALA A 1 504 ? -7.816 7.005 -6.728 1.00 94.81 504 ALA A O 1
ATOM 3982 N N . LEU A 1 505 ? -6.935 5.028 -7.324 1.00 95.31 505 LEU A N 1
ATOM 3983 C CA . LEU A 1 505 ? -7.818 4.218 -6.477 1.00 95.31 505 LEU A CA 1
ATOM 3984 C C . LEU A 1 505 ? -7.525 4.380 -4.975 1.00 95.31 505 LEU A C 1
ATOM 3986 O O . LEU A 1 505 ? -8.474 4.443 -4.189 1.00 95.31 505 LEU A O 1
ATOM 3990 N N . PHE A 1 506 ? -6.254 4.470 -4.571 1.00 95.25 506 PHE A N 1
ATOM 3991 C CA . PHE A 1 506 ? -5.877 4.754 -3.180 1.00 95.25 506 PHE A CA 1
ATOM 3992 C C . PHE A 1 506 ? -6.192 6.201 -2.790 1.00 95.25 506 PHE A C 1
ATOM 3994 O O . PHE A 1 506 ? -6.838 6.429 -1.775 1.00 95.25 506 PHE A O 1
ATOM 4001 N N . MET A 1 507 ? -5.875 7.168 -3.647 1.00 96.19 507 MET A N 1
ATOM 4002 C CA . MET A 1 507 ? -6.216 8.576 -3.456 1.00 96.19 507 MET A CA 1
ATOM 4003 C C . MET A 1 507 ? -7.727 8.788 -3.317 1.00 96.19 507 MET A C 1
ATOM 4005 O O . MET A 1 507 ? -8.172 9.577 -2.487 1.00 96.19 507 MET A O 1
ATOM 4009 N N . THR A 1 508 ? -8.537 8.058 -4.094 1.00 96.50 508 THR A N 1
ATOM 4010 C CA . THR A 1 508 ? -10.003 8.091 -3.968 1.00 96.50 508 THR A CA 1
ATOM 4011 C C . THR A 1 508 ? -10.446 7.595 -2.594 1.00 96.50 508 THR A C 1
ATOM 4013 O O . THR A 1 508 ? -11.293 8.232 -1.966 1.00 96.50 508 THR A O 1
ATOM 4016 N N . LEU A 1 509 ? -9.861 6.496 -2.105 1.00 95.81 509 LEU A N 1
ATOM 4017 C CA . LEU A 1 509 ? -10.128 5.987 -0.761 1.00 95.81 509 LEU A CA 1
ATOM 4018 C C . LEU A 1 509 ? -9.724 7.012 0.307 1.00 95.81 509 LEU A C 1
ATOM 4020 O O . LEU A 1 509 ? -10.521 7.312 1.194 1.00 95.81 509 LEU A O 1
ATOM 4024 N N . ASP A 1 510 ? -8.536 7.601 0.203 1.00 97.31 510 ASP A N 1
ATOM 4025 C CA . ASP A 1 510 ? -8.054 8.574 1.180 1.00 97.31 510 ASP A CA 1
ATOM 4026 C C . ASP A 1 510 ? -8.940 9.824 1.225 1.00 97.31 510 ASP A C 1
ATOM 4028 O O . ASP A 1 510 ? -9.356 10.257 2.302 1.00 97.31 510 ASP A O 1
ATOM 4032 N N . ILE A 1 511 ? -9.320 10.369 0.064 1.00 96.75 511 ILE A N 1
ATOM 4033 C CA . ILE A 1 511 ? -10.257 11.499 -0.027 1.00 96.75 511 ILE A CA 1
ATOM 4034 C C . ILE A 1 511 ? -11.603 11.124 0.597 1.00 96.75 511 ILE A C 1
ATOM 4036 O O . ILE A 1 511 ? -12.184 11.918 1.340 1.00 96.75 511 ILE A O 1
ATOM 4040 N N . PHE A 1 512 ? -12.100 9.914 0.344 1.00 96.75 512 PHE A N 1
ATOM 4041 C CA . PHE A 1 512 ? -13.355 9.417 0.903 1.00 96.75 512 PHE A CA 1
ATOM 4042 C C . PHE A 1 512 ? -13.321 9.340 2.442 1.00 96.75 512 PHE A C 1
ATOM 4044 O O . PHE A 1 512 ? -14.293 9.721 3.105 1.00 96.75 512 PHE A O 1
ATOM 4051 N N . ILE A 1 513 ? -12.188 8.932 3.025 1.00 96.81 513 ILE A N 1
ATOM 4052 C CA . ILE A 1 513 ? -11.962 8.906 4.479 1.00 96.81 513 ILE A CA 1
ATOM 4053 C C . ILE A 1 513 ? -11.859 10.329 5.044 1.00 96.81 513 ILE A C 1
ATOM 4055 O O . ILE A 1 513 ? -12.555 10.664 6.007 1.00 96.81 513 ILE A O 1
ATOM 4059 N N . VAL A 1 514 ? -11.018 11.179 4.444 1.00 97.69 514 VAL A N 1
ATOM 4060 C CA . VAL A 1 514 ? -10.753 12.559 4.894 1.00 97.69 514 VAL A CA 1
ATOM 4061 C C . VAL A 1 514 ? -12.026 13.399 4.882 1.00 97.69 514 VAL A C 1
ATOM 4063 O O . VAL A 1 514 ? -12.340 14.065 5.869 1.00 97.69 514 VAL A O 1
ATOM 4066 N N . THR A 1 515 ? -12.795 13.325 3.793 1.00 96.81 515 THR A N 1
ATOM 4067 C CA . THR A 1 515 ? -14.068 14.049 3.637 1.00 96.81 515 THR A CA 1
ATOM 4068 C C . THR A 1 515 ? -15.205 13.449 4.459 1.00 96.81 515 THR A C 1
ATOM 4070 O O . THR A 1 515 ? -16.282 14.039 4.538 1.00 96.81 515 THR A O 1
ATOM 4073 N N . ASN A 1 516 ? -14.977 12.299 5.102 1.00 96.19 516 ASN A N 1
ATOM 4074 C CA . ASN A 1 516 ? -15.991 11.550 5.827 1.00 96.19 516 ASN A CA 1
ATOM 4075 C C . ASN A 1 516 ? -17.233 11.271 4.979 1.00 96.19 516 ASN A C 1
ATOM 4077 O O . ASN A 1 516 ? -18.359 11.472 5.435 1.00 96.19 516 ASN A O 1
ATOM 4081 N N . ALA A 1 517 ? -17.045 10.815 3.745 1.00 94.81 517 ALA A N 1
ATOM 4082 C CA . ALA A 1 517 ? -18.153 10.586 2.826 1.00 94.81 517 ALA A CA 1
ATOM 4083 C C . ALA A 1 517 ? -19.153 9.526 3.344 1.00 94.81 517 ALA A C 1
ATOM 4085 O O . ALA A 1 517 ? -20.348 9.610 3.057 1.00 94.81 517 ALA A O 1
ATOM 4086 N N . MET A 1 518 ? -18.709 8.590 4.197 1.00 91.69 518 MET A N 1
ATOM 4087 C CA . MET A 1 518 ? -19.591 7.661 4.928 1.00 91.69 518 MET A CA 1
ATOM 4088 C C . MET A 1 518 ? -20.341 8.296 6.104 1.00 91.69 518 MET A C 1
ATOM 4090 O O . MET A 1 518 ? -21.190 7.659 6.715 1.00 91.69 518 MET A O 1
ATOM 4094 N N . GLY A 1 519 ? -20.054 9.540 6.471 1.00 92.25 519 GLY A N 1
ATOM 4095 C CA . GLY A 1 519 ? -20.704 10.194 7.600 1.00 92.25 519 GLY A CA 1
ATOM 4096 C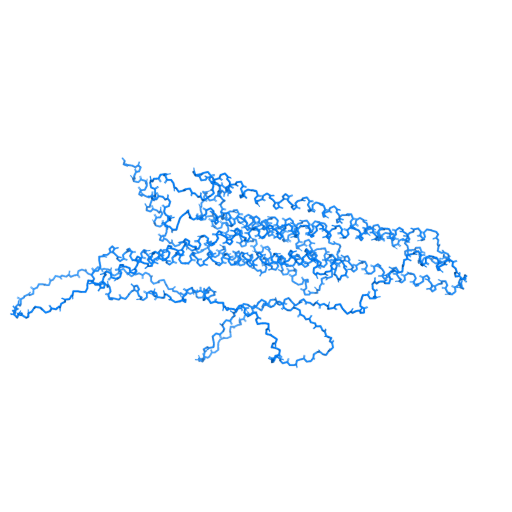 C . GLY A 1 519 ? -20.465 9.475 8.930 1.00 92.25 519 GLY A C 1
ATOM 4097 O O . GLY A 1 519 ? -21.369 9.447 9.758 1.00 92.25 519 GLY A O 1
ATOM 4098 N N . VAL A 1 520 ? -19.286 8.887 9.153 1.00 91.69 520 VAL A N 1
ATOM 4099 C CA . VAL A 1 520 ? -18.920 8.229 10.421 1.00 91.69 520 VAL A CA 1
ATOM 4100 C C . VAL A 1 520 ? -18.782 9.290 11.526 1.00 91.69 520 VAL A C 1
ATOM 4102 O O . VAL A 1 520 ? -18.229 10.365 11.262 1.00 91.69 520 VAL A O 1
ATOM 4105 N N . PRO A 1 521 ? -19.280 9.057 12.757 1.00 86.25 521 PRO A N 1
ATOM 4106 C CA . PRO A 1 521 ? -20.029 7.876 13.219 1.00 86.25 521 PRO A CA 1
ATOM 4107 C C . PRO A 1 521 ? -21.565 7.984 13.071 1.00 86.25 521 PRO A C 1
ATOM 4109 O O . PRO A 1 521 ? -22.300 7.196 13.640 1.00 86.25 521 PRO A O 1
ATOM 4112 N N . HIS A 1 522 ? -22.093 8.991 12.372 1.00 86.50 522 HIS A N 1
ATOM 4113 C CA . HIS A 1 522 ? -23.530 9.305 12.390 1.00 86.50 522 HIS A CA 1
ATOM 4114 C C . HIS A 1 522 ? -24.365 8.394 11.476 1.00 86.50 522 HIS A C 1
ATOM 4116 O O . HIS A 1 522 ? -25.519 8.111 11.782 1.00 86.50 522 HIS A O 1
ATOM 4122 N N . ARG A 1 523 ? -23.818 7.984 10.323 1.00 87.31 523 ARG A N 1
ATOM 4123 C CA . ARG A 1 523 ? -24.502 7.107 9.350 1.00 87.31 523 ARG A CA 1
ATOM 4124 C C . ARG A 1 523 ? -23.940 5.692 9.310 1.00 87.31 523 ARG A C 1
ATOM 4126 O O . ARG A 1 523 ? -24.692 4.753 9.076 1.00 87.31 523 ARG A O 1
ATOM 4133 N N . HIS A 1 524 ? -22.631 5.572 9.488 1.00 89.44 524 HIS A N 1
ATOM 4134 C CA . HIS A 1 524 ? -21.889 4.320 9.437 1.00 89.44 524 HIS A CA 1
ATOM 4135 C C . HIS A 1 524 ? -20.981 4.207 10.655 1.00 89.44 524 HIS A C 1
ATOM 4137 O O . HIS A 1 524 ? -20.516 5.224 11.182 1.00 89.44 524 HIS A O 1
ATOM 4143 N N . ARG A 1 525 ? -20.717 2.965 11.062 1.00 90.00 525 ARG A N 1
ATOM 4144 C CA . ARG A 1 525 ? -19.908 2.640 12.236 1.00 90.00 525 ARG A CA 1
ATOM 4145 C C . ARG A 1 525 ? -18.425 2.813 11.940 1.00 90.00 525 ARG A C 1
ATOM 4147 O O . ARG A 1 525 ? -17.981 2.753 10.791 1.00 90.00 525 ARG A O 1
ATOM 4154 N N . LEU A 1 526 ? -17.625 2.966 12.991 1.00 90.12 526 LEU A N 1
ATOM 4155 C CA . LEU A 1 526 ? -16.164 2.987 12.858 1.00 90.12 526 LEU A CA 1
ATOM 4156 C C . LEU A 1 526 ? -15.607 1.617 12.412 1.00 90.12 526 LEU A C 1
ATOM 4158 O O . LEU A 1 526 ? -14.628 1.548 11.663 1.00 90.12 526 LEU A O 1
ATOM 4162 N N . SER A 1 527 ? -16.254 0.529 12.834 1.00 89.81 527 SER A N 1
ATOM 4163 C CA . SER A 1 527 ? -15.949 -0.841 12.405 1.00 89.81 527 SER A CA 1
ATOM 4164 C C . SER A 1 527 ? -16.229 -1.042 10.910 1.00 89.81 527 SER A C 1
ATOM 4166 O O . SER A 1 527 ? -15.388 -1.605 10.209 1.00 89.81 527 SER A O 1
ATOM 4168 N N . ASP A 1 528 ? -17.339 -0.492 10.404 1.00 90.69 528 ASP A N 1
ATOM 4169 C CA . ASP A 1 528 ? -17.682 -0.503 8.975 1.00 90.69 528 ASP A CA 1
ATOM 4170 C C . ASP A 1 528 ? -16.615 0.232 8.148 1.00 90.69 528 ASP A C 1
ATOM 4172 O O . ASP A 1 528 ? -16.164 -0.284 7.127 1.00 90.69 528 ASP A O 1
ATOM 4176 N N . LEU A 1 529 ? -16.142 1.398 8.615 1.00 92.19 529 LEU A N 1
ATOM 4177 C CA . LEU A 1 529 ? -15.035 2.118 7.972 1.00 92.19 529 LEU A CA 1
ATOM 4178 C C . LEU A 1 529 ? -13.771 1.257 7.895 1.00 92.19 529 LEU A C 1
ATOM 4180 O O . LEU A 1 529 ? -13.168 1.154 6.831 1.00 92.19 529 LEU A O 1
ATOM 4184 N N . THR A 1 530 ? -13.391 0.614 8.998 1.00 91.62 530 THR A N 1
ATOM 4185 C CA . THR A 1 530 ? -12.198 -0.247 9.038 1.00 91.62 530 THR A CA 1
ATOM 4186 C C . THR A 1 530 ? -12.317 -1.407 8.051 1.00 91.62 530 THR A C 1
ATOM 4188 O O . THR A 1 530 ? -11.379 -1.689 7.307 1.00 91.62 530 THR A O 1
ATOM 4191 N N . MET A 1 531 ? -13.488 -2.047 7.998 1.00 91.38 531 MET A N 1
ATOM 4192 C CA . MET A 1 531 ? -13.760 -3.132 7.060 1.00 91.38 531 MET A CA 1
ATOM 4193 C C . MET A 1 531 ? -13.671 -2.657 5.609 1.00 91.38 531 MET A C 1
ATOM 4195 O O . MET A 1 531 ? -12.998 -3.297 4.808 1.00 91.38 531 MET A O 1
ATOM 4199 N N . VAL A 1 532 ? -14.301 -1.526 5.274 1.00 92.75 532 VAL A N 1
ATOM 4200 C CA . VAL A 1 532 ? -14.259 -0.951 3.922 1.00 92.75 532 VAL A CA 1
ATOM 4201 C C . VAL A 1 532 ? -12.824 -0.653 3.500 1.00 92.75 532 VAL A C 1
ATOM 4203 O O . VAL A 1 532 ? -12.449 -1.008 2.390 1.00 92.75 532 VAL A O 1
ATOM 4206 N N . VAL A 1 533 ? -12.011 -0.060 4.377 1.00 94.00 533 VAL A N 1
ATOM 4207 C CA . VAL A 1 533 ? -10.609 0.276 4.077 1.00 94.00 533 VAL A CA 1
ATOM 4208 C C . VAL A 1 533 ? -9.777 -0.983 3.814 1.00 94.00 533 VAL A C 1
ATOM 4210 O O . VAL A 1 533 ? -9.095 -1.055 2.791 1.00 94.00 533 VAL A O 1
ATOM 4213 N N . ILE A 1 534 ? -9.893 -2.004 4.673 1.00 93.31 534 ILE A N 1
ATOM 4214 C CA . ILE A 1 534 ? -9.164 -3.272 4.511 1.00 93.31 534 ILE A CA 1
ATOM 4215 C C . ILE A 1 534 ? -9.582 -3.976 3.218 1.00 93.31 534 ILE A C 1
ATOM 4217 O O . ILE A 1 534 ? -8.727 -4.378 2.426 1.00 93.31 534 ILE A O 1
ATOM 4221 N N . VAL A 1 535 ? -10.891 -4.094 2.978 1.00 93.25 535 VAL A N 1
ATOM 4222 C CA . VAL A 1 535 ? -11.446 -4.729 1.776 1.00 93.25 535 VAL A CA 1
ATOM 4223 C C . VAL A 1 535 ? -11.006 -3.979 0.525 1.00 93.25 535 VAL A C 1
ATOM 4225 O O . VAL A 1 535 ? -10.537 -4.603 -0.419 1.00 93.25 535 VAL A O 1
ATOM 4228 N N . TRP A 1 536 ? -11.100 -2.650 0.515 1.00 94.50 536 TRP A N 1
ATOM 4229 C CA . TRP A 1 536 ? -10.715 -1.832 -0.633 1.00 94.50 536 TRP A CA 1
ATOM 4230 C C . TRP A 1 536 ? -9.232 -1.997 -0.977 1.00 94.50 536 TRP A C 1
ATOM 4232 O O . TRP A 1 536 ? -8.897 -2.253 -2.133 1.00 94.50 536 TRP A O 1
ATOM 4242 N N . GLY A 1 537 ? -8.345 -1.937 0.023 1.00 93.56 537 GLY A N 1
ATOM 4243 C CA . GLY A 1 537 ? -6.913 -2.173 -0.177 1.00 93.56 537 GLY A CA 1
ATOM 4244 C C . GLY A 1 537 ? -6.618 -3.568 -0.742 1.00 93.56 537 GLY A C 1
ATOM 4245 O O . GLY A 1 537 ? -5.861 -3.707 -1.705 1.00 93.56 537 GLY A O 1
ATOM 4246 N N . ASN A 1 538 ? -7.289 -4.593 -0.210 1.00 94.44 538 ASN A N 1
ATOM 4247 C CA . ASN A 1 538 ? -7.146 -5.976 -0.666 1.00 94.44 538 ASN A CA 1
ATOM 4248 C C . ASN A 1 538 ? -7.703 -6.198 -2.081 1.00 94.44 538 ASN A C 1
ATOM 4250 O O . ASN A 1 538 ? -7.126 -6.956 -2.862 1.00 94.44 538 ASN A O 1
ATOM 4254 N N . VAL A 1 539 ? -8.793 -5.522 -2.447 1.00 93.88 539 VAL A N 1
ATOM 4255 C CA . VAL A 1 539 ? -9.345 -5.574 -3.806 1.00 93.88 539 VAL A CA 1
ATOM 4256 C C . VAL A 1 539 ? -8.374 -4.942 -4.802 1.00 93.88 539 VAL A C 1
ATOM 4258 O O . VAL A 1 539 ? -8.094 -5.550 -5.834 1.00 93.88 539 VAL A O 1
ATOM 4261 N N . ILE A 1 540 ? -7.812 -3.767 -4.489 1.00 92.25 540 ILE A N 1
ATOM 4262 C CA . ILE A 1 540 ? -6.836 -3.100 -5.365 1.00 92.25 540 ILE A CA 1
ATOM 4263 C C . ILE A 1 540 ? -5.601 -3.979 -5.573 1.00 92.25 540 ILE A C 1
ATOM 4265 O O . ILE A 1 540 ? -5.139 -4.137 -6.707 1.00 92.25 540 ILE A O 1
ATOM 4269 N N . TRP A 1 541 ? -5.041 -4.525 -4.491 1.00 92.94 541 TRP A N 1
ATOM 4270 C CA . TRP A 1 541 ? -3.772 -5.242 -4.553 1.00 92.94 541 TRP A CA 1
ATOM 4271 C C . TRP A 1 541 ? -3.941 -6.733 -4.852 1.00 92.94 541 TRP A C 1
ATOM 4273 O O . TRP A 1 541 ? -3.531 -7.187 -5.920 1.00 92.94 541 TRP A O 1
ATOM 4283 N N . ASN A 1 542 ? -4.557 -7.495 -3.949 1.00 90.94 542 ASN A N 1
ATOM 4284 C CA . ASN A 1 542 ? -4.619 -8.956 -4.046 1.00 90.94 542 ASN A CA 1
ATOM 4285 C C . ASN A 1 542 ? -5.545 -9.418 -5.174 1.00 90.94 542 ASN A C 1
ATOM 4287 O O . ASN A 1 542 ? -5.176 -10.303 -5.936 1.00 90.94 542 ASN A O 1
ATOM 4291 N N . CYS A 1 543 ? -6.717 -8.804 -5.349 1.00 90.12 543 CYS A N 1
ATOM 4292 C CA . CYS A 1 543 ? -7.623 -9.182 -6.449 1.00 90.12 543 CYS A CA 1
ATOM 4293 C C . CYS A 1 543 ? -7.323 -8.458 -7.770 1.00 90.12 543 CYS A C 1
ATOM 4295 O O . CYS A 1 543 ? -7.854 -8.837 -8.812 1.00 90.12 543 CYS A O 1
ATOM 4297 N N . GLY A 1 544 ? -6.498 -7.412 -7.729 1.00 88.88 544 GLY A N 1
ATOM 4298 C CA . GLY A 1 544 ? -6.236 -6.534 -8.860 1.00 88.88 544 GLY A CA 1
ATOM 4299 C C . GLY A 1 544 ? -4.772 -6.537 -9.278 1.00 88.88 544 GLY A C 1
ATOM 4300 O O . GLY A 1 544 ? -4.238 -7.517 -9.805 1.00 88.88 544 GLY A O 1
ATOM 4301 N N . LEU A 1 545 ? -4.125 -5.388 -9.091 1.00 88.19 545 LEU A N 1
ATOM 4302 C CA . LEU A 1 545 ? -2.832 -5.099 -9.695 1.00 88.19 545 LEU A CA 1
ATOM 4303 C C . LEU A 1 545 ? -1.706 -5.982 -9.146 1.00 88.19 545 LEU A C 1
ATOM 4305 O O . LEU A 1 545 ? -0.844 -6.404 -9.914 1.00 88.19 545 LEU A O 1
ATOM 4309 N N . GLY A 1 546 ? -1.698 -6.263 -7.843 1.00 88.81 546 GLY A N 1
ATOM 4310 C CA . GLY A 1 546 ? -0.655 -7.052 -7.186 1.00 88.81 546 GLY A CA 1
ATOM 4311 C C . GLY A 1 546 ? -0.532 -8.444 -7.796 1.00 88.81 546 GLY A C 1
ATOM 4312 O O . GLY A 1 546 ? 0.559 -8.833 -8.216 1.00 88.81 546 GLY A O 1
ATOM 4313 N N . THR A 1 547 ? -1.655 -9.152 -7.955 1.00 91.88 547 THR A N 1
ATOM 4314 C CA . THR A 1 547 ? -1.681 -10.468 -8.615 1.00 91.88 547 THR A CA 1
ATOM 4315 C C . THR A 1 547 ? -1.205 -10.384 -10.063 1.00 91.88 547 THR A C 1
ATOM 4317 O O . THR A 1 547 ? -0.337 -11.159 -10.467 1.00 91.88 547 THR A O 1
ATOM 4320 N N . ILE A 1 548 ? -1.693 -9.411 -10.843 1.00 90.62 548 ILE A N 1
ATOM 4321 C CA . ILE A 1 548 ? -1.279 -9.231 -12.246 1.00 90.62 548 ILE A CA 1
ATOM 4322 C C . ILE A 1 548 ? 0.233 -8.980 -12.341 1.00 90.62 548 ILE A C 1
ATOM 4324 O O . ILE A 1 548 ? 0.920 -9.595 -13.160 1.00 90.62 548 ILE A O 1
ATOM 4328 N N . LEU A 1 549 ? 0.780 -8.110 -11.488 1.00 88.94 549 LEU A N 1
ATOM 4329 C CA . LEU A 1 549 ? 2.213 -7.821 -11.438 1.00 88.94 549 LEU A CA 1
ATOM 4330 C C . LEU A 1 549 ? 3.033 -9.033 -10.981 1.00 88.94 549 LEU A C 1
ATOM 4332 O O . LEU A 1 549 ? 4.121 -9.254 -11.517 1.00 88.94 549 LEU A O 1
ATOM 4336 N N . GLY A 1 550 ? 2.521 -9.829 -10.041 1.00 90.25 550 GLY A N 1
ATOM 4337 C CA . GLY A 1 550 ? 3.133 -11.083 -9.601 1.00 90.25 550 GLY A CA 1
ATOM 4338 C C . GLY A 1 550 ? 3.230 -12.095 -10.744 1.00 90.25 550 GLY A C 1
ATOM 4339 O O . GLY A 1 550 ? 4.319 -12.589 -11.040 1.00 90.25 550 GLY A O 1
ATOM 4340 N N . ILE A 1 551 ? 2.124 -12.325 -11.463 1.00 90.81 551 ILE A N 1
ATOM 4341 C CA . ILE A 1 551 ? 2.081 -13.204 -12.643 1.00 90.81 551 ILE A CA 1
ATOM 4342 C C . ILE A 1 551 ? 3.068 -12.713 -13.705 1.00 90.81 551 ILE A C 1
ATOM 4344 O O . ILE A 1 551 ? 3.901 -13.485 -14.181 1.00 90.81 551 ILE A O 1
ATOM 4348 N N . MET A 1 552 ? 3.038 -11.420 -14.042 1.00 86.69 552 MET A N 1
ATOM 4349 C CA . MET A 1 552 ? 3.972 -10.825 -15.004 1.00 86.69 552 MET A CA 1
ATOM 4350 C C . MET A 1 552 ? 5.431 -10.976 -14.557 1.00 86.69 552 MET A C 1
ATOM 4352 O O . MET A 1 552 ? 6.312 -11.247 -15.377 1.00 86.69 552 MET A O 1
ATOM 4356 N N . SER A 1 553 ? 5.703 -10.838 -13.256 1.00 86.88 553 SER A N 1
ATOM 4357 C CA . SER A 1 553 ? 7.036 -11.046 -12.693 1.00 86.88 553 SER A CA 1
ATOM 4358 C C . SER A 1 553 ? 7.524 -12.473 -12.936 1.00 86.88 553 SER A C 1
ATOM 4360 O O . SER A 1 553 ? 8.650 -12.633 -13.419 1.00 86.88 553 SER A O 1
ATOM 4362 N N . CYS A 1 554 ? 6.678 -13.479 -12.683 1.00 90.00 554 CYS A N 1
ATOM 4363 C CA . CYS A 1 554 ? 6.958 -14.884 -12.976 1.00 90.00 554 CYS A CA 1
ATOM 4364 C C . CYS A 1 554 ? 7.158 -15.118 -14.474 1.00 90.00 554 CYS A C 1
ATOM 4366 O O . CYS A 1 554 ? 8.208 -15.619 -14.866 1.00 90.00 554 CYS A O 1
ATOM 4368 N N . VAL A 1 555 ? 6.209 -14.714 -15.323 1.00 87.19 555 VAL A N 1
ATOM 4369 C CA . VAL A 1 555 ? 6.279 -14.927 -16.779 1.00 87.19 555 VAL A CA 1
ATOM 4370 C C . VAL A 1 555 ? 7.591 -14.389 -17.340 1.00 87.19 555 VAL A C 1
ATOM 4372 O O . VAL A 1 555 ? 8.306 -15.102 -18.042 1.00 87.19 555 VAL A O 1
ATOM 4375 N N . VAL A 1 556 ? 7.971 -13.166 -16.969 1.00 83.25 556 VAL A N 1
ATOM 4376 C CA . VAL A 1 556 ? 9.235 -12.565 -17.415 1.00 83.25 556 VAL A CA 1
ATOM 4377 C C . VAL A 1 556 ? 10.452 -13.269 -16.796 1.00 83.25 556 VAL A C 1
ATOM 4379 O O . VAL A 1 556 ? 11.480 -13.387 -17.455 1.00 83.25 556 VAL A O 1
ATOM 4382 N N . ALA A 1 557 ? 10.366 -13.770 -15.559 1.00 85.19 557 ALA A N 1
ATOM 4383 C CA . ALA A 1 557 ? 11.454 -14.525 -14.935 1.00 85.19 557 ALA A CA 1
ATOM 4384 C C . ALA A 1 557 ? 11.691 -15.891 -15.600 1.00 85.19 557 ALA A C 1
ATOM 4386 O O . ALA A 1 557 ? 12.840 -16.326 -15.711 1.00 85.19 557 ALA A O 1
ATOM 4387 N N . PHE A 1 558 ? 10.632 -16.563 -16.054 1.00 85.12 558 PHE A N 1
ATOM 4388 C CA . PHE A 1 558 ? 10.703 -17.879 -16.694 1.00 85.12 558 PHE A CA 1
ATOM 4389 C C . PHE A 1 558 ? 10.898 -17.813 -18.209 1.00 85.12 558 PHE A C 1
ATOM 4391 O O . PHE A 1 558 ? 11.442 -18.754 -18.780 1.00 85.12 558 PHE A O 1
ATOM 4398 N N . SER A 1 559 ? 10.566 -16.691 -18.847 1.00 80.56 559 SER A N 1
ATOM 4399 C CA . SER A 1 559 ? 10.819 -16.495 -20.275 1.00 80.56 559 SER A CA 1
ATOM 4400 C C . SER A 1 559 ? 12.325 -16.562 -20.591 1.00 80.56 559 SER A C 1
ATOM 4402 O O . SER A 1 559 ? 13.146 -16.058 -19.807 1.00 80.56 559 SER A O 1
ATOM 4404 N N . PRO A 1 560 ? 12.725 -17.192 -21.711 1.00 72.56 560 PRO A N 1
ATOM 4405 C CA . PRO A 1 560 ? 14.104 -17.152 -22.177 1.00 72.56 560 PRO A CA 1
ATOM 4406 C C . PRO A 1 560 ? 14.467 -15.709 -22.544 1.00 72.56 560 PRO A C 1
ATOM 4408 O O . PRO A 1 560 ? 13.747 -15.040 -23.286 1.00 72.56 560 PRO A O 1
ATOM 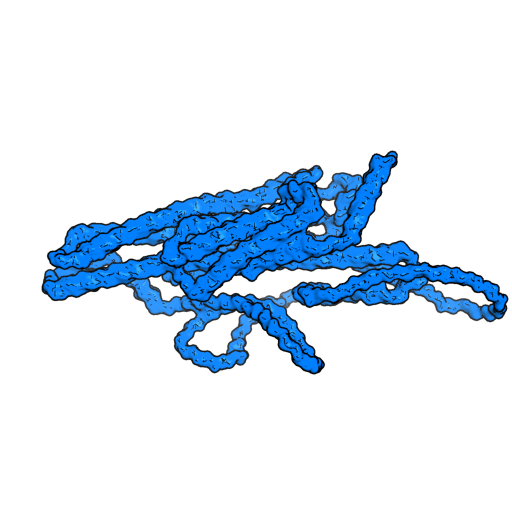4411 N N . THR A 1 561 ? 15.571 -15.207 -21.990 1.00 61.75 561 THR A N 1
ATOM 4412 C CA . THR A 1 561 ? 16.106 -13.896 -22.367 1.00 61.75 561 THR A CA 1
ATOM 4413 C C . THR A 1 561 ? 16.531 -13.974 -23.839 1.00 61.75 561 THR A C 1
ATOM 4415 O O . THR A 1 561 ? 17.221 -14.933 -24.188 1.00 61.75 561 THR A O 1
ATOM 4418 N N . PRO A 1 562 ? 16.131 -13.039 -24.722 1.00 52.72 562 PRO A N 1
ATOM 4419 C CA . PRO A 1 562 ? 16.503 -13.099 -26.135 1.00 52.72 562 PRO A CA 1
ATOM 4420 C C . PRO A 1 562 ? 18.030 -13.158 -26.291 1.00 52.72 562 PRO A C 1
ATOM 4422 O O . PRO A 1 562 ? 18.725 -12.230 -25.880 1.00 52.72 562 PRO A O 1
ATOM 4425 N N . GLN A 1 563 ? 18.541 -14.249 -26.871 1.00 41.62 563 GLN A N 1
ATOM 4426 C CA . GLN A 1 563 ? 19.977 -14.557 -26.971 1.00 41.62 563 GLN A CA 1
ATOM 4427 C C . GLN A 1 563 ? 20.797 -13.471 -27.687 1.00 41.62 563 GLN A C 1
ATOM 4429 O O . GLN A 1 563 ? 21.948 -13.258 -27.332 1.00 41.62 563 GLN A O 1
ATOM 4434 N N . ALA A 1 564 ? 20.191 -12.706 -28.599 1.00 40.03 564 ALA A N 1
ATOM 4435 C CA . ALA A 1 564 ? 20.885 -11.658 -29.351 1.00 40.03 564 ALA A CA 1
ATOM 4436 C C . ALA A 1 564 ? 21.466 -10.523 -28.482 1.00 40.03 564 ALA A C 1
ATOM 4438 O O . ALA A 1 564 ? 22.465 -9.926 -28.857 1.00 40.03 564 ALA A O 1
ATOM 4439 N N . LEU A 1 565 ? 20.883 -10.235 -27.308 1.00 42.94 565 LEU A N 1
ATOM 4440 C CA . LEU A 1 565 ? 21.474 -9.262 -26.374 1.00 42.94 565 LEU A CA 1
ATOM 4441 C C . LEU A 1 565 ? 22.592 -9.891 -25.526 1.00 42.94 565 LEU A C 1
ATOM 4443 O O . LEU A 1 565 ? 23.464 -9.189 -25.028 1.00 42.94 565 LEU A O 1
ATOM 4447 N N . ALA A 1 566 ? 22.542 -11.210 -25.325 1.00 41.38 566 ALA A N 1
ATOM 4448 C CA . ALA A 1 566 ? 23.564 -11.943 -24.588 1.00 41.38 566 ALA A CA 1
ATOM 4449 C C . ALA A 1 566 ? 24.837 -12.104 -25.427 1.00 41.38 566 ALA A C 1
ATOM 4451 O O . ALA A 1 566 ? 25.920 -11.961 -24.871 1.00 41.38 566 ALA A O 1
ATOM 4452 N N . GLU A 1 567 ? 24.699 -12.315 -26.742 1.00 38.75 567 GLU A N 1
ATOM 4453 C CA . GLU A 1 567 ? 25.826 -12.394 -27.677 1.00 38.75 567 GLU A CA 1
ATOM 4454 C C . GLU A 1 567 ? 26.588 -11.063 -27.797 1.00 38.75 567 GLU A C 1
ATOM 4456 O O . GLU A 1 567 ? 27.812 -11.083 -27.697 1.00 38.75 567 GLU A O 1
ATOM 4461 N N . GLU A 1 568 ? 25.897 -9.913 -27.885 1.00 44.22 568 GLU A N 1
ATOM 4462 C CA . GLU A 1 568 ? 26.514 -8.564 -27.892 1.00 44.22 568 GLU A CA 1
ATOM 4463 C C . GLU A 1 568 ? 27.263 -8.290 -26.563 1.00 44.22 568 GLU A C 1
ATOM 4465 O O . GLU A 1 568 ? 28.397 -7.822 -26.573 1.00 44.22 568 GLU A O 1
ATOM 4470 N N . ILE A 1 569 ? 26.709 -8.704 -25.410 1.00 47.41 569 ILE A N 1
ATOM 4471 C CA . ILE A 1 569 ? 27.381 -8.595 -24.095 1.00 47.41 569 ILE A CA 1
ATOM 4472 C C . ILE A 1 569 ? 28.591 -9.536 -23.981 1.00 47.41 569 ILE A C 1
ATOM 4474 O O . ILE A 1 569 ? 29.572 -9.195 -23.317 1.00 47.41 569 ILE A O 1
ATOM 4478 N N . THR A 1 570 ? 28.540 -10.733 -24.573 1.00 41.84 570 THR A N 1
ATOM 4479 C CA . THR A 1 570 ? 29.698 -11.636 -24.587 1.00 41.84 570 THR A CA 1
ATOM 4480 C C . THR A 1 570 ? 30.783 -11.157 -25.541 1.00 41.84 570 THR A C 1
ATOM 4482 O O . THR A 1 570 ? 31.942 -11.198 -25.145 1.00 41.84 570 THR A O 1
ATOM 4485 N N . LEU A 1 571 ? 30.439 -10.648 -26.728 1.00 40.69 571 LEU A N 1
ATOM 4486 C CA . LEU A 1 571 ? 31.395 -10.084 -27.687 1.00 40.69 571 LEU A CA 1
ATOM 4487 C C . LEU A 1 571 ? 32.117 -8.863 -27.107 1.00 40.69 571 LEU A C 1
ATOM 4489 O O . LEU A 1 571 ? 33.342 -8.874 -27.071 1.00 40.69 571 LEU A O 1
ATOM 4493 N N . ASP A 1 572 ? 31.398 -7.916 -26.493 1.00 42.81 572 ASP A N 1
ATOM 4494 C CA . ASP A 1 572 ? 32.012 -6.777 -25.786 1.00 42.81 572 ASP A CA 1
ATOM 4495 C C . ASP A 1 572 ? 32.918 -7.227 -24.619 1.00 42.81 572 ASP A C 1
ATOM 4497 O O . ASP A 1 572 ? 33.931 -6.598 -24.307 1.00 42.81 572 ASP A O 1
ATOM 4501 N N . ARG A 1 573 ? 32.572 -8.333 -23.941 1.00 39.91 573 ARG A N 1
ATOM 4502 C CA . ARG A 1 573 ? 33.377 -8.904 -22.845 1.00 39.91 573 ARG A CA 1
ATOM 4503 C C . ARG A 1 573 ? 34.629 -9.634 -23.358 1.00 39.91 573 ARG A C 1
ATOM 4505 O O . ARG A 1 573 ? 35.589 -9.766 -22.596 1.00 39.91 573 ARG A O 1
ATOM 4512 N N . TYR A 1 574 ? 34.630 -10.103 -24.606 1.00 36.91 574 TYR A N 1
ATOM 4513 C CA . TYR A 1 574 ? 35.803 -10.678 -25.266 1.00 36.91 574 TYR A CA 1
ATOM 4514 C C . TYR A 1 574 ? 36.691 -9.595 -25.898 1.00 36.91 574 TYR A C 1
ATOM 4516 O O . TYR A 1 574 ? 37.905 -9.660 -25.722 1.00 36.91 574 TYR A O 1
ATOM 4524 N N . GLU A 1 575 ? 36.118 -8.560 -26.520 1.00 39.00 575 GLU A N 1
ATOM 4525 C CA . GLU A 1 575 ? 36.870 -7.427 -27.085 1.00 39.00 575 GLU A CA 1
ATOM 4526 C C . GLU A 1 575 ? 37.538 -6.576 -25.992 1.00 39.00 575 GLU A C 1
ATOM 4528 O O . GLU A 1 575 ? 38.734 -6.309 -26.072 1.00 39.00 575 GLU A O 1
ATOM 4533 N N . GLY A 1 576 ? 36.846 -6.289 -24.882 1.00 37.72 576 GLY A N 1
ATOM 4534 C CA . GLY A 1 576 ? 37.454 -5.588 -23.741 1.00 37.72 576 GLY A CA 1
ATOM 4535 C C . GLY A 1 576 ? 38.539 -6.391 -23.001 1.00 37.72 576 GLY A C 1
ATOM 4536 O O . GLY A 1 576 ? 39.355 -5.815 -22.287 1.00 37.72 576 GLY A O 1
ATOM 4537 N N . LYS A 1 577 ? 38.584 -7.723 -23.162 1.00 35.88 577 LYS A N 1
ATOM 4538 C CA . LYS A 1 577 ? 39.706 -8.555 -22.683 1.00 35.88 577 LYS A CA 1
ATOM 4539 C C . LYS A 1 577 ? 40.874 -8.585 -23.669 1.00 35.88 577 LYS A C 1
ATOM 4541 O O . LYS A 1 577 ? 42.002 -8.771 -23.223 1.00 35.88 577 LYS A O 1
ATOM 4546 N N . ALA A 1 578 ? 40.617 -8.412 -24.964 1.00 37.00 578 ALA A N 1
ATOM 4547 C CA . ALA A 1 578 ? 41.655 -8.330 -25.985 1.00 37.00 578 ALA A CA 1
ATOM 4548 C C . ALA A 1 578 ? 42.406 -6.988 -25.921 1.00 37.00 578 ALA A C 1
ATOM 4550 O O . ALA A 1 578 ? 43.627 -6.985 -26.023 1.00 37.00 578 ALA A O 1
ATOM 4551 N N . GLU A 1 579 ? 41.715 -5.878 -25.638 1.00 34.06 579 GLU A N 1
ATOM 4552 C CA . GLU A 1 579 ? 42.338 -4.549 -25.478 1.00 34.06 579 GLU A CA 1
ATOM 4553 C C . GLU A 1 579 ? 43.122 -4.372 -24.162 1.00 34.06 579 GLU A C 1
ATOM 4555 O O . GLU A 1 579 ? 43.964 -3.488 -24.069 1.00 34.06 579 GLU A O 1
ATOM 4560 N N . CYS A 1 580 ? 42.902 -5.212 -23.141 1.00 33.59 580 CYS A N 1
ATOM 4561 C CA . CYS A 1 580 ? 43.759 -5.248 -21.942 1.00 33.59 580 CYS A CA 1
ATOM 4562 C C . CYS A 1 580 ? 44.976 -6.183 -22.080 1.00 33.59 580 CYS A C 1
ATOM 4564 O O . CYS A 1 580 ? 45.771 -6.281 -21.145 1.00 33.59 580 CYS A O 1
ATOM 4566 N N . LEU A 1 581 ? 45.098 -6.901 -23.201 1.00 32.81 581 LEU A N 1
ATOM 4567 C CA . LEU A 1 581 ? 46.218 -7.801 -23.507 1.00 32.81 581 LEU A CA 1
ATOM 4568 C C . LEU A 1 581 ? 47.100 -7.295 -24.666 1.00 32.81 581 LEU A C 1
ATOM 4570 O O . LEU A 1 581 ? 48.060 -7.978 -25.024 1.00 32.81 581 LEU A O 1
ATOM 4574 N N . SER A 1 582 ? 46.807 -6.109 -25.210 1.00 29.50 582 SER A N 1
ATOM 4575 C CA . SER A 1 582 ? 47.694 -5.308 -26.071 1.00 29.50 582 SER A CA 1
ATOM 4576 C C . SER A 1 582 ? 48.216 -4.106 -25.301 1.00 29.50 582 SER A C 1
ATOM 4578 O O . SER A 1 582 ? 49.403 -3.762 -25.479 1.00 29.50 582 SER A O 1
#

Secondary structure (DSSP, 8-state):
----------------S---------PPEEEE-----------------------------EEEE-----HHHHHHHS----HHHHHHHHHTSPPPPHHHHHHHHHHHHHHHHHHHHHHHHHHS----HHHHHHHHHHHHHHHHHHHHHHHHHHHHHHHH-GGG--SEEE-TTS-EEE-HHHHHHHHHHHHHHHHHHHHHHHHHTTTS---HHHHHHHHHHHHHHHHHHHHHHHHHHHHS-SSTT---TTT----S----SS-HHHHHHHHHHHHHHHHHHHHHHHHHHHHHHHHHHHHHHHHHHHHHHHHHHHHSTT--S--HHHHHHHHHHHHHHHHHHHHHHHHHHHHHHHHHHHHHHHHHHHHHHHHHHHHHHHHHHHHHHHHHHHHHHHHHHHHH-----------------------------------------TTS--S-SS----HHHHS-GGGSSS--HHHHHHHHHHHHHHHHHHHHHHHHHHHHHHHHHHHHHHHHHHHHHHTTTT-TTTSS-HHHHHHHHHHHHHHHIIIIIHHHHHHHHHHHHHSPPPHHHHHHHHHHHHHHHHTT--

pLDDT: mean 71.63, std 25.73, range [20.27, 98.38]

Organism: Melampsora larici-populina (strain 98AG31 / pathotype 3-4-7) (NCBI:txid747676)

Sequence (582 aa):
MIHDTLKVRVSSRWENFHRCQLANDGAEYIVVELSLPVVADRCTQTHSPLKTEVVSFSALSLAFKVRKPTKALNNRYTGVIPIKEQSEKLEKSPPPTMSGLNSNIAHANAAWDQLDRMLAHEIHPSASPVMHIALYAMAGIAPLTGLLFLVGGLKRISKGGQDSLWLFRVDDRGYIHPNAIFVVTIWACLFTALDTAALVCLLLNLSTFVKWYTLVLHVMSFPVIFCFGWTKVWCFSYAAPPSALCLDSKRASSPTHHRKMVGPWLFNVGNITMYMIPFAFTIPLAISIAKKLRDVELYFNKYQEAHQLLKSILTTPGISEISPSAKQLQVKILLELNTLSKLSKEILFIVRCIAGGYAILDLIFTIGAIWTTWRIMRTLWSQVATLRRCAQRRRGDCSAIRPTNSKLSRHDIDQDNASTCPMRAISSYSIPSISSNGNLLPWMPPFARGTEITRSTWTSGACHDKREDWEKYDEFVLSQKYACLSRYASNALWQATLIVVTSALFMTLDIFIVTNAMGVPHRHRLSDLTMVVIVWGNVIWNCGLGTILGIMSCVVAFSPTPQALAEEITLDRYEGKAECLS